Protein AF-A0A6L3YYA8-F1 (afdb_monomer_lite)

Secondary structure (DSSP, 8-state):
-HHHHHHHHHHHHHHHHHHHHTS-TT-HHHHHHHHHHHH-S-EEHHHHHHHHT--HHHHHHHHHHHTTTTEEEE--SSTT-PEEEE-HHHHHHHHHHGGGSTTHHHHHHHHHHHH-S--PPPHHHHHHHHHHHHHHHTT-HHHHHHHHHSS---HHHHTSHHHHHHHHHHHHHSSS--HHHHHHHHHHHHHTT---HHHHHHHHHHHHHTT--HHHHHHHHHHHHH-SS--HHHHHHHHHHHHHHHHHHHHHHTTT-HHHHHHHHHHHHHHHHHHHHHHHHTT-TTHHHHHHHHHHHHHHHHHHHHHTS-HHHHHHHHHHHHHSSS--GGGHHHHHHHHHHHHTT--TTTHHHHHHHHHHHHHHHH-TTT--S-HHHHHHHHHHHHHHHH-

pLDDT: mean 88.37, std 10.39, range [39.0, 98.25]

Structure (mmCIF, N/CA/C/O backbone):
data_AF-A0A6L3YYA8-F1
#
_entry.id   AF-A0A6L3YYA8-F1
#
loop_
_atom_site.group_PDB
_atom_site.id
_atom_site.type_symbol
_atom_site.label_atom_id
_atom_site.label_alt_id
_atom_site.label_comp_id
_atom_site.label_asym_id
_atom_site.label_entity_id
_atom_site.label_seq_id
_atom_site.pdbx_PDB_ins_code
_atom_site.Cartn_x
_atom_site.Cartn_y
_atom_site.Cartn_z
_atom_site.occupancy
_atom_site.B_iso_or_equiv
_atom_site.auth_seq_id
_atom_site.auth_comp_id
_atom_site.auth_asym_id
_atom_site.auth_atom_id
_atom_site.pdbx_PDB_model_num
ATOM 1 N N . MET A 1 1 ? 26.157 33.521 -43.677 1.00 44.75 1 MET A N 1
ATOM 2 C CA . MET A 1 1 ? 25.058 33.194 -42.733 1.00 44.75 1 MET A CA 1
ATOM 3 C C . MET A 1 1 ? 25.048 31.758 -42.179 1.00 44.75 1 MET A C 1
ATOM 5 O O . MET A 1 1 ? 24.490 31.580 -41.107 1.00 44.75 1 MET A O 1
ATOM 9 N N . LYS A 1 2 ? 25.650 30.737 -42.823 1.00 45.97 2 LYS A N 1
ATOM 10 C CA . LYS A 1 2 ? 25.678 29.353 -42.282 1.00 45.97 2 LYS A CA 1
ATOM 11 C C . LYS A 1 2 ? 26.657 29.132 -41.108 1.00 45.97 2 LYS A C 1
ATOM 13 O O . LYS A 1 2 ? 26.324 28.394 -40.195 1.00 45.97 2 LYS A O 1
ATOM 18 N N . ARG A 1 3 ? 27.803 29.826 -41.092 1.00 39.56 3 ARG A N 1
ATOM 19 C CA . ARG A 1 3 ? 28.882 29.661 -40.090 1.00 39.56 3 ARG A CA 1
ATOM 20 C C . ARG A 1 3 ? 28.494 30.126 -38.672 1.00 39.56 3 ARG A C 1
ATOM 22 O O . ARG A 1 3 ? 28.731 29.435 -37.700 1.00 39.56 3 ARG A O 1
ATOM 29 N N . TRP A 1 4 ? 27.757 31.232 -38.560 1.00 39.00 4 TRP A N 1
ATOM 30 C CA . TRP A 1 4 ? 27.274 31.742 -37.265 1.00 39.00 4 TRP A CA 1
ATOM 31 C C . TRP A 1 4 ? 26.206 30.855 -36.597 1.00 39.00 4 TRP A C 1
ATOM 33 O O . TRP A 1 4 ? 26.106 30.820 -35.373 1.00 39.00 4 TRP A O 1
ATOM 43 N N . LYS A 1 5 ? 25.401 30.126 -37.387 1.00 47.72 5 LYS A N 1
ATOM 44 C CA . LYS A 1 5 ? 24.418 29.174 -36.845 1.00 47.72 5 LYS A CA 1
ATOM 45 C C . LYS A 1 5 ? 25.077 27.881 -36.346 1.00 47.72 5 LYS A C 1
ATOM 47 O O . LYS A 1 5 ? 24.572 27.330 -35.373 1.00 47.72 5 LYS A O 1
ATOM 52 N N . SER A 1 6 ? 26.180 27.422 -36.957 1.00 54.19 6 SER A N 1
ATOM 53 C CA . SER A 1 6 ? 26.939 26.272 -36.434 1.00 54.19 6 SER A CA 1
ATOM 54 C C . SER A 1 6 ? 27.663 26.630 -35.138 1.00 54.19 6 SER A C 1
ATOM 56 O O . SER A 1 6 ? 27.478 25.937 -34.146 1.00 54.19 6 SER A O 1
ATOM 58 N N . ASP A 1 7 ? 28.344 27.780 -35.090 1.00 57.41 7 ASP A N 1
ATOM 59 C CA . ASP A 1 7 ? 29.122 28.194 -33.911 1.00 57.41 7 ASP A CA 1
ATOM 60 C C . ASP A 1 7 ? 28.232 28.413 -32.668 1.00 57.41 7 ASP A C 1
ATOM 62 O O . ASP A 1 7 ? 28.593 28.046 -31.550 1.00 57.41 7 ASP A O 1
ATOM 66 N N . SER A 1 8 ? 27.016 28.947 -32.853 1.00 61.69 8 SER A N 1
ATOM 67 C CA . SER A 1 8 ? 26.037 29.098 -31.764 1.00 61.69 8 SER A CA 1
ATOM 68 C C . SER A 1 8 ? 25.450 27.760 -31.292 1.00 61.69 8 SER A C 1
ATOM 70 O O . SER A 1 8 ? 25.156 27.600 -30.105 1.00 61.69 8 SER A O 1
ATOM 72 N N . SER A 1 9 ? 25.281 26.795 -32.201 1.00 70.06 9 SER A N 1
ATOM 73 C CA . SER A 1 9 ? 24.795 25.450 -31.875 1.00 70.06 9 SER A CA 1
ATOM 74 C C . SER A 1 9 ? 25.839 24.656 -31.087 1.00 70.06 9 SER A C 1
ATOM 76 O O . SER A 1 9 ? 25.502 24.020 -30.087 1.00 70.06 9 SER A O 1
ATOM 78 N N . ASP A 1 10 ? 27.108 24.749 -31.483 1.00 75.75 10 ASP A N 1
ATOM 79 C CA . ASP A 1 10 ? 28.213 24.045 -30.829 1.00 75.75 10 ASP A CA 1
ATOM 80 C C . ASP A 1 10 ? 28.516 24.623 -29.442 1.00 75.75 10 ASP A C 1
ATOM 82 O O . ASP A 1 10 ? 28.690 23.866 -28.487 1.00 75.75 10 ASP A O 1
ATOM 86 N N . ALA A 1 11 ? 28.454 25.950 -29.279 1.00 80.75 11 ALA A N 1
ATOM 87 C CA . ALA A 1 11 ? 28.585 26.592 -27.971 1.00 80.75 11 ALA A CA 1
ATOM 88 C C . ALA A 1 11 ? 27.474 26.168 -26.989 1.00 80.75 11 ALA A C 1
ATOM 90 O O . ALA A 1 11 ? 27.745 25.912 -25.815 1.00 80.75 11 ALA A O 1
ATOM 91 N N . ARG A 1 12 ? 26.222 26.046 -27.461 1.00 81.19 12 ARG A N 1
ATOM 92 C CA . ARG A 1 12 ? 25.102 25.554 -26.635 1.00 81.19 12 ARG A CA 1
ATOM 93 C C . ARG A 1 12 ? 25.265 24.090 -26.261 1.00 81.19 12 ARG A C 1
ATOM 95 O O . ARG A 1 12 ? 25.030 23.735 -25.113 1.00 81.19 12 ARG A O 1
ATOM 102 N N . ARG A 1 13 ? 25.674 23.245 -27.208 1.00 84.12 13 ARG A N 1
ATOM 103 C CA . ARG A 1 13 ? 25.922 21.823 -26.952 1.00 84.12 13 ARG A CA 1
ATOM 104 C C . ARG A 1 13 ? 27.062 21.628 -25.952 1.00 84.12 13 ARG A C 1
ATOM 106 O O . ARG A 1 13 ? 26.922 20.815 -25.046 1.00 84.12 13 ARG A O 1
ATOM 113 N N . TYR A 1 14 ? 28.142 22.401 -26.069 1.00 87.88 14 TYR A N 1
ATOM 114 C CA . TYR A 1 14 ? 29.231 22.404 -25.091 1.00 87.88 14 TYR A CA 1
ATOM 115 C C . TYR A 1 14 ? 28.752 22.840 -23.702 1.00 87.88 14 TYR A C 1
ATOM 117 O O . TYR A 1 14 ? 29.074 22.193 -22.709 1.00 87.88 14 TYR A O 1
ATOM 125 N N . LEU A 1 15 ? 27.946 23.906 -23.624 1.00 89.56 15 LEU A N 1
ATOM 126 C CA . LEU A 1 15 ? 27.376 24.368 -22.361 1.00 89.56 15 LEU A CA 1
ATOM 127 C C . LEU A 1 15 ? 26.478 23.299 -21.723 1.00 89.56 15 LEU A C 1
ATOM 129 O O . LEU A 1 15 ? 26.641 23.013 -20.541 1.00 89.56 15 LEU A O 1
ATOM 133 N N . PHE A 1 16 ? 25.584 22.673 -22.496 1.00 91.62 16 PHE A N 1
ATOM 134 C CA . PHE A 1 16 ? 24.755 21.573 -22.000 1.00 91.62 16 PHE A CA 1
ATOM 135 C C . PHE A 1 16 ? 25.595 20.394 -21.525 1.00 91.62 16 PHE A C 1
ATOM 137 O O . PHE A 1 16 ? 25.339 19.906 -20.433 1.00 91.62 16 PHE A O 1
ATOM 144 N N . GLN A 1 17 ? 26.615 19.983 -22.282 1.00 91.69 17 GLN A N 1
ATOM 145 C CA . GLN A 1 17 ? 27.523 18.912 -21.870 1.00 91.69 17 GLN A CA 1
ATOM 146 C C . GLN A 1 17 ? 28.209 19.251 -20.544 1.00 91.69 17 GLN A C 1
ATOM 148 O O . GLN A 1 17 ? 28.167 18.460 -19.611 1.00 91.69 17 GLN A O 1
ATOM 153 N N . ARG A 1 18 ? 28.755 20.465 -20.418 1.00 92.31 18 ARG A N 1
ATOM 154 C CA . ARG A 1 18 ? 29.433 20.916 -19.200 1.00 92.31 18 ARG A CA 1
ATOM 155 C C . ARG A 1 18 ? 28.512 20.899 -17.982 1.00 92.31 18 ARG A C 1
ATOM 157 O O . ARG A 1 18 ? 28.924 20.439 -16.925 1.00 92.31 18 ARG A O 1
ATOM 164 N N . GLU A 1 19 ? 27.296 21.430 -18.100 1.00 93.12 19 GLU A N 1
ATOM 165 C CA . GLU A 1 19 ? 26.347 21.416 -16.980 1.00 93.12 19 GLU A CA 1
ATOM 166 C C . GLU A 1 19 ? 25.805 20.004 -16.711 1.00 93.12 19 GLU A C 1
ATOM 168 O O . GLU A 1 19 ? 25.572 19.648 -15.562 1.00 93.12 19 GLU A O 1
ATOM 173 N N . TYR A 1 20 ? 25.677 19.165 -17.741 1.00 92.00 20 TYR A N 1
ATOM 174 C CA . TYR A 1 20 ? 25.245 17.775 -17.607 1.00 92.00 20 TYR A CA 1
ATOM 175 C C . TYR A 1 20 ? 26.301 16.919 -16.901 1.00 92.00 20 TYR A C 1
ATOM 177 O O . TYR A 1 20 ? 25.961 16.059 -16.093 1.00 92.00 20 TYR A O 1
ATOM 185 N N . ASP A 1 21 ? 27.584 17.174 -17.148 1.00 90.50 21 ASP A N 1
ATOM 186 C CA . ASP A 1 21 ? 28.704 16.479 -16.508 1.00 90.50 21 ASP A CA 1
ATOM 187 C C . ASP A 1 21 ? 28.902 16.913 -15.049 1.00 90.50 21 ASP A C 1
ATOM 189 O O . ASP A 1 21 ? 29.371 16.122 -14.235 1.00 90.50 21 ASP A O 1
ATOM 193 N N . LYS A 1 22 ? 28.474 18.130 -14.686 1.00 92.44 22 LYS A N 1
ATOM 194 C CA . LYS A 1 22 ? 28.463 18.608 -13.292 1.00 92.44 22 LYS A CA 1
ATOM 195 C C . LYS A 1 22 ? 27.379 17.975 -12.426 1.00 92.44 22 LYS A C 1
ATOM 197 O O . LYS A 1 22 ? 27.465 18.099 -11.206 1.00 92.44 22 LYS A O 1
ATOM 202 N N . LEU A 1 23 ? 26.375 17.332 -13.028 1.00 91.88 23 LEU A N 1
ATOM 203 C CA . LEU A 1 23 ? 25.354 16.628 -12.259 1.00 91.88 23 LEU A CA 1
ATOM 204 C C . LEU A 1 23 ? 26.011 15.540 -11.388 1.00 91.88 23 LEU A C 1
ATOM 206 O O . LEU A 1 23 ? 26.976 14.882 -11.789 1.00 91.88 23 LEU A O 1
ATOM 210 N N . SER A 1 24 ? 25.455 15.350 -10.202 1.00 89.69 24 SER A N 1
ATOM 211 C CA . SER A 1 24 ? 25.793 14.391 -9.168 1.00 89.69 24 SER A CA 1
ATOM 212 C C . SER A 1 24 ? 26.114 13.019 -9.741 1.00 89.69 24 SER A C 1
ATOM 214 O O . SER A 1 24 ? 25.464 12.521 -10.666 1.00 89.69 24 SER A O 1
ATOM 216 N N . SER A 1 25 ? 27.109 12.374 -9.140 1.00 85.94 25 SER A N 1
ATOM 217 C CA . SER A 1 25 ? 27.519 11.011 -9.469 1.00 85.94 25 SER A CA 1
ATOM 218 C C . SER A 1 25 ? 26.416 9.979 -9.227 1.00 85.94 25 SER A C 1
ATOM 220 O O . SER A 1 25 ? 26.449 8.907 -9.822 1.00 85.94 25 SER A O 1
ATOM 222 N N . GLU A 1 26 ? 25.402 10.302 -8.417 1.00 86.44 26 GLU A N 1
ATOM 223 C CA . GLU A 1 26 ? 24.242 9.432 -8.199 1.00 86.44 26 GLU A CA 1
ATOM 224 C C . GLU A 1 26 ? 23.299 9.352 -9.412 1.00 86.44 26 GLU A C 1
ATOM 226 O O . GLU A 1 26 ? 22.329 8.590 -9.402 1.00 86.44 26 GLU A O 1
ATOM 231 N N . ASN A 1 27 ? 23.550 10.145 -10.461 1.00 91.06 27 ASN A N 1
ATOM 232 C CA . ASN A 1 27 ? 22.824 10.138 -11.733 1.00 91.06 27 ASN A CA 1
ATOM 233 C C . ASN A 1 27 ? 21.308 10.389 -11.621 1.00 91.06 27 ASN A C 1
ATOM 235 O O . ASN A 1 27 ? 20.592 10.214 -12.604 1.00 91.06 27 ASN A O 1
ATOM 239 N N . ARG A 1 28 ? 20.779 10.829 -10.470 1.00 93.38 28 ARG A N 1
ATOM 240 C CA . ARG A 1 28 ? 19.333 11.053 -10.283 1.00 93.38 28 ARG A CA 1
ATOM 241 C C . ARG A 1 28 ? 18.793 12.132 -11.220 1.00 93.38 28 ARG A C 1
ATOM 243 O O . ARG A 1 28 ? 17.821 11.869 -11.928 1.00 93.38 28 ARG A O 1
ATOM 250 N N . GLY A 1 29 ? 19.465 13.283 -11.303 1.00 94.25 29 GLY A N 1
ATOM 251 C CA . GLY A 1 29 ? 19.150 14.322 -12.284 1.00 94.25 29 GLY A CA 1
ATOM 252 C C . GLY A 1 29 ? 19.244 13.806 -13.723 1.00 94.25 29 GLY A C 1
ATOM 253 O O . GLY A 1 29 ? 18.329 14.008 -14.519 1.00 94.25 29 GLY A O 1
ATOM 254 N N . ARG A 1 30 ? 20.288 13.031 -14.051 1.00 95.25 30 ARG A N 1
ATOM 255 C CA . ARG A 1 30 ? 20.452 12.423 -15.386 1.00 95.25 30 ARG A CA 1
ATOM 256 C C . ARG A 1 30 ? 19.309 11.464 -15.737 1.00 95.25 30 ARG A C 1
ATOM 258 O O . ARG A 1 30 ? 18.800 11.518 -16.853 1.00 95.25 30 ARG A O 1
ATOM 265 N N . HIS A 1 31 ? 18.857 10.640 -14.792 1.00 95.44 31 HIS A N 1
ATOM 266 C CA . HIS A 1 31 ? 17.719 9.737 -14.974 1.00 95.44 31 HIS A CA 1
ATOM 267 C C . HIS A 1 31 ? 16.385 10.486 -15.130 1.00 95.44 31 HIS A C 1
ATOM 269 O O . HIS A 1 31 ? 15.568 10.098 -15.969 1.00 95.44 31 HIS A O 1
ATOM 275 N N . LEU A 1 32 ? 16.169 11.574 -14.379 1.00 96.00 32 LEU A N 1
ATOM 276 C CA . LEU A 1 32 ? 15.009 12.459 -14.545 1.00 96.00 32 LEU A CA 1
ATOM 277 C C . LEU A 1 32 ? 14.954 13.043 -15.961 1.00 96.00 32 LEU A C 1
ATOM 279 O O . LEU A 1 32 ? 13.938 12.917 -16.649 1.00 96.00 32 LEU A O 1
ATOM 283 N N . LEU A 1 33 ? 16.070 13.610 -16.419 1.00 95.88 33 LEU A N 1
ATOM 284 C CA . LEU A 1 33 ? 16.199 14.181 -17.757 1.00 95.88 33 LEU A CA 1
ATOM 285 C C . LEU A 1 33 ? 16.009 13.130 -18.856 1.00 95.88 33 LEU A C 1
ATOM 287 O O . LEU A 1 33 ? 15.270 13.368 -19.809 1.00 95.88 33 LEU A O 1
ATOM 291 N N . ALA A 1 34 ? 16.606 11.948 -18.699 1.00 95.69 34 ALA A N 1
ATOM 292 C CA . ALA A 1 34 ? 16.429 10.833 -19.624 1.00 95.69 34 ALA A CA 1
ATOM 293 C C . ALA A 1 34 ? 14.968 10.367 -19.709 1.00 95.69 34 ALA A C 1
ATOM 295 O O . ALA A 1 34 ? 14.481 10.057 -20.794 1.00 95.69 34 ALA A O 1
ATOM 296 N N . THR A 1 35 ? 14.251 10.358 -18.583 1.00 95.81 35 THR A N 1
ATOM 297 C CA . THR A 1 35 ? 12.835 9.965 -18.531 1.00 95.81 35 THR A CA 1
ATOM 298 C C . THR A 1 35 ? 11.956 10.965 -19.270 1.00 95.81 35 THR A C 1
ATOM 300 O O . THR A 1 35 ? 11.156 10.569 -20.114 1.00 95.81 35 THR A O 1
ATOM 303 N N . LEU A 1 36 ? 12.131 12.264 -19.009 1.00 95.75 36 LEU A N 1
ATOM 304 C CA . LEU A 1 36 ? 11.428 13.319 -19.745 1.00 95.75 36 LEU A CA 1
ATOM 305 C C . LEU A 1 36 ? 11.750 13.271 -21.243 1.00 95.75 36 LEU A C 1
ATOM 307 O O . LEU A 1 36 ? 10.854 13.419 -22.075 1.00 95.75 36 LEU A O 1
ATOM 311 N N . CYS A 1 37 ? 13.011 12.992 -21.584 1.00 94.50 37 CYS A N 1
ATOM 312 C CA . CYS A 1 37 ? 13.436 12.818 -22.964 1.00 94.50 37 CYS A CA 1
ATOM 313 C C . CYS A 1 37 ? 12.711 11.634 -23.622 1.00 94.50 37 CYS A C 1
ATOM 315 O O . CYS A 1 37 ? 12.197 11.781 -24.726 1.00 94.50 37 CYS A O 1
ATOM 317 N N . ALA A 1 38 ? 12.612 10.491 -22.937 1.00 93.75 38 ALA A N 1
ATOM 318 C CA . ALA A 1 38 ? 11.908 9.313 -23.436 1.00 93.75 38 ALA A CA 1
ATOM 319 C C . ALA A 1 38 ? 10.395 9.547 -23.602 1.00 93.75 38 ALA A C 1
ATOM 321 O O . ALA A 1 38 ? 9.802 9.030 -24.543 1.00 93.75 38 ALA A O 1
ATOM 322 N N . PHE A 1 39 ? 9.767 10.342 -22.727 1.00 94.19 39 PHE A N 1
ATOM 323 C CA . PHE A 1 39 ? 8.357 10.715 -22.880 1.00 94.19 39 PHE A CA 1
ATOM 324 C C . PHE A 1 39 ? 8.115 11.633 -24.081 1.00 94.19 39 PHE A C 1
ATOM 326 O O . PHE A 1 39 ? 7.073 11.524 -24.726 1.00 94.19 39 PHE A O 1
ATOM 333 N N . GLY A 1 40 ? 9.037 12.564 -24.347 1.00 92.06 40 GLY A N 1
ATOM 334 C CA . GLY A 1 40 ? 8.907 13.554 -25.422 1.00 92.06 40 GLY A CA 1
ATOM 335 C C . GLY A 1 40 ? 7.768 14.565 -25.221 1.00 92.06 40 GLY A C 1
ATOM 336 O O . GLY A 1 40 ? 7.422 15.286 -26.154 1.00 92.06 40 GLY A O 1
ATOM 337 N N . ALA A 1 41 ? 7.179 14.624 -24.024 1.00 91.56 41 ALA A N 1
ATOM 338 C CA . ALA A 1 41 ? 6.052 15.487 -23.675 1.00 91.56 41 ALA A CA 1
ATOM 339 C C . ALA A 1 41 ? 6.123 15.909 -22.193 1.00 91.56 41 ALA A C 1
ATOM 341 O O . ALA A 1 41 ? 6.734 15.182 -21.404 1.00 91.56 41 ALA A O 1
ATOM 342 N N . PRO A 1 42 ? 5.493 17.034 -21.791 1.00 92.81 42 PRO A N 1
ATOM 343 C CA . PRO A 1 42 ? 5.413 17.442 -20.388 1.00 92.81 42 PRO A CA 1
ATOM 344 C C . PRO A 1 42 ? 4.807 16.350 -19.498 1.00 92.81 42 PRO A C 1
ATOM 346 O O . PRO A 1 42 ? 3.809 15.731 -19.866 1.00 92.81 42 PRO A O 1
ATOM 349 N N . GLN A 1 43 ? 5.396 16.121 -18.324 1.00 94.50 43 GLN A N 1
ATOM 350 C CA . GLN A 1 43 ? 4.959 15.095 -17.376 1.00 94.50 43 GLN A CA 1
ATOM 351 C C . GLN A 1 43 ? 4.814 15.637 -15.961 1.00 94.50 43 GLN A C 1
ATOM 353 O O . GLN A 1 43 ? 5.520 16.551 -15.538 1.00 94.50 43 GLN A O 1
ATOM 358 N N . ARG A 1 44 ? 3.916 15.013 -15.199 1.00 92.25 44 ARG A N 1
ATOM 359 C CA . ARG A 1 44 ? 3.736 15.301 -13.776 1.00 92.25 44 ARG A CA 1
ATOM 360 C C . ARG A 1 44 ? 4.794 14.613 -12.931 1.00 92.25 44 ARG A C 1
ATOM 362 O O . ARG A 1 44 ? 5.249 13.513 -13.251 1.00 92.25 44 ARG A O 1
ATOM 369 N N . VAL A 1 45 ? 5.107 15.227 -11.794 1.00 91.88 45 VAL A N 1
ATOM 370 C CA . VAL A 1 45 ? 6.063 14.687 -10.817 1.00 91.88 45 VAL A CA 1
ATOM 371 C C . VAL A 1 45 ? 5.662 13.284 -10.351 1.00 91.88 45 VAL A C 1
ATOM 373 O O . VAL A 1 45 ? 6.516 12.407 -10.246 1.00 91.88 45 VAL A O 1
ATOM 376 N N . ASP A 1 46 ? 4.371 13.023 -10.131 1.00 89.38 46 ASP A N 1
ATOM 377 C CA . ASP A 1 46 ? 3.900 11.715 -9.668 1.00 89.38 46 ASP A CA 1
ATOM 378 C C . ASP A 1 46 ? 4.105 10.604 -10.711 1.00 89.38 46 ASP A C 1
ATOM 380 O O . ASP A 1 46 ? 4.450 9.481 -10.345 1.00 89.38 46 ASP A O 1
ATOM 384 N N . VAL A 1 47 ? 3.956 10.910 -12.003 1.00 91.38 47 VAL A N 1
ATOM 385 C CA . VAL A 1 47 ? 4.255 9.980 -13.104 1.00 91.38 47 VAL A CA 1
ATOM 386 C C . VAL A 1 47 ? 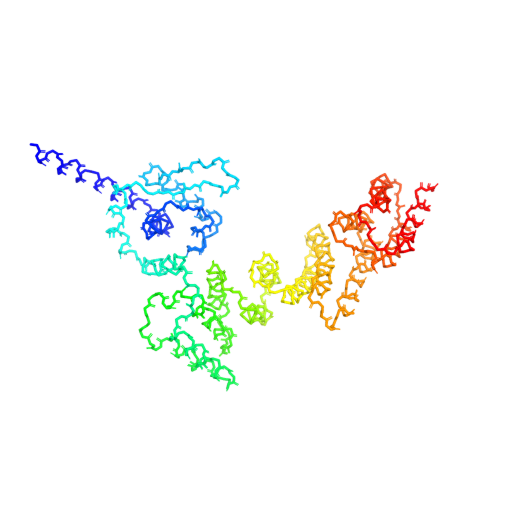5.752 9.685 -13.159 1.00 91.38 47 VAL A C 1
ATOM 388 O O . VAL A 1 47 ? 6.155 8.522 -13.197 1.00 91.38 47 VAL A O 1
ATOM 391 N N . LEU A 1 48 ? 6.587 10.723 -13.091 1.00 93.69 48 LEU A N 1
ATOM 392 C CA . LEU A 1 48 ? 8.045 10.585 -13.130 1.00 93.69 48 LEU A CA 1
ATOM 393 C C . LEU A 1 48 ? 8.563 9.760 -11.946 1.00 93.69 48 LEU A C 1
ATOM 395 O O . LEU A 1 48 ? 9.388 8.865 -12.137 1.00 93.69 48 LEU A O 1
ATOM 399 N N . LYS A 1 49 ? 8.013 9.977 -10.742 1.00 92.44 49 LYS A N 1
ATOM 400 C CA . LYS A 1 49 ? 8.319 9.168 -9.551 1.00 92.44 49 LYS A CA 1
ATOM 401 C C . LYS A 1 49 ? 8.006 7.692 -9.767 1.00 92.44 49 LYS A C 1
ATOM 403 O O . LYS A 1 49 ? 8.804 6.852 -9.364 1.00 92.44 49 LYS A O 1
ATOM 408 N N . ARG A 1 50 ? 6.882 7.361 -10.414 1.00 89.00 50 ARG A N 1
ATOM 409 C CA . ARG A 1 50 ? 6.502 5.962 -10.691 1.00 89.00 50 ARG A CA 1
ATOM 410 C C . ARG A 1 50 ? 7.466 5.281 -11.657 1.00 89.00 50 ARG A C 1
ATOM 412 O O . ARG A 1 50 ? 7.849 4.142 -11.414 1.00 89.00 50 ARG A O 1
ATOM 419 N N . ILE A 1 51 ? 7.878 5.968 -12.724 1.00 92.31 51 ILE A N 1
ATOM 420 C CA . ILE A 1 51 ? 8.817 5.409 -13.711 1.00 92.31 51 ILE A CA 1
ATOM 421 C C . ILE A 1 51 ? 10.201 5.188 -13.089 1.00 92.31 51 ILE A C 1
ATOM 423 O O . ILE A 1 51 ? 10.797 4.115 -13.242 1.00 92.31 51 ILE A O 1
ATOM 427 N N . LEU A 1 52 ? 10.691 6.183 -12.348 1.00 92.06 52 LEU A N 1
ATOM 428 C CA . LEU A 1 52 ? 12.032 6.178 -11.763 1.00 92.06 52 LEU A CA 1
ATOM 429 C C . LEU A 1 52 ? 12.134 5.409 -10.443 1.00 92.06 52 LEU A C 1
ATOM 431 O O . LEU A 1 52 ? 13.236 5.013 -10.065 1.00 92.06 52 LEU A O 1
ATOM 435 N N . ASN A 1 53 ? 11.001 5.162 -9.778 1.00 90.25 53 ASN A N 1
ATOM 436 C CA . ASN A 1 53 ? 10.925 4.632 -8.417 1.00 90.25 53 ASN A CA 1
ATOM 437 C C . ASN A 1 53 ? 11.723 5.493 -7.414 1.00 90.25 53 ASN A C 1
ATOM 439 O O . ASN A 1 53 ? 12.522 4.980 -6.635 1.00 90.25 53 ASN A O 1
ATOM 443 N N . PHE A 1 54 ? 11.549 6.817 -7.482 1.00 92.88 54 PHE A N 1
ATOM 444 C CA . PHE A 1 54 ? 12.183 7.774 -6.564 1.00 92.88 54 PHE A CA 1
ATOM 445 C C . PHE A 1 54 ? 11.265 8.109 -5.384 1.00 92.88 54 PHE A C 1
ATOM 447 O O . PHE A 1 54 ? 10.047 8.247 -5.551 1.00 92.88 54 PHE A O 1
ATOM 454 N N . SER A 1 55 ? 11.860 8.308 -4.204 1.00 89.50 55 SER A N 1
ATOM 455 C CA . SER A 1 55 ? 11.184 8.948 -3.069 1.00 89.50 55 SER A CA 1
ATOM 456 C C . SER A 1 55 ? 10.887 10.427 -3.356 1.00 89.50 55 SER A C 1
ATOM 458 O O . SER A 1 55 ? 11.361 10.991 -4.344 1.00 89.50 55 SER A O 1
ATOM 460 N N . ASP A 1 56 ? 10.077 11.069 -2.508 1.00 89.12 56 ASP A N 1
ATOM 461 C CA . ASP A 1 56 ? 9.815 12.512 -2.618 1.00 89.12 56 ASP A CA 1
ATOM 462 C C . ASP A 1 56 ? 11.099 13.339 -2.520 1.00 89.12 56 ASP A C 1
ATOM 464 O O . ASP A 1 56 ? 11.332 14.193 -3.369 1.00 89.12 56 ASP A O 1
ATOM 468 N N . GLU A 1 57 ? 11.962 13.022 -1.556 1.00 92.69 57 GLU A N 1
ATOM 469 C CA . GLU A 1 57 ? 13.259 13.682 -1.366 1.00 92.69 57 GLU A CA 1
ATOM 470 C C . GLU A 1 57 ? 14.161 13.497 -2.591 1.00 92.69 57 GLU A C 1
ATOM 472 O O . GLU A 1 57 ? 14.624 14.468 -3.179 1.00 92.69 57 GLU A O 1
ATOM 477 N N . GLN A 1 58 ? 14.316 12.255 -3.066 1.00 94.19 58 GLN A N 1
ATOM 478 C CA . GLN A 1 58 ? 15.137 11.953 -4.243 1.00 94.19 58 GLN A CA 1
ATOM 479 C C . GLN A 1 58 ? 14.655 12.686 -5.497 1.00 94.19 58 GLN A C 1
ATOM 481 O O . GLN A 1 58 ? 15.463 13.091 -6.335 1.00 94.19 58 GLN A O 1
ATOM 486 N N . MET A 1 59 ? 13.337 12.829 -5.644 1.00 94.44 59 MET A N 1
ATOM 487 C CA . MET A 1 59 ? 12.740 13.564 -6.750 1.00 94.44 59 MET A CA 1
ATOM 488 C C . MET A 1 59 ? 12.966 15.071 -6.610 1.00 94.44 59 MET A C 1
ATOM 490 O O . MET A 1 59 ? 13.313 15.720 -7.593 1.00 94.44 59 MET A O 1
ATOM 494 N N . GLN A 1 60 ? 12.802 15.630 -5.410 1.00 93.06 60 GLN A N 1
ATOM 495 C CA . GLN A 1 60 ? 13.059 17.047 -5.150 1.00 93.06 60 GLN A CA 1
ATOM 496 C C . GLN A 1 60 ? 14.520 17.414 -5.403 1.00 93.06 60 GLN A C 1
ATOM 498 O O . GLN A 1 60 ? 14.768 18.411 -6.078 1.00 93.06 60 GLN A O 1
ATOM 503 N N . ASP A 1 61 ? 15.460 16.579 -4.961 1.00 93.56 61 ASP A N 1
ATOM 504 C CA . ASP A 1 61 ? 16.887 16.762 -5.223 1.00 93.56 61 ASP A CA 1
ATOM 505 C C . ASP A 1 61 ? 17.174 16.768 -6.729 1.00 93.56 61 ASP A C 1
ATOM 507 O O . ASP A 1 61 ? 17.802 17.693 -7.243 1.00 93.56 61 ASP A O 1
ATOM 511 N N . ALA A 1 62 ? 16.653 15.778 -7.465 1.00 94.31 62 ALA A N 1
ATOM 512 C CA . ALA A 1 62 ? 16.846 15.679 -8.912 1.00 94.31 62 ALA A CA 1
ATOM 513 C C . ALA A 1 62 ? 16.240 16.873 -9.671 1.00 94.31 62 ALA A C 1
ATOM 515 O O . ALA A 1 62 ? 16.820 17.350 -10.650 1.00 94.31 62 ALA A O 1
ATOM 516 N N . ILE A 1 63 ? 15.077 17.366 -9.230 1.00 94.31 63 ILE A N 1
ATOM 517 C CA . ILE A 1 63 ? 14.448 18.563 -9.799 1.00 94.31 63 ILE A CA 1
ATOM 518 C C . ILE A 1 63 ? 15.303 19.790 -9.498 1.00 94.31 63 ILE A C 1
ATOM 520 O O . ILE A 1 63 ? 15.614 20.531 -10.423 1.00 94.31 63 ILE A O 1
ATOM 524 N N . ALA A 1 64 ? 15.697 20.003 -8.240 1.00 92.88 64 ALA A N 1
ATOM 525 C CA . ALA A 1 64 ? 16.490 21.158 -7.825 1.00 92.88 64 ALA A CA 1
ATOM 526 C C . ALA A 1 64 ? 17.806 21.246 -8.604 1.00 92.88 64 ALA A C 1
ATOM 528 O O . ALA A 1 64 ? 18.169 22.309 -9.096 1.00 92.88 64 ALA A O 1
ATOM 529 N N . GLU A 1 65 ? 18.462 20.106 -8.791 1.00 93.50 65 GLU A N 1
ATOM 530 C CA . GLU A 1 65 ? 19.717 19.988 -9.521 1.00 93.50 65 GLU A CA 1
ATOM 531 C C . GLU A 1 65 ? 19.592 20.339 -11.015 1.00 93.50 65 GLU A C 1
ATOM 533 O O . GLU A 1 65 ? 20.503 20.907 -11.616 1.00 93.50 65 GLU A O 1
ATOM 538 N N . THR A 1 66 ? 18.460 20.008 -11.638 1.00 94.06 66 THR A N 1
ATOM 539 C CA . THR A 1 66 ? 18.267 20.144 -13.093 1.00 94.06 66 THR A CA 1
ATOM 540 C C . THR A 1 66 ? 17.433 21.365 -13.496 1.00 94.06 66 THR A C 1
ATOM 542 O O . THR A 1 66 ? 17.340 21.686 -14.688 1.00 94.06 66 THR A O 1
ATOM 545 N N . ARG A 1 67 ? 16.855 22.067 -12.512 1.00 91.50 67 ARG A N 1
ATOM 546 C CA . ARG A 1 67 ? 15.892 23.164 -12.679 1.00 91.50 67 ARG A CA 1
ATOM 547 C C . ARG A 1 67 ? 16.413 24.308 -13.536 1.00 91.50 67 ARG A C 1
ATOM 549 O O . ARG A 1 67 ? 15.707 24.745 -14.437 1.00 91.50 67 ARG A O 1
ATOM 556 N N . ASP A 1 68 ? 17.624 24.777 -13.258 1.00 86.56 68 ASP A N 1
ATOM 557 C CA . ASP A 1 68 ? 18.107 26.045 -13.813 1.00 86.56 68 ASP A CA 1
ATOM 558 C C . ASP A 1 68 ? 18.538 25.932 -15.279 1.00 86.56 68 ASP A C 1
ATOM 560 O O . ASP A 1 68 ? 18.390 26.881 -16.050 1.00 86.56 68 ASP A O 1
ATOM 564 N N . MET A 1 69 ? 19.064 24.770 -15.680 1.00 89.56 69 MET A N 1
ATOM 565 C CA . MET A 1 69 ? 19.675 24.596 -17.001 1.00 89.56 69 MET A CA 1
ATOM 566 C C . MET A 1 69 ? 18.823 23.776 -17.976 1.00 89.56 69 MET A C 1
ATOM 568 O O . MET A 1 69 ? 18.878 24.002 -19.189 1.00 89.56 69 MET A O 1
ATOM 572 N N . PHE A 1 70 ? 18.058 22.801 -17.479 1.00 93.19 70 PHE A N 1
ATOM 573 C CA . PHE A 1 70 ? 17.466 21.768 -18.332 1.00 93.19 70 PHE A CA 1
ATOM 574 C C . PHE A 1 70 ? 15.940 21.753 -18.315 1.00 93.19 70 PHE A C 1
ATOM 576 O O . PHE A 1 70 ? 15.330 21.576 -19.375 1.00 93.19 70 PHE A O 1
ATOM 583 N N . LEU A 1 71 ? 15.331 21.924 -17.141 1.00 94.00 71 LEU A N 1
ATOM 584 C CA . LEU A 1 71 ? 13.887 21.801 -16.978 1.00 94.00 71 LEU A CA 1
ATOM 585 C C . LEU A 1 71 ? 13.142 23.078 -17.368 1.00 94.00 71 LEU A C 1
ATOM 587 O O . LEU A 1 71 ? 13.599 24.202 -17.173 1.00 94.00 71 LEU A O 1
ATOM 591 N N . ARG A 1 72 ? 11.928 22.887 -17.874 1.00 91.62 72 ARG A N 1
ATOM 592 C CA . ARG A 1 72 ? 10.883 23.905 -17.937 1.00 91.62 72 ARG A CA 1
ATOM 593 C C . ARG A 1 72 ? 9.759 23.467 -17.015 1.00 91.62 72 ARG A C 1
ATOM 595 O O . ARG A 1 72 ? 9.328 22.318 -17.082 1.00 91.62 72 ARG A O 1
ATOM 602 N N . ILE A 1 73 ? 9.322 24.372 -16.148 1.00 89.88 73 ILE A N 1
ATOM 603 C CA . ILE A 1 73 ? 8.232 24.122 -15.206 1.00 89.88 73 ILE A CA 1
ATOM 604 C C . ILE A 1 73 ? 7.035 24.934 -15.677 1.00 89.88 73 ILE A C 1
ATOM 606 O O . ILE A 1 73 ? 7.076 26.163 -15.697 1.00 89.88 73 ILE A O 1
ATOM 610 N N . GLU A 1 74 ? 5.989 24.236 -16.093 1.00 88.25 74 GLU A N 1
ATOM 611 C CA . GLU A 1 74 ? 4.703 24.831 -16.420 1.00 88.25 74 GLU A CA 1
ATOM 612 C C . GLU A 1 74 ? 3.819 24.735 -15.180 1.00 88.25 74 GLU A C 1
ATOM 614 O O . GLU A 1 74 ? 3.382 23.649 -14.783 1.00 88.25 74 GLU A O 1
ATOM 619 N N . HIS A 1 75 ? 3.595 25.885 -14.545 1.00 80.94 75 HIS A N 1
ATOM 620 C CA . HIS A 1 75 ? 2.707 25.981 -13.397 1.00 80.94 75 HIS A CA 1
ATOM 621 C C . HIS A 1 75 ? 1.268 25.802 -13.861 1.00 80.94 75 HIS A C 1
ATOM 623 O O . HIS A 1 75 ? 0.731 26.629 -14.602 1.00 80.94 75 HIS A O 1
ATOM 629 N N . SER A 1 76 ? 0.653 24.703 -13.436 1.00 72.12 76 SER A N 1
ATOM 630 C CA . SER A 1 76 ? -0.755 24.457 -13.701 1.00 72.12 76 SER A CA 1
ATOM 631 C C . SER A 1 76 ? -1.598 25.147 -12.636 1.00 72.12 76 SER A C 1
ATOM 633 O O . SER A 1 76 ? -1.321 25.034 -11.443 1.00 72.12 76 SER A O 1
ATOM 635 N N . THR A 1 77 ? -2.652 25.842 -13.058 1.00 62.25 77 THR A N 1
ATOM 636 C CA . THR A 1 77 ? -3.681 26.365 -12.147 1.00 62.25 77 THR A CA 1
ATOM 637 C C . THR A 1 77 ? -4.606 25.268 -11.621 1.00 62.25 77 THR A C 1
ATOM 639 O O . THR A 1 77 ? -5.400 25.519 -10.715 1.00 62.25 77 THR A O 1
ATOM 642 N N . ASP A 1 78 ? -4.526 24.058 -12.180 1.00 62.44 78 ASP A N 1
ATOM 643 C CA . ASP A 1 78 ? -5.333 22.928 -11.743 1.00 62.44 78 ASP A CA 1
ATOM 644 C C . ASP A 1 78 ? -4.761 22.306 -10.465 1.00 62.44 78 ASP A C 1
ATOM 646 O O . ASP A 1 78 ? -3.550 22.263 -10.244 1.00 62.44 78 ASP A O 1
ATOM 650 N N . SER A 1 79 ? -5.629 21.687 -9.659 1.00 63.00 79 SER A N 1
ATOM 651 C CA . SER A 1 79 ? -5.285 20.965 -8.418 1.00 63.00 79 SER A CA 1
ATOM 652 C C . SER A 1 79 ? -4.396 19.725 -8.615 1.00 63.00 79 SER A C 1
ATOM 654 O O . SER A 1 79 ? -4.271 18.886 -7.726 1.00 63.00 79 SER A O 1
ATOM 656 N N . LEU A 1 80 ? -3.856 19.550 -9.815 1.00 65.69 80 LEU A N 1
ATOM 657 C CA . LEU A 1 80 ? -3.196 18.353 -10.300 1.00 65.69 80 LEU A CA 1
ATOM 658 C C . LEU A 1 80 ? -1.662 18.480 -10.362 1.00 65.69 80 LEU A C 1
ATOM 660 O O . LEU A 1 80 ? -0.994 17.488 -10.656 1.00 65.69 80 LEU A O 1
ATOM 664 N N . GLY A 1 81 ? -1.128 19.660 -10.034 1.00 75.12 81 GLY A N 1
ATOM 665 C CA . GLY A 1 81 ? 0.302 19.920 -9.859 1.00 75.12 81 GLY A CA 1
ATOM 666 C C . GLY A 1 81 ? 1.030 20.404 -11.116 1.00 75.12 81 GLY A C 1
ATOM 667 O O . GLY A 1 81 ? 0.489 20.380 -12.222 1.00 75.12 81 GLY A O 1
ATOM 668 N N . ASP A 1 82 ? 2.273 20.846 -10.912 1.00 85.75 82 ASP A N 1
ATOM 669 C CA . ASP A 1 82 ? 3.160 21.372 -11.954 1.00 85.75 82 ASP A CA 1
ATOM 670 C C . ASP A 1 82 ? 3.559 20.301 -12.984 1.00 85.75 82 ASP A C 1
ATOM 672 O O . ASP A 1 82 ? 3.736 19.118 -12.662 1.00 85.75 82 ASP A O 1
ATOM 676 N N . LEU A 1 83 ? 3.749 20.739 -14.232 1.00 91.12 83 LEU A N 1
ATOM 677 C CA . LEU A 1 83 ? 4.274 19.918 -15.319 1.00 91.12 83 LEU A CA 1
ATOM 678 C C . LEU A 1 83 ? 5.751 20.234 -15.555 1.00 91.12 83 LEU A C 1
ATOM 680 O O . LEU A 1 83 ? 6.145 21.390 -15.699 1.00 91.12 83 LEU A O 1
ATOM 684 N N . LEU A 1 84 ? 6.562 19.184 -15.633 1.00 93.56 84 LEU A N 1
ATOM 685 C CA . LEU A 1 84 ? 7.972 19.259 -15.987 1.00 93.56 84 LEU A CA 1
ATOM 686 C C . LEU A 1 84 ? 8.140 18.890 -17.458 1.00 93.56 84 LEU A C 1
ATOM 688 O O . LEU A 1 84 ? 7.639 17.859 -17.908 1.00 93.56 84 LEU A O 1
ATOM 692 N N . SER A 1 85 ? 8.860 19.713 -18.211 1.00 93.69 85 SER A N 1
ATOM 693 C CA . SER A 1 85 ? 9.144 19.481 -19.626 1.00 93.69 85 SER A CA 1
ATOM 694 C C . SER A 1 85 ? 10.577 19.870 -19.986 1.00 93.69 85 SER A C 1
ATOM 696 O O . SER A 1 85 ? 11.313 20.455 -19.189 1.00 93.69 85 SER A O 1
ATOM 698 N N . LEU A 1 86 ? 10.996 19.508 -21.199 1.00 93.88 86 LEU A N 1
ATOM 699 C CA . LEU A 1 86 ? 12.300 19.860 -21.753 1.00 93.88 86 LEU A CA 1
ATOM 700 C C . LEU A 1 86 ? 12.117 20.820 -22.927 1.00 93.88 86 LEU A C 1
ATOM 702 O O . LEU A 1 86 ? 11.201 20.685 -23.737 1.00 93.88 86 LEU A O 1
ATOM 706 N N . GLY A 1 87 ? 13.016 21.795 -23.054 1.00 90.31 87 GLY A N 1
ATOM 707 C CA . GLY A 1 87 ? 13.083 22.610 -24.266 1.00 90.31 87 GLY A CA 1
ATOM 708 C C . GLY A 1 87 ? 13.580 21.794 -25.465 1.00 90.31 87 GLY A C 1
ATOM 709 O O . GLY A 1 87 ? 14.391 20.890 -25.302 1.00 90.31 87 GLY A O 1
ATOM 710 N N . ALA A 1 88 ? 13.179 22.158 -26.687 1.00 87.94 88 ALA A N 1
ATOM 711 C CA . ALA A 1 88 ? 13.551 21.421 -27.907 1.00 87.94 88 ALA A CA 1
ATOM 712 C C . ALA A 1 88 ? 15.074 21.236 -28.101 1.00 87.94 88 ALA A C 1
ATOM 714 O O . ALA A 1 88 ? 15.532 20.185 -28.555 1.00 87.94 88 ALA A O 1
ATOM 715 N N . ALA A 1 89 ? 15.874 22.243 -27.731 1.00 87.44 89 ALA A N 1
ATOM 716 C CA . ALA A 1 89 ? 17.335 22.157 -27.791 1.00 87.44 89 ALA A CA 1
ATOM 717 C C . ALA A 1 89 ? 17.894 21.162 -26.759 1.00 87.44 89 ALA A C 1
ATOM 719 O O . ALA A 1 89 ? 18.760 20.354 -27.086 1.00 87.44 89 ALA A O 1
ATOM 720 N N . THR A 1 90 ? 17.353 21.189 -25.540 1.00 90.75 90 THR A N 1
ATOM 721 C CA . THR A 1 90 ? 17.702 20.266 -24.457 1.00 90.75 90 THR A CA 1
ATOM 722 C C . THR A 1 90 ? 17.316 18.832 -24.808 1.00 90.75 90 THR A C 1
ATOM 724 O O . THR A 1 90 ? 18.126 17.927 -24.651 1.00 90.75 90 THR A O 1
ATOM 727 N N . GLN A 1 91 ? 16.118 18.635 -25.363 1.00 91.31 91 GLN A N 1
ATOM 728 C CA . GLN A 1 91 ? 15.627 17.348 -25.853 1.00 91.31 91 GLN A CA 1
ATOM 729 C C . GLN A 1 91 ? 16.588 16.736 -26.882 1.00 91.31 91 GLN A C 1
ATOM 731 O O . GLN A 1 91 ? 16.968 15.577 -26.767 1.00 91.31 91 GLN A O 1
ATOM 736 N N . SER A 1 92 ? 17.028 17.533 -27.862 1.00 89.12 92 SER A N 1
ATOM 737 C CA . S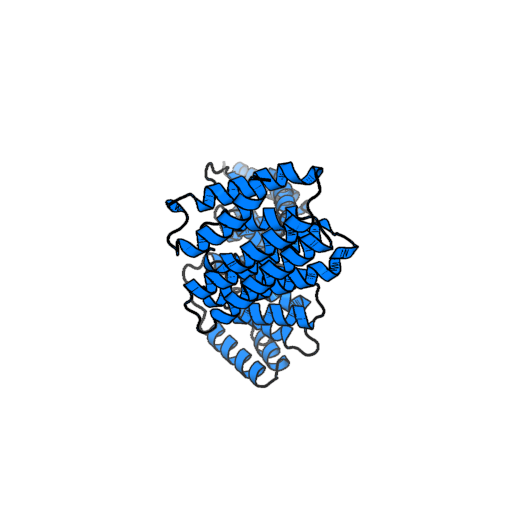ER A 1 92 ? 17.935 17.069 -28.923 1.00 89.12 92 SER A CA 1
ATOM 738 C C . SER A 1 92 ? 19.312 16.666 -28.383 1.00 89.12 92 SER A C 1
ATOM 740 O O . SER A 1 92 ? 19.909 15.704 -28.859 1.00 89.12 92 SER A O 1
ATOM 742 N N . PHE A 1 93 ? 19.823 17.396 -27.387 1.00 92.38 93 PHE A N 1
ATOM 743 C CA . PHE A 1 93 ? 21.066 17.046 -26.698 1.00 92.38 93 PHE A CA 1
ATOM 744 C C . PHE A 1 93 ? 20.911 15.753 -25.883 1.00 92.38 93 PHE A C 1
ATOM 746 O O . PHE A 1 93 ? 21.732 14.840 -25.995 1.00 92.38 93 PHE A O 1
ATOM 753 N N . LEU A 1 94 ? 19.838 15.656 -25.095 1.00 92.62 94 LEU A N 1
ATOM 754 C CA . LEU A 1 94 ? 19.589 14.525 -24.206 1.00 92.62 94 LEU A CA 1
ATOM 755 C C . LEU A 1 94 ? 19.284 13.229 -24.953 1.00 92.62 94 LEU A C 1
ATOM 757 O O . LEU A 1 94 ? 19.647 12.175 -24.439 1.00 92.62 94 LEU A O 1
ATOM 761 N N . ASP A 1 95 ? 18.690 13.276 -26.148 1.00 88.38 95 ASP A N 1
ATOM 762 C CA . ASP A 1 95 ? 18.472 12.076 -26.970 1.00 88.38 95 ASP A CA 1
ATOM 763 C C . ASP A 1 95 ? 19.795 11.375 -27.322 1.00 88.38 95 ASP A C 1
ATOM 765 O O . ASP A 1 95 ? 19.847 10.152 -27.426 1.00 88.38 95 ASP A O 1
ATOM 769 N N . GLN A 1 96 ? 20.891 12.129 -27.439 1.00 88.12 96 GLN A N 1
ATOM 770 C CA . GLN A 1 96 ? 22.227 11.570 -27.657 1.00 88.12 96 GLN A CA 1
ATOM 771 C C . GLN A 1 96 ? 22.905 11.217 -26.331 1.00 88.12 96 GLN A C 1
ATOM 773 O O . GLN A 1 96 ? 23.359 10.088 -26.155 1.00 88.12 96 GLN A O 1
ATOM 778 N N . ALA A 1 97 ? 22.941 12.159 -25.383 1.00 87.81 97 ALA A N 1
ATOM 779 C CA . ALA A 1 97 ? 23.668 11.991 -24.125 1.00 87.81 97 ALA A CA 1
ATOM 780 C C . ALA A 1 97 ? 23.088 10.870 -23.244 1.00 87.81 97 ALA A C 1
ATOM 782 O O . ALA A 1 97 ? 23.835 10.092 -22.652 1.00 87.81 97 ALA A O 1
ATOM 783 N N . SER A 1 98 ? 21.760 10.735 -23.199 1.00 88.81 98 SER A N 1
ATOM 784 C CA . SER A 1 98 ? 21.094 9.777 -22.308 1.00 88.81 98 SER A CA 1
ATOM 785 C C . SER A 1 98 ? 21.303 8.326 -22.732 1.00 88.81 98 SER A C 1
ATOM 787 O O . SER A 1 98 ? 21.247 7.452 -21.878 1.00 88.81 98 SER A O 1
ATOM 789 N N . ARG A 1 99 ? 21.593 8.044 -24.011 1.00 86.56 99 ARG A N 1
ATOM 790 C CA . ARG A 1 99 ? 21.800 6.668 -24.512 1.00 86.56 99 ARG A CA 1
ATOM 791 C C . ARG A 1 99 ? 22.998 5.965 -23.880 1.00 86.56 99 ARG A C 1
ATOM 793 O O . ARG A 1 99 ? 23.055 4.741 -23.899 1.00 86.56 99 ARG A O 1
ATOM 800 N N . HIS A 1 100 ? 23.937 6.733 -23.335 1.00 84.81 100 HIS A N 1
ATOM 801 C CA . HIS A 1 100 ? 25.112 6.214 -22.643 1.00 84.81 100 HIS A CA 1
ATOM 802 C C . HIS A 1 100 ? 24.869 5.948 -21.151 1.00 84.81 100 HIS A C 1
ATOM 804 O O . HIS A 1 100 ? 25.754 5.410 -20.491 1.00 84.81 100 HIS A O 1
ATOM 810 N N . LEU A 1 101 ? 23.693 6.301 -20.617 1.00 88.12 101 LEU A N 1
ATOM 811 C CA . LEU A 1 101 ? 23.334 5.976 -19.242 1.00 88.12 101 LEU A CA 1
ATOM 812 C C . LEU A 1 101 ? 23.006 4.488 -19.115 1.00 88.12 101 LEU A C 1
ATOM 814 O O . LEU A 1 101 ? 22.200 3.930 -19.861 1.00 88.12 101 LEU A O 1
ATOM 818 N N . ASP A 1 102 ? 23.558 3.887 -18.075 1.00 84.12 102 ASP A N 1
ATOM 819 C CA . ASP A 1 102 ? 23.404 2.505 -17.639 1.00 84.12 102 ASP A CA 1
ATOM 820 C C . ASP A 1 102 ? 21.936 2.058 -17.511 1.00 84.12 102 ASP A C 1
ATOM 822 O O . ASP A 1 102 ? 21.606 0.913 -17.821 1.00 84.12 102 ASP A O 1
ATOM 826 N N . ARG A 1 103 ? 21.020 2.965 -17.139 1.00 85.00 103 ARG A N 1
ATOM 827 C CA . ARG A 1 103 ? 19.585 2.657 -16.972 1.00 85.00 103 ARG A CA 1
ATOM 828 C C . ARG A 1 103 ? 18.685 3.141 -18.107 1.00 85.00 103 ARG A C 1
ATOM 830 O O . ARG A 1 103 ? 17.472 2.943 -18.029 1.00 85.00 103 ARG A O 1
ATOM 837 N N . TYR A 1 104 ? 19.229 3.759 -19.156 1.00 89.88 104 TYR A N 1
ATOM 838 C CA . TYR A 1 104 ? 18.417 4.394 -20.201 1.00 89.88 104 TYR A CA 1
ATOM 839 C C . TYR A 1 104 ? 17.443 3.427 -20.870 1.00 89.88 104 TYR A C 1
ATOM 841 O O . TYR A 1 104 ? 16.263 3.725 -21.017 1.00 89.88 104 TYR A O 1
ATOM 849 N N . SER A 1 105 ? 17.922 2.239 -21.223 1.00 88.50 105 SER A N 1
ATOM 850 C CA . SER A 1 105 ? 17.136 1.239 -21.942 1.00 88.50 105 SER A CA 1
ATOM 851 C C . SER A 1 105 ? 15.975 0.672 -21.101 1.00 88.50 105 SER A C 1
ATOM 853 O O . SER A 1 105 ? 14.903 0.381 -21.635 1.00 88.50 105 SER A O 1
ATOM 855 N N . SER A 1 106 ? 16.153 0.589 -19.777 1.00 88.94 106 SER A N 1
ATOM 856 C CA . SER A 1 106 ? 15.099 0.250 -18.810 1.00 88.94 106 SER A CA 1
ATOM 857 C C . SER A 1 106 ? 14.091 1.396 -18.660 1.00 88.94 106 SER A C 1
ATOM 859 O O . SER A 1 106 ? 12.884 1.163 -18.728 1.00 88.94 106 SER A O 1
ATOM 861 N N . ILE A 1 107 ? 14.564 2.644 -18.536 1.00 92.25 107 ILE A N 1
ATOM 862 C CA . ILE A 1 107 ? 13.706 3.842 -18.482 1.00 92.25 107 ILE A CA 1
ATOM 863 C C . ILE A 1 107 ? 12.830 3.925 -19.735 1.00 92.25 107 ILE A C 1
ATOM 865 O O . ILE A 1 107 ? 11.612 4.055 -19.628 1.00 92.25 107 ILE A O 1
ATOM 869 N N . GLU A 1 108 ? 13.431 3.791 -20.915 1.00 92.94 108 GLU A N 1
ATOM 870 C CA . GLU A 1 108 ? 12.722 3.832 -22.190 1.00 92.94 108 GLU A CA 1
ATOM 871 C C . GLU A 1 108 ? 11.660 2.722 -22.275 1.00 92.94 108 GLU A C 1
ATOM 873 O O . GLU A 1 108 ? 10.523 2.972 -22.679 1.00 92.94 108 GLU A O 1
ATOM 878 N N . GLY A 1 109 ? 11.992 1.507 -21.822 1.00 87.81 109 GLY A N 1
ATOM 879 C CA . GLY A 1 109 ? 11.046 0.395 -21.726 1.00 87.81 109 GLY A CA 1
ATOM 880 C C . GLY A 1 109 ? 9.838 0.720 -20.843 1.00 87.81 109 GLY A C 1
ATOM 881 O O . GLY A 1 109 ? 8.697 0.534 -21.273 1.00 87.81 109 GLY A O 1
ATOM 882 N N . LYS A 1 110 ? 10.069 1.262 -19.640 1.00 90.19 110 LYS A N 1
ATOM 883 C CA . LYS A 1 110 ? 9.003 1.663 -18.704 1.00 90.19 110 LYS A CA 1
ATO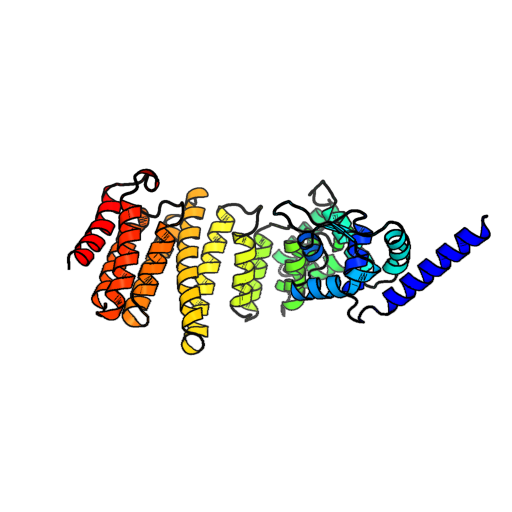M 884 C C . LYS A 1 110 ? 8.108 2.761 -19.275 1.00 90.19 110 LYS A C 1
ATOM 886 O O . LYS A 1 110 ? 6.889 2.673 -19.144 1.00 90.19 110 LYS A O 1
ATOM 891 N N . VAL A 1 111 ? 8.692 3.768 -19.928 1.00 91.38 111 VAL A N 1
ATOM 892 C CA . VAL A 1 111 ? 7.936 4.853 -20.573 1.00 91.38 111 VAL A CA 1
ATOM 893 C C . VAL A 1 111 ? 7.056 4.310 -21.698 1.00 91.38 111 VAL A C 1
ATOM 895 O O . VAL A 1 111 ? 5.866 4.616 -21.729 1.00 91.38 111 VAL A O 1
ATOM 898 N N . LYS A 1 112 ? 7.590 3.433 -22.559 1.00 90.00 112 LYS A N 1
ATOM 899 C CA . LYS A 1 112 ? 6.816 2.787 -23.635 1.00 90.00 112 LYS A CA 1
ATOM 900 C C . LYS A 1 112 ? 5.627 1.990 -23.094 1.00 90.00 112 LYS A C 1
ATOM 902 O O . LYS A 1 112 ? 4.533 2.083 -23.641 1.00 90.00 112 LYS A O 1
ATOM 907 N N . ILE A 1 113 ? 5.818 1.238 -22.007 1.00 86.94 113 ILE A N 1
ATOM 908 C CA . ILE A 1 113 ? 4.726 0.509 -21.341 1.00 86.94 113 ILE A CA 1
ATOM 909 C C . ILE A 1 113 ? 3.681 1.488 -20.804 1.00 86.94 113 ILE A C 1
ATOM 911 O O . ILE A 1 113 ? 2.487 1.287 -21.012 1.00 86.94 113 ILE A O 1
ATOM 915 N N . PHE A 1 114 ? 4.117 2.561 -20.144 1.00 87.19 114 PHE A N 1
ATOM 916 C CA . PHE A 1 114 ? 3.213 3.560 -19.581 1.00 87.19 114 PHE A CA 1
ATOM 917 C C . PHE A 1 114 ? 2.387 4.284 -20.655 1.00 87.19 114 PHE A C 1
ATOM 919 O O . PHE A 1 114 ? 1.202 4.527 -20.448 1.00 87.19 114 PHE A O 1
ATOM 926 N N . GLN A 1 115 ? 2.998 4.611 -21.797 1.00 86.62 115 GLN A N 1
ATOM 927 C CA . GLN A 1 115 ? 2.330 5.260 -22.931 1.00 86.62 115 GLN A CA 1
ATOM 928 C C . GLN A 1 115 ? 1.440 4.306 -23.740 1.00 86.62 115 GLN A C 1
ATOM 930 O O . GLN A 1 115 ? 0.593 4.773 -24.498 1.00 86.62 115 GLN A O 1
ATOM 935 N N . SER A 1 116 ? 1.618 2.987 -23.614 1.00 80.81 116 SER A N 1
ATOM 936 C CA . SER A 1 116 ? 0.819 2.028 -24.376 1.00 80.81 116 SER A CA 1
ATOM 937 C C . SER A 1 116 ? -0.660 2.086 -23.967 1.00 80.81 116 SER A C 1
ATOM 939 O O . SER A 1 116 ? -1.029 1.816 -22.825 1.00 80.81 116 SER A O 1
ATOM 941 N N . GLU A 1 117 ? -1.529 2.445 -24.917 1.00 58.44 117 GLU A N 1
ATOM 942 C CA . GLU A 1 117 ? -2.978 2.565 -24.690 1.00 58.44 117 GLU A CA 1
ATOM 943 C C . GLU A 1 117 ? -3.626 1.205 -24.386 1.00 58.44 117 GLU A C 1
ATOM 945 O O . GLU A 1 117 ? -4.601 1.097 -23.637 1.00 58.44 117 GLU A O 1
ATOM 950 N N . THR A 1 118 ? -3.052 0.131 -24.930 1.00 58.38 118 THR A N 1
ATOM 951 C CA . THR A 1 118 ? -3.477 -1.240 -24.673 1.00 58.38 118 THR A CA 1
ATOM 952 C C . THR A 1 118 ? -2.759 -1.807 -23.458 1.00 58.38 118 THR A C 1
ATOM 954 O O . THR A 1 118 ? -1.636 -2.292 -23.564 1.00 58.38 118 THR A O 1
ATOM 957 N N . LYS A 1 119 ? -3.473 -1.910 -22.332 1.00 64.81 119 LYS A N 1
ATOM 958 C CA . LYS A 1 119 ? -3.076 -2.721 -21.158 1.00 64.81 119 LYS A CA 1
ATOM 959 C C . LYS A 1 119 ? -3.062 -4.238 -21.433 1.00 64.81 119 LYS A C 1
ATOM 961 O O . LYS A 1 119 ? -3.164 -5.043 -20.508 1.00 64.81 119 LYS A O 1
ATOM 966 N N . LEU A 1 120 ? -3.028 -4.640 -22.702 1.00 75.88 120 LEU A N 1
ATOM 967 C CA . LEU A 1 120 ? -3.055 -6.034 -23.110 1.00 75.88 120 LEU A CA 1
ATOM 968 C C . LEU A 1 120 ? -1.716 -6.671 -22.773 1.00 75.88 120 LEU A C 1
ATOM 970 O O . LEU A 1 120 ? -0.660 -6.157 -23.126 1.00 75.88 120 LEU A O 1
ATOM 974 N N . ILE A 1 121 ? -1.779 -7.816 -22.104 1.00 84.56 121 ILE A N 1
ATOM 975 C CA . ILE A 1 121 ? -0.593 -8.587 -21.756 1.00 84.56 121 ILE A CA 1
ATOM 976 C C . ILE A 1 121 ? -0.037 -9.209 -23.047 1.00 84.56 121 ILE A C 1
ATOM 978 O O . ILE A 1 121 ? -0.759 -9.967 -23.703 1.00 84.56 121 ILE A O 1
ATOM 982 N N . PRO A 1 122 ? 1.232 -8.942 -23.413 1.00 87.94 122 PRO A N 1
ATOM 983 C CA . PRO A 1 122 ? 1.885 -9.595 -24.542 1.00 87.94 122 PRO A CA 1
ATOM 984 C C . PRO A 1 122 ? 1.752 -11.130 -24.479 1.00 87.94 122 PRO A C 1
ATOM 986 O O . PRO A 1 122 ? 1.990 -11.705 -23.412 1.00 87.94 122 PRO A O 1
ATOM 989 N N . PRO A 1 123 ? 1.455 -11.834 -25.592 1.00 90.19 123 PRO A N 1
ATOM 990 C CA . PRO A 1 123 ? 1.271 -13.291 -25.587 1.00 90.19 123 PRO A CA 1
ATOM 991 C C . PRO A 1 123 ? 2.448 -14.067 -24.981 1.00 90.19 123 PRO A C 1
ATOM 993 O O . PRO A 1 123 ? 2.247 -15.031 -24.242 1.00 90.19 123 PRO A O 1
ATOM 996 N N . ILE A 1 124 ? 3.679 -13.602 -25.227 1.00 91.00 124 ILE A N 1
ATOM 997 C CA . ILE A 1 124 ? 4.895 -14.178 -24.641 1.00 91.00 124 ILE A CA 1
ATOM 998 C C . ILE A 1 124 ? 4.873 -14.144 -23.106 1.00 91.00 124 ILE A C 1
ATOM 1000 O O . ILE A 1 124 ? 5.271 -15.116 -22.468 1.00 91.00 124 ILE A O 1
ATOM 1004 N N . LEU A 1 125 ? 4.339 -13.078 -22.500 1.00 92.00 125 LEU A N 1
ATOM 1005 C CA . LEU A 1 125 ? 4.220 -12.959 -21.047 1.00 92.00 125 LEU A CA 1
ATOM 1006 C C . LEU A 1 125 ? 3.127 -13.857 -20.483 1.00 92.00 125 LEU A C 1
ATOM 1008 O O . LEU A 1 125 ? 3.304 -14.401 -19.397 1.00 92.00 125 LEU A O 1
ATOM 1012 N N . THR A 1 126 ? 2.038 -14.079 -21.218 1.00 92.38 126 THR A N 1
ATOM 1013 C CA . THR A 1 126 ? 1.010 -15.055 -20.829 1.00 92.38 126 THR A CA 1
ATOM 1014 C C . THR A 1 126 ? 1.584 -16.473 -20.791 1.00 92.38 126 THR A C 1
ATOM 1016 O O . THR A 1 126 ? 1.403 -17.190 -19.804 1.00 92.38 126 THR A O 1
ATOM 1019 N N . LEU A 1 127 ? 2.343 -16.863 -21.822 1.00 92.75 127 LEU A N 1
ATOM 1020 C CA . LEU A 1 127 ? 3.017 -18.164 -21.878 1.00 92.75 127 LEU A CA 1
ATOM 1021 C C . LEU A 1 127 ? 4.056 -18.310 -20.762 1.00 92.75 127 LEU A C 1
ATOM 1023 O O . LEU A 1 127 ? 4.096 -19.337 -20.079 1.00 92.75 127 LEU A O 1
ATOM 1027 N N . LEU A 1 128 ? 4.864 -17.270 -20.544 1.00 94.00 128 LEU A N 1
ATOM 1028 C CA . LEU A 1 128 ? 5.905 -17.257 -19.524 1.00 94.00 128 LEU A CA 1
ATOM 1029 C C . LEU A 1 128 ? 5.317 -17.322 -18.110 1.00 94.00 128 LEU A C 1
ATOM 1031 O O . LEU A 1 128 ? 5.736 -18.170 -17.325 1.00 94.00 128 LEU A O 1
ATOM 1035 N N . LYS A 1 129 ? 4.280 -16.526 -17.813 1.00 94.44 129 LYS A N 1
ATOM 1036 C CA . LYS A 1 129 ? 3.516 -16.586 -16.555 1.00 94.44 129 LYS A CA 1
ATOM 1037 C C . LYS A 1 129 ? 2.966 -17.993 -16.316 1.00 94.44 129 LYS A C 1
ATOM 1039 O O . LYS A 1 129 ? 3.109 -18.527 -15.220 1.00 94.44 129 LYS A O 1
ATOM 1044 N N . GLY A 1 130 ? 2.395 -18.628 -17.344 1.00 95.00 130 GLY A N 1
ATOM 1045 C CA . GLY A 1 130 ? 1.896 -20.003 -17.260 1.00 95.00 130 GLY A CA 1
ATOM 1046 C C . GLY A 1 130 ? 2.995 -21.057 -17.060 1.00 95.00 130 GLY A C 1
ATOM 1047 O O . GLY A 1 130 ? 2.773 -22.059 -16.381 1.00 95.00 130 GLY A O 1
ATOM 1048 N N . LYS A 1 131 ? 4.190 -20.863 -17.633 1.00 95.00 131 LYS A N 1
ATOM 1049 C CA . LYS A 1 131 ? 5.362 -21.732 -17.409 1.00 95.00 131 LYS A CA 1
ATOM 1050 C C . LYS A 1 131 ? 5.889 -21.585 -15.977 1.00 95.00 131 LYS A C 1
ATOM 1052 O O . LYS A 1 131 ? 6.062 -22.589 -15.293 1.00 95.00 131 LYS A O 1
ATOM 1057 N N . VAL A 1 132 ? 6.057 -20.349 -15.505 1.00 96.38 132 VAL A N 1
ATOM 1058 C CA . VAL A 1 132 ? 6.474 -20.031 -14.129 1.00 96.38 132 VAL A CA 1
ATOM 1059 C C . VAL A 1 132 ? 5.495 -20.614 -13.113 1.00 96.38 132 VAL A C 1
ATOM 1061 O O . VAL A 1 132 ? 5.915 -21.322 -12.203 1.00 96.38 132 VAL A O 1
ATOM 1064 N N . ALA A 1 133 ? 4.190 -20.395 -13.295 1.00 95.44 133 ALA A N 1
ATOM 1065 C CA . ALA A 1 133 ? 3.169 -20.918 -12.390 1.00 95.44 133 ALA A CA 1
ATOM 1066 C C . ALA A 1 133 ? 3.236 -22.448 -12.253 1.00 95.44 133 ALA A C 1
ATOM 1068 O O . ALA A 1 133 ? 3.150 -22.961 -11.139 1.00 95.44 133 ALA A O 1
ATOM 1069 N N . ARG A 1 134 ? 3.458 -23.173 -13.360 1.00 97.12 134 ARG A N 1
ATOM 1070 C CA . ARG A 1 134 ? 3.615 -24.636 -13.349 1.00 97.12 134 ARG A CA 1
ATOM 1071 C C . ARG A 1 134 ? 4.830 -25.088 -12.540 1.00 97.12 134 ARG A C 1
ATOM 1073 O O . ARG A 1 134 ? 4.684 -25.957 -11.687 1.00 97.12 134 ARG A O 1
ATOM 1080 N N . TYR A 1 135 ? 5.998 -24.478 -12.743 1.00 97.62 135 TYR A N 1
ATOM 1081 C CA . TYR A 1 135 ? 7.188 -24.814 -11.950 1.00 97.62 135 TYR A CA 1
ATOM 1082 C C . TYR A 1 135 ? 7.005 -24.515 -10.463 1.00 97.62 135 TYR A C 1
ATOM 1084 O O . TYR A 1 135 ? 7.391 -25.318 -9.618 1.00 97.62 135 TYR A O 1
ATOM 1092 N N . LEU A 1 136 ? 6.373 -23.388 -10.126 1.00 95.94 136 LEU A N 1
ATOM 1093 C CA . LEU A 1 136 ? 6.109 -23.035 -8.732 1.00 95.94 136 LEU A CA 1
ATOM 1094 C C . LEU A 1 136 ? 5.128 -24.005 -8.062 1.00 95.94 136 LEU A C 1
ATOM 1096 O O . LEU A 1 136 ? 5.343 -24.375 -6.912 1.00 95.94 136 LEU A O 1
ATOM 1100 N N . GLN A 1 137 ? 4.094 -24.465 -8.774 1.00 95.62 137 GLN A N 1
ATOM 1101 C CA . GLN A 1 137 ? 3.174 -25.500 -8.280 1.00 95.62 137 GLN A CA 1
ATOM 1102 C C . GLN A 1 137 ? 3.875 -26.840 -8.023 1.00 95.62 137 GLN A C 1
ATOM 1104 O O . GLN A 1 137 ? 3.488 -27.566 -7.114 1.00 95.62 137 GLN A O 1
ATOM 1109 N N . GLN A 1 138 ? 4.917 -27.152 -8.795 1.00 96.69 138 GLN A N 1
ATOM 1110 C CA . GLN A 1 138 ? 5.739 -28.354 -8.631 1.00 96.69 138 GLN A CA 1
ATOM 1111 C C . GLN A 1 138 ? 6.840 -28.198 -7.567 1.00 96.69 138 GLN A C 1
ATOM 1113 O O . GLN A 1 138 ? 7.615 -29.126 -7.358 1.00 96.69 138 GLN A O 1
ATOM 1118 N N . GLY A 1 139 ? 6.939 -27.041 -6.901 1.00 95.69 139 GLY A N 1
ATOM 1119 C CA . GLY A 1 139 ? 7.990 -26.781 -5.915 1.00 95.69 139 GLY A CA 1
ATOM 1120 C C . GLY A 1 139 ? 9.378 -26.585 -6.532 1.00 95.69 139 GLY A C 1
ATOM 1121 O O . GLY A 1 139 ? 10.377 -26.875 -5.885 1.00 95.69 139 GLY A O 1
ATOM 1122 N N . MET A 1 140 ? 9.454 -26.094 -7.775 1.00 97.25 140 MET A N 1
ATOM 1123 C CA . MET A 1 140 ? 10.698 -25.928 -8.541 1.00 97.25 140 MET A CA 1
ATOM 1124 C C . MET A 1 140 ? 11.030 -24.441 -8.804 1.00 97.25 140 MET A C 1
ATOM 1126 O O . MET A 1 140 ? 11.078 -24.010 -9.962 1.00 97.25 140 MET A O 1
ATOM 1130 N N . PRO A 1 141 ? 11.253 -23.612 -7.764 1.00 96.25 141 PRO A N 1
ATOM 1131 C CA . PRO A 1 141 ? 11.461 -22.172 -7.927 1.00 96.25 141 PRO A CA 1
ATOM 1132 C C . PRO A 1 141 ? 12.737 -21.826 -8.711 1.00 96.25 141 PRO A C 1
ATOM 1134 O O . PRO A 1 141 ? 12.731 -20.862 -9.472 1.00 96.25 141 PRO A O 1
ATOM 1137 N N . ASP A 1 142 ? 13.795 -22.638 -8.632 1.00 96.44 142 ASP A N 1
ATOM 1138 C CA . ASP A 1 142 ? 15.017 -22.427 -9.421 1.00 96.44 142 ASP A CA 1
ATOM 1139 C C . ASP A 1 142 ? 14.780 -22.581 -10.929 1.00 96.44 142 ASP A C 1
ATOM 1141 O O . ASP A 1 142 ? 15.328 -21.826 -11.731 1.00 96.44 142 ASP A O 1
ATOM 1145 N N . GLN A 1 143 ? 13.928 -23.527 -11.337 1.00 96.62 143 GLN A N 1
ATOM 1146 C CA . GLN A 1 143 ? 13.561 -23.693 -12.748 1.00 96.62 143 GLN A CA 1
ATOM 1147 C C . GLN A 1 143 ? 12.668 -22.552 -13.232 1.00 96.62 143 GLN A C 1
ATOM 1149 O O . GLN A 1 143 ? 12.809 -22.088 -14.364 1.00 96.62 143 GLN A O 1
ATOM 1154 N N . ALA A 1 144 ? 11.786 -22.059 -12.359 1.00 96.44 144 ALA A N 1
ATOM 1155 C CA . ALA A 1 144 ? 11.004 -20.864 -12.635 1.00 96.44 144 ALA A CA 1
ATOM 1156 C C . ALA A 1 144 ? 11.904 -19.633 -12.837 1.00 96.44 144 ALA A C 1
ATOM 1158 O O . ALA A 1 144 ? 11.663 -18.857 -13.760 1.00 96.44 144 ALA A O 1
ATOM 1159 N N . LEU A 1 145 ? 12.962 -19.486 -12.029 1.00 96.44 145 LEU A N 1
ATOM 1160 C CA . LEU A 1 145 ? 13.927 -18.395 -12.170 1.00 96.44 145 LEU A CA 1
ATOM 1161 C C . LEU A 1 145 ? 14.698 -18.495 -13.486 1.00 96.44 145 LEU A C 1
ATOM 1163 O O . LEU A 1 145 ? 14.761 -17.517 -14.227 1.00 96.44 145 LEU A O 1
ATOM 1167 N N . ARG A 1 146 ? 15.216 -19.683 -13.815 1.00 94.38 146 ARG A N 1
ATOM 1168 C CA . ARG A 1 146 ? 15.903 -19.921 -15.091 1.00 94.38 146 ARG A CA 1
ATOM 1169 C C . ARG A 1 146 ? 15.018 -19.586 -16.284 1.00 94.38 146 ARG A C 1
ATOM 1171 O O . ARG A 1 146 ? 15.453 -18.875 -17.178 1.00 94.38 146 ARG A O 1
ATOM 1178 N N . ALA A 1 147 ? 13.743 -19.974 -16.258 1.00 92.88 147 ALA A N 1
ATOM 1179 C CA . ALA A 1 147 ? 12.808 -19.646 -17.333 1.00 92.88 147 ALA A CA 1
ATOM 1180 C C . ALA A 1 147 ? 12.621 -18.131 -17.555 1.00 92.88 147 ALA A C 1
ATOM 1182 O O . ALA A 1 147 ? 12.278 -17.731 -18.666 1.00 92.88 147 ALA A O 1
ATOM 1183 N N . LEU A 1 148 ? 12.825 -17.305 -16.521 1.00 92.88 148 LEU A N 1
ATOM 1184 C CA . LEU A 1 148 ? 12.770 -15.842 -16.602 1.00 92.88 148 LEU A CA 1
ATOM 1185 C C . LEU A 1 148 ? 14.108 -15.204 -17.019 1.00 92.88 148 LEU A C 1
ATOM 1187 O O . LEU A 1 148 ? 14.096 -14.055 -17.448 1.00 92.88 148 LEU A O 1
ATOM 1191 N N . GLN A 1 149 ? 15.233 -15.913 -16.881 1.00 88.94 149 GLN A N 1
ATOM 1192 C CA . GLN A 1 149 ? 16.589 -15.395 -17.124 1.00 88.94 149 GLN A CA 1
ATOM 1193 C C . GLN A 1 149 ? 17.230 -15.903 -18.424 1.00 88.94 149 GLN A C 1
ATOM 1195 O O . GLN A 1 149 ? 18.046 -15.204 -19.009 1.00 88.94 149 GLN A O 1
ATOM 1200 N N . GLU A 1 150 ? 16.884 -17.114 -18.862 1.00 77.12 150 GLU A N 1
ATOM 1201 C CA . GLU A 1 150 ? 17.430 -17.755 -20.064 1.00 77.12 150 GLU A CA 1
ATOM 1202 C C . GLU A 1 150 ? 17.071 -17.059 -21.391 1.00 77.12 150 GLU A C 1
ATOM 1204 O O . GLU A 1 150 ? 17.923 -17.040 -22.279 1.00 77.12 150 GLU A O 1
ATOM 1209 N N . PRO A 1 151 ? 15.857 -16.509 -21.596 1.00 75.31 151 PRO A N 1
ATOM 1210 C CA . PRO A 1 151 ? 15.558 -15.831 -22.850 1.00 75.31 151 PRO A CA 1
ATOM 1211 C C . PRO A 1 151 ? 16.132 -14.406 -22.869 1.00 75.31 151 PRO A C 1
ATOM 1213 O O . PRO A 1 151 ? 15.869 -13.614 -21.963 1.00 75.31 151 PRO A O 1
ATOM 1216 N N . GLU A 1 152 ? 16.826 -14.042 -23.953 1.00 85.19 152 GLU A N 1
ATOM 1217 C CA . GLU A 1 152 ? 17.097 -12.637 -24.286 1.00 85.19 152 GLU A CA 1
ATOM 1218 C C . GLU A 1 152 ? 15.770 -11.943 -24.623 1.00 85.19 152 GLU A C 1
ATOM 1220 O O . GLU A 1 152 ? 15.272 -11.976 -25.751 1.00 85.19 152 GLU A O 1
ATOM 1225 N N . LEU A 1 153 ? 15.139 -11.368 -23.601 1.00 87.56 153 LEU A N 1
ATOM 1226 C CA . LEU A 1 153 ? 13.872 -10.664 -23.735 1.00 87.56 153 LEU A CA 1
ATOM 1227 C C . LEU A 1 153 ? 14.117 -9.170 -23.981 1.00 87.56 153 LEU A C 1
ATOM 1229 O O . LEU A 1 153 ? 14.981 -8.573 -23.339 1.00 87.56 153 LEU A O 1
ATOM 1233 N N . PRO A 1 154 ? 13.322 -8.519 -24.849 1.00 88.19 154 PRO A N 1
ATOM 1234 C CA . PRO A 1 154 ? 13.364 -7.069 -24.986 1.00 88.19 154 PRO A CA 1
ATOM 1235 C C . PRO A 1 154 ? 13.084 -6.365 -23.650 1.00 88.19 154 PRO A C 1
ATOM 1237 O O . PRO A 1 154 ? 12.271 -6.838 -22.850 1.00 88.19 154 PRO A O 1
ATOM 1240 N N . ASN A 1 155 ? 13.658 -5.177 -23.439 1.00 86.00 155 ASN A N 1
ATOM 1241 C CA . ASN A 1 155 ? 13.426 -4.397 -22.214 1.00 86.00 155 ASN A CA 1
ATOM 1242 C C . ASN A 1 155 ? 11.948 -4.069 -21.978 1.00 86.00 155 ASN A C 1
ATOM 1244 O O . ASN A 1 155 ? 11.504 -4.021 -20.838 1.00 86.00 155 ASN A O 1
ATOM 1248 N N . THR A 1 156 ? 11.151 -3.917 -23.037 1.00 86.31 156 THR A N 1
ATOM 1249 C CA . THR A 1 156 ? 9.693 -3.734 -22.933 1.00 86.31 156 THR A CA 1
ATOM 1250 C C . THR A 1 156 ? 8.973 -4.940 -22.324 1.00 86.31 156 THR A C 1
ATOM 1252 O O . THR A 1 156 ? 7.879 -4.789 -21.790 1.00 86.31 156 THR A O 1
ATOM 1255 N N . ILE A 1 157 ? 9.569 -6.134 -22.379 1.00 90.56 157 ILE A N 1
ATOM 1256 C CA . ILE A 1 157 ? 9.057 -7.349 -21.740 1.00 90.56 157 ILE A CA 1
ATOM 1257 C C . ILE A 1 157 ? 9.579 -7.457 -20.305 1.00 90.56 157 ILE A C 1
ATOM 1259 O O . ILE A 1 157 ? 8.787 -7.695 -19.396 1.00 90.56 157 ILE A O 1
ATOM 1263 N N . ILE A 1 158 ? 10.880 -7.240 -20.084 1.00 91.69 158 ILE A N 1
ATOM 1264 C CA . ILE A 1 158 ? 11.514 -7.341 -18.753 1.00 91.69 158 ILE A CA 1
ATOM 1265 C C . ILE A 1 158 ? 10.994 -6.256 -17.796 1.00 91.69 158 ILE A C 1
ATOM 1267 O O . ILE A 1 158 ? 10.845 -6.495 -16.595 1.00 91.69 158 ILE A O 1
ATOM 1271 N N . GLU A 1 159 ? 10.691 -5.065 -18.315 1.00 91.12 159 GLU A N 1
ATOM 1272 C CA . GLU A 1 159 ? 10.104 -3.959 -17.551 1.00 91.12 159 GLU A CA 1
ATOM 1273 C C . GLU A 1 159 ? 8.585 -4.060 -17.395 1.00 91.12 159 GLU A C 1
ATOM 1275 O O . GLU A 1 159 ? 7.991 -3.288 -16.644 1.00 91.12 159 GLU A O 1
ATOM 1280 N N . HIS A 1 160 ? 7.938 -5.029 -18.046 1.00 92.44 160 HIS A N 1
ATOM 1281 C CA . HIS A 1 160 ? 6.492 -5.169 -17.975 1.00 92.44 160 HIS A CA 1
ATOM 1282 C C . HIS A 1 160 ? 6.033 -5.560 -16.556 1.00 92.44 160 HIS A C 1
ATOM 1284 O O . HIS A 1 160 ? 6.598 -6.488 -15.965 1.00 92.44 160 HIS A O 1
ATOM 1290 N N . PRO A 1 161 ? 4.952 -4.956 -16.018 1.00 93.25 161 PRO A N 1
ATOM 1291 C CA . PRO A 1 161 ? 4.455 -5.245 -14.669 1.00 93.25 161 PRO A CA 1
ATOM 1292 C C . PRO A 1 161 ? 4.218 -6.739 -14.399 1.00 93.25 161 PRO A C 1
ATOM 1294 O O . PRO A 1 161 ? 4.585 -7.249 -13.345 1.00 93.25 161 PRO A O 1
ATOM 1297 N N . VAL A 1 162 ? 3.662 -7.468 -15.376 1.00 94.38 162 VAL A N 1
ATOM 1298 C CA . VAL A 1 162 ? 3.450 -8.930 -15.288 1.00 94.38 162 VAL A CA 1
ATOM 1299 C C . VAL A 1 162 ? 4.765 -9.695 -15.121 1.00 94.38 162 VAL A C 1
ATOM 1301 O O . VAL A 1 162 ? 4.819 -10.636 -14.330 1.00 94.38 162 VAL A O 1
ATOM 1304 N N . PHE A 1 163 ? 5.818 -9.309 -15.850 1.00 95.38 163 PHE A N 1
ATOM 1305 C CA . PHE A 1 163 ? 7.125 -9.956 -15.748 1.00 95.38 163 PHE A CA 1
ATOM 1306 C C . PHE A 1 163 ? 7.727 -9.719 -14.365 1.00 95.38 163 PHE A C 1
ATOM 1308 O O . PHE A 1 163 ? 8.103 -10.674 -13.688 1.00 95.38 163 PHE A O 1
ATOM 1315 N N . LYS A 1 164 ? 7.737 -8.459 -13.909 1.00 95.75 164 LYS A N 1
ATOM 1316 C CA . LYS A 1 164 ? 8.228 -8.079 -12.578 1.00 95.75 164 LYS A CA 1
ATOM 1317 C C . LYS A 1 164 ? 7.456 -8.792 -11.463 1.00 95.75 164 LYS A C 1
ATOM 1319 O O . LYS A 1 164 ? 8.075 -9.311 -10.541 1.00 95.75 164 LYS A O 1
ATOM 1324 N N . ALA A 1 165 ? 6.133 -8.912 -11.578 1.00 96.62 165 ALA A N 1
ATOM 1325 C CA . ALA A 1 165 ? 5.324 -9.669 -10.625 1.00 96.62 165 ALA A CA 1
ATOM 1326 C C . ALA A 1 165 ? 5.710 -11.158 -10.586 1.00 96.62 165 ALA A C 1
ATOM 1328 O O . ALA A 1 165 ? 5.897 -11.707 -9.503 1.00 96.62 165 ALA A O 1
ATOM 1329 N N . CYS A 1 166 ? 5.884 -11.803 -11.749 1.00 96.62 166 CYS A N 1
ATOM 1330 C CA . CYS A 1 166 ? 6.332 -13.199 -11.818 1.00 96.62 166 CYS A CA 1
ATOM 1331 C C . CYS A 1 166 ? 7.717 -13.373 -11.189 1.00 96.62 166 CYS A C 1
ATOM 1333 O O . CYS A 1 166 ? 7.916 -14.283 -10.388 1.00 96.62 166 CYS A O 1
ATOM 1335 N N . LEU A 1 167 ? 8.652 -12.483 -11.520 1.00 97.25 167 LEU A N 1
ATOM 1336 C CA . LEU A 1 167 ? 10.006 -12.500 -10.983 1.00 97.25 167 LEU A CA 1
ATOM 1337 C C . LEU A 1 167 ? 10.009 -12.335 -9.457 1.00 97.25 167 LEU A C 1
ATOM 1339 O O . LEU A 1 167 ? 10.666 -13.106 -8.762 1.00 97.25 167 LEU A O 1
ATOM 1343 N N . GLY A 1 168 ? 9.210 -11.403 -8.930 1.00 97.19 168 GLY A N 1
ATOM 1344 C CA . GLY A 1 168 ? 9.045 -11.216 -7.490 1.00 97.19 168 GLY A CA 1
ATOM 1345 C C . GLY A 1 168 ? 8.482 -12.456 -6.794 1.00 97.19 168 GLY A C 1
ATOM 1346 O O . GLY A 1 168 ? 9.015 -12.883 -5.772 1.00 97.19 168 GLY A O 1
ATOM 1347 N N . THR A 1 169 ? 7.460 -13.095 -7.377 1.00 97.06 169 THR A N 1
ATOM 1348 C CA . THR A 1 169 ? 6.893 -14.348 -6.853 1.00 97.06 169 THR A CA 1
ATOM 1349 C C . THR A 1 169 ? 7.930 -15.467 -6.828 1.00 97.06 169 THR A C 1
ATOM 1351 O O . THR A 1 169 ? 7.989 -16.220 -5.858 1.00 97.06 169 THR A O 1
ATOM 1354 N N . VAL A 1 170 ? 8.764 -15.580 -7.863 1.00 97.75 170 VAL A N 1
ATOM 1355 C CA . VAL A 1 170 ? 9.844 -16.571 -7.894 1.00 97.75 170 VAL A CA 1
ATOM 1356 C C . VAL A 1 170 ? 10.864 -16.289 -6.793 1.00 97.75 170 VAL A C 1
ATOM 1358 O O . VAL A 1 170 ? 11.153 -17.185 -6.005 1.00 97.75 170 VAL A O 1
ATOM 1361 N N . TYR A 1 171 ? 11.352 -15.051 -6.672 1.00 97.44 171 TYR A N 1
ATOM 1362 C CA . TYR A 1 171 ? 12.310 -14.671 -5.629 1.00 97.44 171 TYR A CA 1
ATOM 1363 C C . TYR A 1 171 ? 11.787 -14.904 -4.208 1.00 97.44 171 TYR A C 1
ATOM 1365 O O . TYR A 1 171 ? 12.546 -15.351 -3.345 1.00 97.44 171 TYR A O 1
ATOM 1373 N N . ALA A 1 172 ? 10.495 -14.662 -3.974 1.00 95.62 172 ALA A N 1
ATOM 1374 C CA . ALA A 1 172 ? 9.838 -14.926 -2.697 1.00 95.62 172 ALA A CA 1
ATOM 1375 C C . ALA A 1 172 ? 9.770 -16.425 -2.346 1.00 95.62 172 ALA A C 1
ATOM 1377 O O . ALA A 1 172 ? 9.758 -16.771 -1.167 1.00 95.62 172 ALA A O 1
ATOM 1378 N N . LYS A 1 173 ? 9.743 -17.309 -3.354 1.00 94.75 173 LYS A N 1
ATOM 1379 C CA . LYS A 1 173 ? 9.614 -18.768 -3.189 1.00 94.75 173 LYS A CA 1
ATOM 1380 C C . LYS A 1 173 ? 10.932 -19.541 -3.259 1.00 94.75 173 LYS A C 1
ATOM 1382 O O . LYS A 1 173 ? 10.924 -20.751 -3.043 1.00 94.75 173 LYS A O 1
ATOM 1387 N N . LEU A 1 174 ? 12.051 -18.885 -3.566 1.00 94.56 174 LEU A N 1
ATOM 1388 C CA . LEU A 1 174 ? 13.373 -19.511 -3.479 1.00 94.56 174 LEU A CA 1
ATOM 1389 C C . LEU A 1 174 ? 13.678 -19.955 -2.043 1.00 94.56 174 LEU A C 1
ATOM 1391 O O . LEU A 1 174 ? 13.113 -19.439 -1.081 1.00 94.56 174 LEU A O 1
ATOM 1395 N N . THR A 1 175 ? 14.595 -20.909 -1.900 1.00 90.75 175 THR A N 1
ATOM 1396 C CA . THR A 1 175 ? 15.079 -21.375 -0.596 1.00 90.75 175 THR A CA 1
ATOM 1397 C C . THR A 1 175 ? 16.608 -21.235 -0.550 1.00 90.75 175 THR A C 1
ATOM 1399 O O . THR A 1 175 ? 17.291 -22.027 -1.195 1.00 90.75 175 THR A O 1
ATOM 1402 N N . PRO A 1 176 ? 17.165 -20.244 0.179 1.00 89.50 176 PRO A N 1
ATOM 1403 C CA . PRO A 1 176 ? 16.463 -19.221 0.961 1.00 89.50 176 PRO A CA 1
ATOM 1404 C C . PRO A 1 176 ? 15.762 -18.159 0.082 1.00 89.50 176 PRO A C 1
ATOM 1406 O O . PRO A 1 176 ? 16.220 -17.893 -1.035 1.00 89.50 176 PRO A O 1
ATOM 1409 N N . PRO A 1 177 ? 14.684 -17.513 0.575 1.00 91.19 177 PRO A N 1
ATOM 1410 C CA . PRO A 1 177 ? 14.006 -16.448 -0.161 1.00 91.19 177 PRO A CA 1
ATOM 1411 C C . PRO A 1 177 ? 14.910 -15.240 -0.413 1.00 91.19 177 PRO A C 1
ATOM 1413 O O . PRO A 1 177 ? 15.598 -14.760 0.491 1.00 91.19 177 PRO A O 1
ATOM 1416 N N . ARG A 1 178 ? 14.838 -14.670 -1.619 1.00 94.25 178 ARG A N 1
ATOM 1417 C CA . ARG A 1 178 ? 15.518 -13.413 -1.970 1.00 94.25 178 ARG A CA 1
ATOM 1418 C C . ARG A 1 178 ? 14.595 -12.221 -1.727 1.00 94.25 178 ARG A C 1
ATOM 1420 O O . ARG A 1 178 ? 14.104 -11.585 -2.655 1.00 94.25 178 ARG A O 1
ATOM 1427 N N . ALA A 1 179 ? 14.322 -11.929 -0.455 1.00 92.81 179 ALA A N 1
ATOM 1428 C CA . ALA A 1 179 ? 13.295 -10.955 -0.067 1.00 92.81 179 ALA A CA 1
ATOM 1429 C C . ALA A 1 179 ? 13.573 -9.510 -0.535 1.00 92.81 179 ALA A C 1
ATOM 1431 O O . ALA A 1 179 ? 12.633 -8.744 -0.736 1.00 92.81 179 ALA A O 1
ATOM 1432 N N . GLY A 1 180 ? 14.845 -9.117 -0.687 1.00 93.25 180 GLY A N 1
ATOM 1433 C CA . GLY A 1 180 ? 15.229 -7.813 -1.246 1.00 93.25 180 GLY A CA 1
ATOM 1434 C C . GLY A 1 180 ? 14.800 -7.675 -2.706 1.00 93.25 180 GLY A C 1
ATOM 1435 O O . GLY A 1 180 ? 14.006 -6.793 -3.031 1.00 93.25 180 GLY A O 1
ATOM 1436 N N . ASP A 1 181 ? 15.246 -8.615 -3.538 1.00 95.75 181 ASP A N 1
ATOM 1437 C CA . ASP A 1 181 ? 14.951 -8.652 -4.973 1.00 95.75 181 ASP A CA 1
ATOM 1438 C C . ASP A 1 181 ? 13.449 -8.814 -5.241 1.00 95.75 181 ASP A C 1
ATOM 1440 O O . ASP A 1 181 ? 12.880 -8.162 -6.117 1.00 95.75 181 ASP A O 1
ATOM 1444 N N . ALA A 1 182 ? 12.777 -9.658 -4.451 1.00 95.94 182 ALA A N 1
ATOM 1445 C CA . ALA A 1 182 ? 11.333 -9.840 -4.536 1.00 95.94 182 ALA A CA 1
ATOM 1446 C C . ALA A 1 182 ? 10.582 -8.529 -4.276 1.00 95.94 182 ALA A C 1
ATOM 1448 O O . ALA A 1 182 ? 9.690 -8.167 -5.043 1.00 95.94 182 ALA A O 1
ATOM 1449 N N . ARG A 1 183 ? 10.975 -7.788 -3.231 1.00 94.56 183 ARG A N 1
ATOM 1450 C CA . ARG A 1 183 ? 10.376 -6.493 -2.892 1.00 94.56 183 ARG A CA 1
ATOM 1451 C C . ARG A 1 183 ? 10.573 -5.481 -4.007 1.00 94.56 183 ARG A C 1
ATOM 1453 O O . ARG A 1 183 ? 9.614 -4.828 -4.396 1.00 94.56 183 ARG A O 1
ATOM 1460 N N . GLU A 1 184 ? 11.783 -5.366 -4.543 1.00 94.38 184 GLU A N 1
ATOM 1461 C CA . GLU A 1 184 ? 12.043 -4.460 -5.661 1.00 94.38 184 GLU A CA 1
ATOM 1462 C C . GLU A 1 184 ? 11.169 -4.808 -6.875 1.00 94.38 184 GLU A C 1
ATOM 1464 O O . GLU A 1 184 ? 10.549 -3.926 -7.477 1.00 94.38 184 GLU A O 1
ATOM 1469 N N . ALA A 1 185 ? 11.067 -6.091 -7.219 1.00 96.31 185 ALA A N 1
ATOM 1470 C CA . ALA A 1 185 ? 10.256 -6.543 -8.340 1.00 96.31 185 ALA A CA 1
ATOM 1471 C C . ALA A 1 185 ? 8.756 -6.261 -8.123 1.00 96.31 185 ALA A C 1
ATOM 1473 O O . ALA A 1 185 ? 8.099 -5.713 -9.012 1.00 96.31 185 ALA A O 1
ATOM 1474 N N . PHE A 1 186 ? 8.219 -6.550 -6.934 1.00 96.56 186 PHE A N 1
ATOM 1475 C CA . PHE A 1 186 ? 6.825 -6.255 -6.600 1.00 96.56 186 PHE A CA 1
ATOM 1476 C C . PHE A 1 186 ? 6.524 -4.751 -6.569 1.00 96.56 186 PHE A C 1
ATOM 1478 O O . PHE A 1 186 ? 5.510 -4.330 -7.127 1.00 96.56 186 PHE A O 1
ATOM 1485 N N . THR A 1 187 ? 7.412 -3.932 -5.996 1.00 94.69 187 THR A N 1
ATOM 1486 C CA . THR A 1 187 ? 7.274 -2.468 -5.992 1.00 94.69 187 THR A CA 1
ATOM 1487 C C . THR A 1 187 ? 7.221 -1.922 -7.415 1.00 94.69 187 THR A C 1
ATOM 1489 O O . THR A 1 187 ? 6.314 -1.159 -7.745 1.00 94.69 187 THR A O 1
ATOM 1492 N N . ASN A 1 188 ? 8.134 -2.352 -8.292 1.00 92.69 188 ASN A N 1
ATOM 1493 C CA . ASN A 1 188 ? 8.128 -1.927 -9.694 1.00 92.69 188 ASN A CA 1
ATOM 1494 C C . ASN A 1 188 ? 6.826 -2.331 -10.408 1.00 92.69 188 ASN A C 1
ATOM 1496 O O . ASN A 1 188 ? 6.242 -1.520 -11.126 1.00 92.69 188 ASN A O 1
ATOM 1500 N N . ALA A 1 189 ? 6.338 -3.557 -10.191 1.00 94.25 189 ALA A N 1
ATOM 1501 C CA . ALA A 1 189 ? 5.074 -4.008 -10.771 1.00 94.25 189 ALA A CA 1
ATOM 1502 C C . ALA A 1 189 ? 3.885 -3.154 -10.294 1.00 94.25 189 ALA A C 1
ATOM 1504 O O . ALA A 1 189 ? 3.063 -2.727 -11.108 1.00 94.25 189 ALA A O 1
ATOM 1505 N N . ALA A 1 190 ? 3.810 -2.866 -8.992 1.00 92.94 190 ALA A N 1
ATOM 1506 C CA . ALA A 1 190 ? 2.753 -2.048 -8.407 1.00 92.94 190 ALA A CA 1
ATOM 1507 C C . ALA A 1 190 ? 2.783 -0.595 -8.922 1.00 92.94 190 ALA A C 1
ATOM 1509 O O . ALA A 1 190 ? 1.735 -0.055 -9.278 1.00 92.94 190 ALA A O 1
ATOM 1510 N N . LEU A 1 191 ? 3.967 0.023 -9.034 1.00 89.50 191 LEU A N 1
ATOM 1511 C CA . LEU A 1 191 ? 4.128 1.391 -9.553 1.00 89.50 191 LEU A CA 1
ATOM 1512 C C . LEU A 1 191 ? 3.702 1.531 -11.019 1.00 89.50 191 LEU A C 1
ATOM 1514 O O . LEU A 1 191 ? 3.169 2.572 -11.408 1.00 89.50 191 LEU A O 1
ATOM 1518 N N . LEU A 1 192 ? 3.877 0.469 -11.810 1.00 88.38 192 LEU A N 1
ATOM 1519 C CA . LEU A 1 192 ? 3.401 0.375 -13.194 1.00 88.38 192 LEU A CA 1
ATOM 1520 C C . LEU A 1 192 ? 1.925 -0.054 -13.299 1.00 88.38 192 LEU A C 1
ATOM 1522 O O . LEU A 1 192 ? 1.427 -0.311 -14.393 1.00 88.38 192 LEU A O 1
ATOM 1526 N N . GLY A 1 193 ? 1.201 -0.109 -12.176 1.00 87.62 193 GLY A N 1
ATOM 1527 C CA . GLY A 1 193 ? -0.246 -0.314 -12.146 1.00 87.62 193 GLY A CA 1
ATOM 1528 C C . GLY A 1 193 ? -0.695 -1.774 -12.206 1.00 87.62 193 GLY A C 1
ATOM 1529 O O . GLY A 1 193 ? -1.832 -2.034 -12.599 1.00 87.62 193 GLY A O 1
ATOM 1530 N N . TYR A 1 194 ? 0.157 -2.733 -11.832 1.00 91.19 194 TYR A N 1
ATOM 1531 C CA . TYR A 1 194 ? -0.265 -4.126 -11.685 1.00 91.19 194 TYR A CA 1
ATOM 1532 C C . TYR A 1 194 ? -1.155 -4.309 -10.451 1.00 91.19 194 TYR A C 1
ATOM 1534 O O . TYR A 1 194 ? -0.763 -3.962 -9.338 1.00 91.19 194 TYR A O 1
ATOM 1542 N N . VAL A 1 195 ? -2.345 -4.882 -10.645 1.00 90.81 195 VAL A N 1
ATOM 1543 C CA . VAL A 1 195 ? -3.398 -4.969 -9.612 1.00 90.81 195 VAL A CA 1
ATOM 1544 C C . VAL A 1 195 ? -3.867 -6.400 -9.327 1.00 90.81 195 VAL A C 1
ATOM 1546 O O . VAL A 1 195 ? -4.908 -6.602 -8.707 1.00 90.81 195 VAL A O 1
ATOM 1549 N N . GLU A 1 196 ? -3.111 -7.416 -9.753 1.00 92.31 196 GLU A N 1
ATOM 1550 C CA . GLU A 1 196 ? -3.456 -8.809 -9.440 1.00 92.31 196 GLU A CA 1
ATOM 1551 C C . GLU A 1 196 ? -3.163 -9.116 -7.971 1.00 92.31 196 GLU A C 1
ATOM 1553 O O . GLU A 1 196 ? -2.025 -9.026 -7.500 1.00 92.31 196 GLU A O 1
ATOM 1558 N N . HIS A 1 197 ? -4.210 -9.481 -7.234 1.00 93.75 197 HIS A N 1
ATOM 1559 C CA . HIS A 1 197 ? -4.158 -9.633 -5.783 1.00 93.75 197 HIS A CA 1
ATOM 1560 C C . HIS A 1 197 ? -3.227 -10.758 -5.307 1.00 93.75 197 HIS A C 1
ATOM 1562 O O . HIS A 1 197 ? -2.693 -10.683 -4.202 1.00 93.75 197 HIS A O 1
ATOM 1568 N N . GLU A 1 198 ? -2.997 -11.779 -6.134 1.00 94.50 198 GLU A N 1
ATOM 1569 C CA . GLU A 1 198 ? -2.087 -12.889 -5.858 1.00 94.50 198 GLU A CA 1
ATOM 1570 C C . GLU A 1 198 ? -0.661 -12.393 -5.612 1.00 94.50 198 GLU A C 1
ATOM 1572 O O . GLU A 1 198 ? 0.006 -12.888 -4.705 1.00 94.50 198 GLU A O 1
ATOM 1577 N N . MET A 1 199 ? -0.217 -11.374 -6.358 1.00 95.56 199 MET A N 1
ATOM 1578 C CA . MET A 1 199 ? 1.101 -10.772 -6.162 1.00 95.56 199 MET A CA 1
ATOM 1579 C C . MET A 1 199 ? 1.213 -10.142 -4.772 1.00 95.56 199 MET A C 1
ATOM 1581 O O . MET A 1 199 ? 2.175 -10.397 -4.055 1.00 95.56 199 MET A O 1
ATOM 1585 N N . PHE A 1 200 ? 0.221 -9.344 -4.371 1.00 97.00 200 PHE A N 1
ATOM 1586 C CA . PHE A 1 200 ? 0.227 -8.670 -3.071 1.00 97.00 200 PHE A CA 1
ATOM 1587 C C . PHE A 1 200 ? 0.081 -9.655 -1.909 1.00 97.00 200 PHE A C 1
ATOM 1589 O O . PHE A 1 200 ? 0.667 -9.440 -0.852 1.00 97.00 200 PHE A O 1
ATOM 1596 N N . ASN A 1 201 ? -0.659 -10.751 -2.099 1.00 95.19 201 ASN A N 1
ATOM 1597 C CA . ASN A 1 201 ? -0.733 -11.833 -1.120 1.00 95.19 201 ASN A CA 1
ATOM 1598 C C . ASN A 1 201 ? 0.628 -12.509 -0.939 1.00 95.19 201 ASN A C 1
ATOM 1600 O O . ASN A 1 201 ? 1.056 -12.727 0.193 1.00 95.19 201 ASN A O 1
ATOM 1604 N N . GLU A 1 202 ? 1.319 -12.813 -2.039 1.00 95.12 202 GLU A N 1
ATOM 1605 C CA . GLU A 1 202 ? 2.657 -13.397 -1.980 1.00 95.12 202 GLU A CA 1
ATOM 1606 C C . GLU A 1 202 ? 3.652 -12.435 -1.326 1.00 95.12 202 GLU A C 1
ATOM 1608 O O . GLU A 1 202 ? 4.389 -12.838 -0.429 1.00 95.12 202 GLU A O 1
ATOM 1613 N N . TRP A 1 203 ? 3.621 -11.155 -1.705 1.00 95.69 203 TRP A N 1
ATOM 1614 C CA . TRP A 1 203 ? 4.458 -10.124 -1.098 1.00 95.69 203 TRP A CA 1
ATOM 1615 C C . TRP A 1 203 ? 4.208 -10.029 0.411 1.00 95.69 203 TRP A C 1
ATOM 1617 O O . TRP A 1 203 ? 5.143 -10.111 1.207 1.00 95.69 203 TRP A O 1
ATOM 1627 N N . LEU A 1 204 ? 2.945 -9.954 0.828 1.00 94.94 204 LEU A N 1
ATOM 1628 C CA . LEU A 1 204 ? 2.578 -9.896 2.239 1.00 94.94 204 LEU A CA 1
ATOM 1629 C C . LEU A 1 204 ? 3.052 -11.135 3.016 1.00 94.94 204 LEU A C 1
ATOM 1631 O O . LEU A 1 204 ? 3.529 -11.010 4.144 1.00 94.94 204 LEU A O 1
ATOM 1635 N N . ASN A 1 205 ? 2.917 -12.327 2.434 1.00 92.62 205 ASN A N 1
ATOM 1636 C CA . ASN A 1 205 ? 3.374 -13.571 3.053 1.00 92.62 205 ASN A CA 1
ATOM 1637 C C . ASN A 1 205 ? 4.898 -13.617 3.168 1.00 92.62 205 ASN A C 1
ATOM 1639 O O . ASN A 1 205 ? 5.415 -13.977 4.222 1.00 92.62 205 ASN A O 1
ATOM 1643 N N . MET A 1 206 ? 5.610 -13.183 2.131 1.00 92.94 206 MET A N 1
ATOM 1644 C CA . MET A 1 206 ? 7.063 -13.078 2.151 1.00 92.94 206 MET A CA 1
ATOM 1645 C C . MET A 1 206 ? 7.541 -12.130 3.257 1.00 92.94 206 MET A C 1
ATOM 1647 O O . MET A 1 206 ? 8.440 -12.503 4.006 1.00 92.94 206 MET A O 1
ATOM 1651 N N . GLU A 1 207 ? 6.938 -10.946 3.421 1.00 91.81 207 GLU A N 1
ATOM 1652 C CA . GLU A 1 207 ? 7.323 -10.029 4.509 1.00 91.81 207 GLU A CA 1
ATOM 1653 C C . GLU A 1 207 ? 7.081 -10.665 5.892 1.00 91.81 207 GLU A C 1
ATOM 1655 O O . GLU A 1 207 ? 7.913 -10.526 6.789 1.00 91.81 207 GLU A O 1
ATOM 1660 N N . LYS A 1 208 ? 5.995 -11.437 6.062 1.00 86.75 208 LYS A N 1
ATOM 1661 C CA . LYS A 1 208 ? 5.730 -12.189 7.303 1.00 86.75 208 LYS A CA 1
ATOM 1662 C C . LYS A 1 208 ? 6.789 -13.269 7.565 1.00 86.75 208 LYS A C 1
ATOM 1664 O O . LYS A 1 208 ? 7.220 -13.423 8.705 1.00 86.75 208 LYS A O 1
ATOM 1669 N N . SER A 1 209 ? 7.197 -14.012 6.536 1.00 84.31 209 SER A N 1
ATOM 1670 C CA . SER A 1 209 ? 8.158 -15.119 6.648 1.00 84.31 209 SER A CA 1
ATOM 1671 C C . SER A 1 209 ? 9.607 -14.656 6.782 1.00 84.31 209 SER A C 1
ATOM 1673 O O . SER A 1 209 ? 10.384 -15.291 7.486 1.00 84.31 209 SER A O 1
ATOM 1675 N N . ALA A 1 210 ? 9.977 -13.541 6.152 1.00 77.00 210 ALA A N 1
ATOM 1676 C CA . ALA A 1 210 ? 11.332 -12.991 6.185 1.00 77.00 210 ALA A CA 1
ATOM 1677 C C . ALA A 1 210 ? 11.688 -12.311 7.523 1.00 77.00 210 ALA A C 1
ATOM 1679 O O . ALA A 1 210 ? 12.721 -11.650 7.614 1.00 77.00 210 ALA A O 1
ATOM 1680 N N . GLY A 1 211 ? 10.820 -12.412 8.539 1.00 65.44 211 GLY A N 1
ATOM 1681 C CA . GLY A 1 211 ? 10.967 -11.688 9.803 1.00 65.44 211 GLY A CA 1
ATOM 1682 C C . GLY A 1 211 ? 10.977 -10.169 9.614 1.00 65.44 211 GLY A C 1
ATOM 1683 O O . GLY A 1 211 ? 11.544 -9.451 10.436 1.00 65.44 211 GLY A O 1
ATOM 1684 N N . ALA A 1 212 ? 10.414 -9.670 8.508 1.00 63.19 212 ALA A N 1
ATOM 1685 C CA . ALA A 1 212 ? 10.440 -8.252 8.203 1.00 63.19 212 ALA A CA 1
ATOM 1686 C C . ALA A 1 212 ? 9.571 -7.467 9.195 1.00 63.19 212 ALA A C 1
ATOM 1688 O O . ALA A 1 212 ? 8.606 -7.993 9.758 1.00 63.19 212 ALA A O 1
ATOM 1689 N N . SER A 1 213 ? 9.906 -6.188 9.404 1.00 78.94 213 SER A N 1
ATOM 1690 C CA . SER A 1 213 ? 9.153 -5.346 10.334 1.00 78.94 213 SER A CA 1
ATOM 1691 C C . SER A 1 213 ? 7.693 -5.234 9.892 1.00 78.94 213 SER A C 1
ATOM 1693 O O . SER A 1 213 ? 7.389 -5.144 8.697 1.00 78.94 213 SER A O 1
ATOM 1695 N N . LEU A 1 214 ? 6.775 -5.194 10.862 1.00 89.44 214 LEU A N 1
ATOM 1696 C CA . LEU A 1 214 ? 5.338 -5.045 10.607 1.00 89.44 214 LEU A CA 1
ATOM 1697 C C . LEU A 1 214 ? 5.015 -3.834 9.719 1.00 89.44 214 LEU A C 1
ATOM 1699 O O . LEU A 1 214 ? 4.009 -3.847 9.014 1.00 89.44 214 LEU A O 1
ATOM 1703 N N . THR A 1 215 ? 5.886 -2.820 9.708 1.00 91.50 215 THR A N 1
ATOM 1704 C CA . THR A 1 215 ? 5.800 -1.648 8.831 1.00 91.50 215 THR A CA 1
ATOM 1705 C C . THR A 1 215 ? 5.716 -2.027 7.353 1.00 91.50 215 THR A C 1
ATOM 1707 O O . THR A 1 215 ? 4.832 -1.530 6.665 1.00 91.50 215 THR A O 1
ATOM 1710 N N . ARG A 1 216 ? 6.540 -2.964 6.867 1.00 91.81 216 ARG A N 1
ATOM 1711 C CA . ARG A 1 216 ? 6.514 -3.349 5.443 1.00 91.81 216 ARG A CA 1
ATOM 1712 C C . ARG A 1 216 ? 5.215 -4.055 5.069 1.00 91.81 216 ARG A C 1
ATOM 1714 O O . ARG A 1 216 ? 4.621 -3.771 4.037 1.00 91.81 216 ARG A O 1
ATOM 1721 N N . GLY A 1 217 ? 4.722 -4.939 5.938 1.00 94.19 217 GLY A N 1
ATOM 1722 C CA . GLY A 1 217 ? 3.421 -5.579 5.727 1.00 94.19 217 GLY A CA 1
ATOM 1723 C C . GLY A 1 217 ? 2.262 -4.572 5.718 1.00 94.19 217 GLY A C 1
ATOM 1724 O O . GLY A 1 217 ? 1.308 -4.736 4.958 1.00 94.19 217 GLY A O 1
ATOM 1725 N N . ILE A 1 218 ? 2.351 -3.519 6.539 1.00 95.69 218 ILE A N 1
ATOM 1726 C CA . ILE A 1 218 ? 1.394 -2.406 6.548 1.00 95.69 218 ILE A CA 1
ATOM 1727 C C . ILE A 1 218 ? 1.422 -1.669 5.202 1.00 95.69 218 ILE A C 1
ATOM 1729 O O . ILE A 1 218 ? 0.363 -1.504 4.604 1.00 95.69 218 ILE A O 1
ATOM 1733 N N . GLU A 1 219 ? 2.599 -1.312 4.681 1.00 94.06 219 GLU A N 1
ATOM 1734 C CA . GLU A 1 219 ? 2.761 -0.629 3.384 1.00 94.06 219 GLU A CA 1
ATOM 1735 C C . GLU A 1 219 ? 2.159 -1.425 2.213 1.00 94.06 219 GLU A C 1
ATOM 1737 O O . GLU A 1 219 ? 1.454 -0.865 1.365 1.00 94.06 219 GLU A O 1
ATOM 1742 N N . VAL A 1 220 ? 2.363 -2.748 2.191 1.00 95.69 220 VAL A N 1
ATOM 1743 C CA . VAL A 1 220 ? 1.757 -3.636 1.183 1.00 95.69 220 VAL A CA 1
ATOM 1744 C C . VAL A 1 220 ? 0.232 -3.565 1.252 1.00 95.69 220 VAL A C 1
ATOM 1746 O O . VAL A 1 220 ? -0.434 -3.372 0.233 1.00 95.69 220 VAL A O 1
ATOM 1749 N N . CYS A 1 221 ? -0.341 -3.680 2.453 1.00 97.06 221 CYS A N 1
ATOM 1750 C CA . CYS A 1 221 ? -1.788 -3.604 2.619 1.00 97.06 221 CYS A CA 1
ATOM 1751 C C . CYS A 1 221 ? -2.344 -2.223 2.253 1.00 97.06 221 CYS A C 1
ATOM 1753 O O . CYS A 1 221 ? -3.387 -2.142 1.601 1.00 97.06 221 CYS A O 1
ATOM 1755 N N . GLU A 1 222 ? -1.652 -1.146 2.632 1.00 96.62 222 GLU A N 1
ATOM 1756 C CA . GLU A 1 222 ? -2.029 0.225 2.288 1.00 96.62 222 GLU A CA 1
ATOM 1757 C C . GLU A 1 222 ? -2.070 0.457 0.778 1.00 96.62 222 GLU A C 1
ATOM 1759 O O . GLU A 1 222 ? -3.012 1.083 0.285 1.00 96.62 222 GLU A O 1
ATOM 1764 N N . THR A 1 223 ? -1.102 -0.103 0.049 1.00 94.94 223 THR A N 1
ATOM 1765 C CA . THR A 1 223 ? -1.044 -0.044 -1.417 1.00 94.94 223 THR A CA 1
ATOM 1766 C C . THR A 1 223 ? -2.314 -0.617 -2.048 1.00 94.94 223 THR A C 1
ATOM 1768 O O . THR A 1 223 ? -2.884 -0.015 -2.958 1.00 94.94 223 THR A O 1
ATOM 1771 N N . VAL A 1 224 ? -2.822 -1.740 -1.529 1.00 96.75 224 VAL A N 1
ATOM 1772 C CA . VAL A 1 224 ? -4.034 -2.384 -2.061 1.00 96.75 224 VAL A CA 1
ATOM 1773 C C . VAL A 1 224 ? -5.308 -1.622 -1.692 1.00 96.75 224 VAL A C 1
ATOM 1775 O O . VAL A 1 224 ? -6.172 -1.404 -2.546 1.00 96.75 224 VAL A O 1
ATOM 1778 N N . VAL A 1 225 ? -5.462 -1.201 -0.432 1.00 96.62 225 VAL A N 1
ATOM 1779 C CA . VAL A 1 225 ? -6.712 -0.552 0.007 1.00 96.62 225 VAL A CA 1
ATOM 1780 C C . VAL A 1 225 ? -6.878 0.848 -0.595 1.00 96.62 225 VAL A C 1
ATOM 1782 O O . VAL A 1 225 ? -7.988 1.201 -1.012 1.00 96.62 225 VAL A O 1
ATOM 1785 N N . LYS A 1 226 ? -5.777 1.605 -0.728 1.00 94.25 226 LYS A N 1
ATOM 1786 C CA . LYS A 1 226 ? -5.738 2.927 -1.383 1.00 94.25 226 LYS A CA 1
ATOM 1787 C C . LYS A 1 226 ? -5.723 2.814 -2.913 1.00 94.25 226 LYS A C 1
ATOM 1789 O O . LYS A 1 226 ? -6.170 3.731 -3.594 1.00 94.25 226 LYS A O 1
ATOM 1794 N N . GLY A 1 227 ? -5.242 1.694 -3.453 1.00 91.31 227 GLY A N 1
ATOM 1795 C CA . GLY A 1 227 ? -5.112 1.462 -4.887 1.00 91.31 227 GLY A CA 1
ATOM 1796 C C . GLY A 1 227 ? -6.448 1.373 -5.629 1.00 91.31 227 GLY A C 1
ATOM 1797 O O . GLY A 1 227 ? -7.465 0.911 -5.103 1.00 91.31 227 GLY A O 1
ATOM 1798 N N . ASN A 1 228 ? -6.436 1.789 -6.893 1.00 89.25 228 ASN A N 1
ATOM 1799 C CA . ASN A 1 228 ? -7.547 1.593 -7.824 1.00 89.25 228 ASN A CA 1
ATOM 1800 C C . ASN A 1 228 ? -7.409 0.244 -8.544 1.00 89.25 228 ASN A C 1
ATOM 1802 O O . ASN A 1 228 ? -6.325 -0.323 -8.597 1.00 89.25 228 ASN A O 1
ATOM 1806 N N . GLY A 1 229 ? -8.502 -0.279 -9.104 1.00 89.50 229 GLY A N 1
ATOM 1807 C CA . GLY A 1 229 ? -8.491 -1.530 -9.880 1.00 89.50 229 GLY A CA 1
ATOM 1808 C C . GLY A 1 229 ? -8.679 -2.815 -9.066 1.00 89.50 229 GLY A C 1
ATOM 1809 O O . GLY A 1 229 ? -9.011 -3.846 -9.642 1.00 89.50 229 GLY A O 1
ATOM 1810 N N . PHE A 1 230 ? -8.564 -2.765 -7.737 1.00 94.75 230 PHE A N 1
ATOM 1811 C CA . PHE A 1 230 ? -8.894 -3.902 -6.874 1.00 94.75 230 PHE A CA 1
ATOM 1812 C C . PHE A 1 230 ? -10.397 -4.005 -6.615 1.00 94.75 230 PHE A C 1
ATOM 1814 O O . PHE A 1 230 ? -11.068 -3.009 -6.328 1.00 94.75 230 PHE A O 1
ATOM 1821 N N . THR A 1 231 ? -10.916 -5.232 -6.635 1.00 95.94 231 THR A N 1
ATOM 1822 C CA . THR A 1 231 ? -12.314 -5.509 -6.281 1.00 95.94 231 THR A CA 1
ATOM 1823 C C . THR A 1 231 ? -12.578 -5.242 -4.799 1.00 95.94 231 THR A C 1
ATOM 1825 O O . THR A 1 231 ? -11.680 -5.346 -3.958 1.00 95.94 231 THR A O 1
ATOM 1828 N N . TYR A 1 232 ? -13.839 -4.982 -4.441 1.00 96.56 232 TYR A N 1
ATOM 1829 C CA . TYR A 1 232 ? -14.231 -4.851 -3.035 1.00 96.56 232 TYR A CA 1
ATOM 1830 C C . TYR A 1 232 ? -13.881 -6.105 -2.217 1.00 96.56 232 TYR A C 1
ATOM 1832 O O . TYR A 1 232 ? -13.388 -5.984 -1.102 1.00 96.56 232 TYR A O 1
ATOM 1840 N N . LYS A 1 233 ? -14.028 -7.314 -2.780 1.00 97.12 233 LYS A N 1
ATOM 1841 C CA . LYS A 1 233 ? -13.626 -8.561 -2.104 1.00 97.12 233 LYS A CA 1
ATOM 1842 C C . LYS A 1 233 ? -12.150 -8.540 -1.688 1.00 97.12 233 LYS A C 1
ATOM 1844 O O . LYS A 1 233 ? -11.834 -8.875 -0.548 1.00 97.12 233 LYS A O 1
ATOM 1849 N N . VAL A 1 234 ? -11.263 -8.131 -2.596 1.00 97.12 234 VAL A N 1
ATOM 1850 C CA . VAL A 1 234 ? -9.821 -8.032 -2.327 1.00 97.12 234 VAL A CA 1
ATOM 1851 C C . VAL A 1 234 ? -9.544 -6.938 -1.299 1.00 97.12 234 VAL A C 1
ATOM 1853 O O . VAL A 1 234 ? -8.852 -7.187 -0.313 1.00 97.12 234 VAL A O 1
ATOM 1856 N N . LYS A 1 235 ? -10.139 -5.751 -1.461 1.00 97.94 235 LYS A N 1
ATOM 1857 C CA . LYS A 1 235 ? -9.964 -4.649 -0.504 1.00 97.94 235 LYS A CA 1
ATOM 1858 C C . LYS A 1 235 ? -10.423 -5.019 0.907 1.00 97.94 235 LYS A C 1
ATOM 1860 O O . LYS A 1 235 ? -9.710 -4.722 1.857 1.00 97.94 235 LYS A O 1
ATOM 1865 N N . ALA A 1 236 ? -11.553 -5.712 1.060 1.00 97.88 236 ALA A N 1
ATOM 1866 C CA . ALA A 1 236 ? -12.038 -6.177 2.362 1.00 97.88 236 ALA A CA 1
ATOM 1867 C C . ALA A 1 236 ? -11.020 -7.093 3.060 1.00 97.88 236 ALA A C 1
ATOM 1869 O O . ALA A 1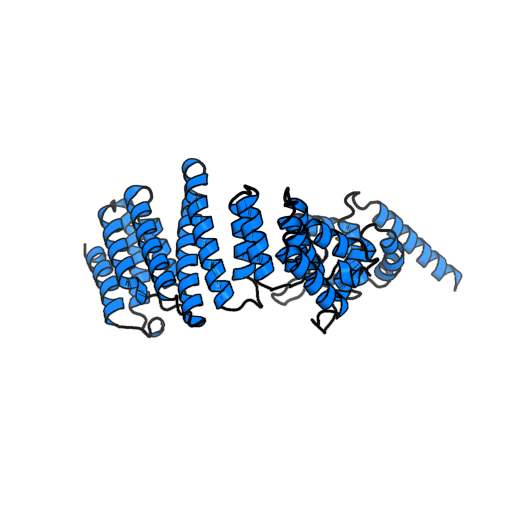 236 ? -10.728 -6.915 4.244 1.00 97.88 236 ALA A O 1
ATOM 1870 N N . TYR A 1 237 ? -10.432 -8.034 2.313 1.00 97.31 237 TYR A N 1
ATOM 1871 C CA . TYR A 1 237 ? -9.379 -8.907 2.829 1.00 97.31 237 TYR A CA 1
ATOM 1872 C C . TYR A 1 237 ? -8.149 -8.109 3.285 1.00 97.31 237 TYR A C 1
ATOM 1874 O O . TYR A 1 237 ? -7.665 -8.316 4.400 1.00 97.31 237 TYR A O 1
ATOM 1882 N N . PHE A 1 238 ? -7.668 -7.163 2.473 1.00 98.06 238 PHE A N 1
ATOM 1883 C CA . PHE A 1 238 ? -6.485 -6.368 2.813 1.00 98.06 238 PHE A CA 1
ATOM 1884 C C . PHE A 1 238 ? -6.732 -5.353 3.933 1.00 98.06 238 PHE A C 1
ATOM 1886 O O . PHE A 1 238 ? -5.845 -5.167 4.759 1.00 98.06 238 PHE A O 1
ATOM 1893 N N . TYR A 1 239 ? -7.932 -4.778 4.060 1.00 98.25 239 TYR A N 1
ATOM 1894 C CA . TYR A 1 239 ? -8.300 -3.978 5.235 1.00 98.25 239 TYR A CA 1
ATOM 1895 C C . TYR A 1 239 ? -8.215 -4.797 6.525 1.00 98.25 239 TYR A C 1
ATOM 1897 O O . TYR A 1 239 ? -7.669 -4.331 7.525 1.00 98.25 239 TYR A O 1
ATOM 1905 N N . LYS A 1 240 ? -8.693 -6.046 6.494 1.00 97.25 240 LYS A N 1
ATOM 1906 C CA . LYS A 1 240 ? -8.583 -6.964 7.631 1.00 97.25 240 LYS A CA 1
ATOM 1907 C C . LYS A 1 240 ? -7.121 -7.281 7.973 1.00 97.25 240 LYS A C 1
ATOM 1909 O O . LYS A 1 240 ? -6.756 -7.275 9.148 1.00 97.25 240 LYS A O 1
ATOM 1914 N N . GLN A 1 241 ? -6.276 -7.546 6.972 1.00 96.94 241 GLN A N 1
ATOM 1915 C CA . GLN A 1 241 ? -4.841 -7.776 7.200 1.00 96.94 241 GLN A CA 1
ATOM 1916 C C . GLN A 1 241 ? -4.144 -6.522 7.749 1.00 96.94 241 GLN A C 1
ATOM 1918 O O . GLN A 1 241 ? -3.354 -6.629 8.686 1.00 96.94 241 GLN A O 1
ATOM 1923 N N . LEU A 1 242 ? -4.471 -5.342 7.217 1.00 97.56 242 LEU A N 1
ATOM 1924 C CA . LEU A 1 242 ? -3.944 -4.055 7.670 1.00 97.56 242 LEU A CA 1
ATOM 1925 C C . LEU A 1 242 ? -4.267 -3.811 9.143 1.00 97.56 242 LEU A C 1
ATOM 1927 O O . LEU A 1 242 ? -3.367 -3.526 9.931 1.00 97.56 242 LEU A O 1
ATOM 1931 N N . ALA A 1 243 ? -5.533 -3.993 9.523 1.00 97.19 243 ALA A N 1
ATOM 1932 C CA . ALA A 1 243 ? -5.975 -3.837 10.901 1.00 97.19 243 ALA A CA 1
ATOM 1933 C C . ALA A 1 243 ? -5.227 -4.783 11.851 1.00 97.19 243 ALA A C 1
ATOM 1935 O O . ALA A 1 243 ? -4.732 -4.363 12.895 1.00 97.19 243 ALA A O 1
ATOM 1936 N N . TYR A 1 244 ? -5.079 -6.053 11.461 1.00 95.50 244 TYR A N 1
ATOM 1937 C CA . TYR A 1 244 ? -4.327 -7.035 12.239 1.00 95.50 244 TYR A CA 1
ATOM 1938 C C . TYR A 1 244 ? -2.863 -6.621 12.451 1.00 95.50 244 TYR A C 1
ATOM 1940 O O . TYR A 1 244 ? -2.365 -6.671 13.576 1.00 95.50 244 TYR A O 1
ATOM 1948 N N . LEU A 1 245 ? -2.171 -6.189 11.393 1.00 95.38 245 LEU A N 1
ATOM 1949 C CA . LEU A 1 245 ? -0.764 -5.792 11.480 1.00 95.38 245 LEU A CA 1
ATOM 1950 C C . LEU A 1 245 ? -0.565 -4.522 12.308 1.00 95.38 245 LEU A C 1
ATOM 1952 O O . LEU A 1 245 ? 0.353 -4.476 13.124 1.00 95.38 245 LEU A O 1
ATOM 1956 N N . GLN A 1 246 ? -1.435 -3.522 12.147 1.00 95.75 246 GLN A N 1
ATOM 1957 C CA . GLN A 1 246 ? -1.406 -2.300 12.954 1.00 95.75 246 GLN A CA 1
ATOM 1958 C C . GLN A 1 246 ? -1.636 -2.610 14.434 1.00 95.75 246 GLN A C 1
ATOM 1960 O O . GLN A 1 246 ? -0.877 -2.138 15.276 1.00 95.75 246 GLN A O 1
ATOM 1965 N N . HIS A 1 247 ? -2.613 -3.468 14.747 1.00 94.44 247 HIS A N 1
ATOM 1966 C CA . HIS A 1 247 ? -2.850 -3.906 16.119 1.00 94.44 247 HIS A CA 1
ATOM 1967 C C . HIS A 1 247 ? -1.655 -4.659 16.704 1.00 94.44 247 HIS A C 1
ATOM 1969 O O . HIS A 1 247 ? -1.296 -4.441 17.856 1.00 94.44 247 HIS A O 1
ATOM 1975 N N . LYS A 1 248 ? -1.015 -5.539 15.928 1.00 93.88 248 LYS A N 1
ATOM 1976 C CA . LYS A 1 248 ? 0.189 -6.237 16.387 1.00 93.88 248 LYS A CA 1
ATOM 1977 C C . LYS A 1 248 ? 1.331 -5.247 16.653 1.00 93.88 248 LYS A C 1
ATOM 1979 O O . LYS A 1 248 ? 1.990 -5.351 17.682 1.00 93.88 248 LYS A O 1
ATOM 1984 N N . LYS A 1 249 ? 1.508 -4.257 15.771 1.00 93.75 249 LYS A N 1
ATOM 1985 C CA . LYS A 1 249 ? 2.555 -3.232 15.876 1.00 93.75 249 LYS A CA 1
ATOM 1986 C C . LYS A 1 249 ? 2.369 -2.322 17.083 1.00 93.75 249 LYS A C 1
ATOM 1988 O O . LYS A 1 249 ? 3.371 -1.933 17.672 1.00 93.75 249 LYS A O 1
ATOM 1993 N N . THR A 1 250 ? 1.129 -2.048 17.496 1.00 92.25 250 THR A N 1
ATOM 1994 C CA . THR A 1 250 ? 0.838 -1.379 18.773 1.00 92.25 250 THR A CA 1
ATOM 1995 C C . THR A 1 250 ? 1.646 -2.013 19.900 1.00 92.25 250 THR A C 1
ATOM 1997 O O . THR A 1 250 ? 2.404 -1.313 20.552 1.00 92.25 250 THR A O 1
ATOM 2000 N N . TRP A 1 251 ? 1.564 -3.333 20.091 1.00 88.81 251 TRP A N 1
ATOM 2001 C CA . TRP A 1 251 ? 2.242 -4.013 21.200 1.00 88.81 251 TRP A CA 1
ATOM 2002 C C . TRP A 1 251 ? 3.772 -3.944 21.127 1.00 88.81 251 TRP A C 1
ATOM 2004 O O . TRP A 1 251 ? 4.417 -3.931 22.170 1.00 88.81 251 TRP A O 1
ATOM 2014 N N . GLU A 1 252 ? 4.347 -3.879 19.923 1.00 91.06 252 GLU A N 1
ATOM 2015 C CA . GLU A 1 252 ? 5.800 -3.768 19.731 1.00 91.06 252 GLU A CA 1
ATOM 2016 C C . GLU A 1 252 ? 6.337 -2.390 20.128 1.00 91.06 252 GLU A C 1
ATOM 2018 O O . GLU A 1 252 ? 7.438 -2.292 20.665 1.00 91.06 252 GLU A O 1
ATOM 2023 N N . ILE A 1 253 ? 5.568 -1.328 19.870 1.00 92.81 253 ILE A N 1
ATOM 2024 C CA . ILE A 1 253 ? 6.027 0.051 20.081 1.00 92.81 253 ILE A CA 1
ATOM 2025 C C . ILE A 1 253 ? 5.418 0.709 21.311 1.00 92.81 253 ILE A C 1
ATOM 2027 O O . ILE A 1 253 ? 5.777 1.830 21.637 1.00 92.81 253 ILE A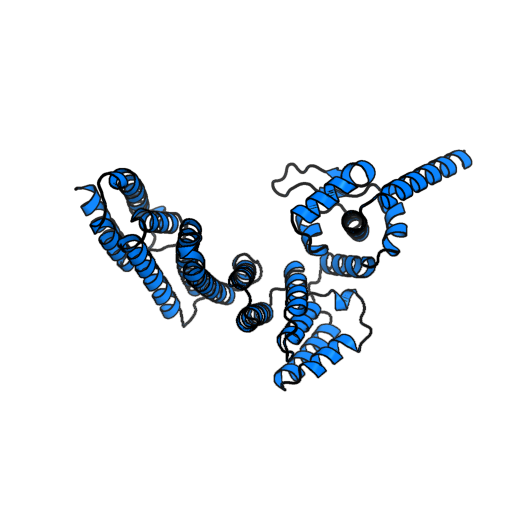 O 1
ATOM 2031 N N . ASP A 1 254 ? 4.486 0.055 21.995 1.00 91.62 254 ASP A N 1
ATOM 2032 C CA . ASP A 1 254 ? 3.694 0.710 23.028 1.00 91.62 254 ASP A CA 1
ATOM 2033 C C . ASP A 1 254 ? 4.525 1.264 24.190 1.00 91.62 254 ASP A C 1
ATOM 2035 O O . ASP A 1 254 ? 4.252 2.358 24.674 1.00 91.62 254 ASP A O 1
ATOM 2039 N N . ALA A 1 255 ? 5.562 0.539 24.609 1.00 91.50 255 ALA A N 1
ATOM 2040 C CA . ALA A 1 255 ? 6.442 0.988 25.683 1.00 91.50 255 ALA A CA 1
ATOM 2041 C C . ALA A 1 255 ? 7.367 2.141 25.254 1.00 91.50 255 ALA A C 1
ATOM 2043 O O . ALA A 1 255 ? 7.709 2.986 26.076 1.00 91.50 255 ALA A O 1
ATOM 2044 N N . SER A 1 256 ? 7.782 2.175 23.983 1.00 93.69 256 SER A N 1
ATOM 2045 C CA . SER A 1 256 ? 8.743 3.154 23.460 1.00 93.69 256 SER A CA 1
ATOM 2046 C C . SER A 1 256 ? 8.080 4.386 22.837 1.00 93.69 256 SER A C 1
ATOM 2048 O O . SER A 1 256 ? 8.668 5.463 22.836 1.00 93.69 256 SER A O 1
ATOM 2050 N N . SER A 1 257 ? 6.860 4.248 22.317 1.00 93.06 257 SER A N 1
ATOM 2051 C CA . SER A 1 257 ? 6.082 5.307 21.674 1.00 93.06 257 SER A CA 1
ATOM 2052 C C . SER A 1 257 ? 4.569 5.124 21.916 1.00 93.06 257 SER A C 1
ATOM 2054 O O . SER A 1 257 ? 3.828 4.695 21.022 1.00 93.06 257 SER A O 1
ATOM 2056 N N . PRO A 1 258 ? 4.071 5.464 23.122 1.00 90.38 258 PRO A N 1
ATOM 2057 C CA . PRO A 1 258 ? 2.659 5.298 23.482 1.00 90.38 258 PRO A CA 1
ATOM 2058 C C . PRO A 1 258 ? 1.693 6.083 22.583 1.00 90.38 258 PRO A C 1
ATOM 2060 O O . PRO A 1 258 ? 0.610 5.603 22.251 1.00 90.38 258 PRO A O 1
ATOM 2063 N N . GLU A 1 259 ? 2.071 7.287 22.152 1.00 91.62 259 GLU A N 1
ATOM 2064 C CA . GLU A 1 259 ? 1.229 8.129 21.291 1.00 91.62 259 GLU A CA 1
ATOM 2065 C C . GLU A 1 259 ? 1.032 7.513 19.903 1.00 91.62 259 GLU A C 1
ATOM 2067 O O . GLU A 1 259 ? -0.085 7.476 19.381 1.00 91.62 259 GLU A O 1
ATOM 2072 N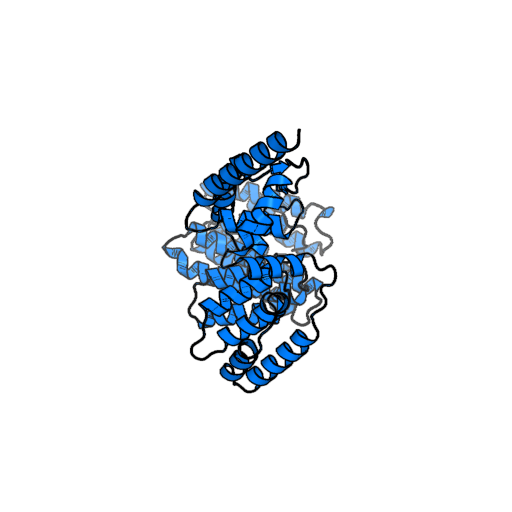 N . GLU A 1 260 ? 2.100 6.976 19.314 1.00 93.31 260 GLU A N 1
ATOM 2073 C CA . GLU A 1 260 ? 2.033 6.298 18.021 1.00 93.31 260 GLU A CA 1
ATOM 2074 C C . GLU A 1 260 ? 1.291 4.958 18.133 1.00 93.31 260 GLU A C 1
ATOM 2076 O O . GLU A 1 260 ? 0.475 4.611 17.277 1.00 93.31 260 GLU A O 1
ATOM 2081 N N . SER A 1 261 ? 1.485 4.246 19.245 1.00 93.00 261 SER A N 1
ATOM 2082 C CA . SER A 1 261 ? 0.728 3.043 19.604 1.00 93.00 261 SER A CA 1
ATOM 2083 C C . SER A 1 261 ? -0.788 3.298 19.625 1.00 93.00 261 SER A C 1
ATOM 2085 O O . SER A 1 261 ? -1.563 2.538 19.029 1.00 93.00 261 SER A O 1
ATOM 2087 N N . ILE A 1 262 ? -1.221 4.421 20.211 1.00 92.62 262 ILE A N 1
ATOM 2088 C CA . ILE A 1 262 ? -2.623 4.859 20.225 1.00 92.62 262 ILE A CA 1
ATOM 2089 C C . ILE A 1 262 ? -3.144 5.146 18.809 1.00 92.62 262 ILE A C 1
ATOM 2091 O O . ILE A 1 262 ? -4.253 4.717 18.468 1.00 92.62 262 ILE A O 1
ATOM 2095 N N . LYS A 1 263 ? -2.367 5.836 17.962 1.00 94.06 263 LYS A N 1
ATOM 2096 C CA . LYS A 1 263 ? -2.762 6.090 16.563 1.00 94.06 263 LYS A CA 1
ATOM 2097 C C . LYS A 1 263 ? -2.940 4.791 15.779 1.00 94.06 263 LYS A C 1
ATOM 2099 O O . LYS A 1 263 ? -3.910 4.659 15.027 1.00 94.06 263 LYS A O 1
ATOM 2104 N N . LEU A 1 264 ? -2.057 3.811 15.982 1.00 94.62 264 LEU A N 1
ATOM 2105 C CA . LEU A 1 264 ? -2.170 2.489 15.361 1.00 94.62 264 LEU A CA 1
ATOM 2106 C C . LEU A 1 264 ? -3.407 1.727 15.846 1.00 94.62 264 LEU A C 1
ATOM 2108 O O . LEU A 1 264 ? -4.088 1.104 15.033 1.00 94.62 264 LEU A O 1
ATOM 2112 N N . LEU A 1 265 ? -3.753 1.815 17.136 1.00 93.81 265 LEU A N 1
ATOM 2113 C CA . LEU A 1 265 ? -4.976 1.207 17.671 1.00 93.81 265 LEU A CA 1
ATOM 2114 C C . LEU A 1 265 ? -6.237 1.796 17.036 1.00 93.81 265 LEU A C 1
ATOM 2116 O O . LEU A 1 265 ? -7.115 1.041 16.610 1.00 93.81 265 LEU A O 1
ATOM 2120 N N . LYS A 1 266 ? -6.312 3.128 16.939 1.00 94.81 266 LYS A N 1
ATOM 2121 C CA . LYS A 1 266 ? -7.411 3.819 16.252 1.00 94.81 266 LYS A CA 1
ATOM 2122 C C . LYS A 1 266 ? -7.500 3.414 14.781 1.00 94.81 266 LYS A C 1
ATOM 2124 O O . LYS A 1 266 ? -8.569 3.025 14.313 1.00 94.81 266 LYS A O 1
ATOM 2129 N N . SER A 1 267 ? -6.368 3.424 14.078 1.00 95.06 267 SER A N 1
ATOM 2130 C CA . SER A 1 267 ? -6.292 3.033 12.665 1.00 95.06 267 SER A CA 1
ATOM 2131 C C . SER A 1 267 ? -6.730 1.583 12.454 1.00 95.06 267 SER A C 1
ATOM 2133 O O . SER A 1 267 ? -7.492 1.291 11.535 1.00 95.06 267 SER A O 1
ATOM 2135 N N . SER A 1 268 ? -6.333 0.677 13.352 1.00 96.38 268 SER A N 1
ATOM 2136 C CA . SER A 1 268 ? -6.757 -0.724 13.334 1.00 96.38 268 SER A CA 1
ATOM 2137 C C . SER A 1 268 ? -8.275 -0.871 13.495 1.00 96.38 268 SER A C 1
ATOM 2139 O O . SER A 1 268 ? -8.901 -1.657 12.781 1.00 96.38 268 SER A O 1
ATOM 2141 N N . LEU A 1 269 ? -8.896 -0.121 14.411 1.00 96.31 269 LEU A N 1
ATOM 2142 C CA . LEU A 1 269 ? -10.356 -0.096 14.551 1.00 96.31 269 LEU A CA 1
ATOM 2143 C C . LEU A 1 269 ? -11.024 0.395 13.257 1.00 96.31 269 LEU A C 1
ATOM 2145 O O . LEU A 1 269 ? -11.880 -0.303 12.709 1.00 96.31 269 LEU A O 1
ATOM 2149 N N . GLY A 1 270 ? -10.594 1.549 12.738 1.00 95.44 270 GLY A N 1
ATOM 2150 C CA . GLY A 1 270 ? -11.127 2.111 11.495 1.00 95.44 270 GLY A CA 1
ATOM 2151 C C . GLY A 1 270 ? -11.010 1.134 10.322 1.00 95.44 270 GLY A C 1
ATOM 2152 O O . GLY A 1 270 ? -11.968 0.926 9.581 1.00 95.44 270 GLY A O 1
ATOM 2153 N N . ASN A 1 271 ? -9.878 0.438 10.203 1.00 97.12 271 ASN A N 1
ATOM 2154 C CA . ASN A 1 271 ? -9.657 -0.556 9.157 1.00 97.12 271 ASN A CA 1
ATOM 2155 C C . ASN A 1 271 ? -10.515 -1.821 9.319 1.00 97.12 271 ASN A C 1
ATOM 2157 O O . ASN A 1 271 ? -10.957 -2.361 8.308 1.00 97.12 271 ASN A O 1
ATOM 2161 N N . ASN A 1 272 ? -10.836 -2.272 10.538 1.00 97.75 272 ASN A N 1
ATOM 2162 C CA . ASN A 1 272 ? -11.802 -3.366 10.726 1.00 97.75 272 ASN A CA 1
ATOM 2163 C C . ASN A 1 272 ? -13.225 -2.963 10.303 1.00 97.75 272 ASN A C 1
ATOM 2165 O O . ASN A 1 272 ? -13.926 -3.753 9.669 1.00 97.75 272 ASN A O 1
ATOM 2169 N N . ILE A 1 273 ? -13.644 -1.732 10.607 1.00 96.44 273 ILE A N 1
ATOM 2170 C CA . ILE A 1 273 ? -14.945 -1.198 10.176 1.00 96.44 273 ILE A CA 1
ATOM 2171 C C . ILE A 1 273 ? -14.985 -1.050 8.648 1.00 96.44 273 ILE A C 1
ATOM 2173 O O . ILE A 1 273 ? -15.932 -1.505 8.004 1.00 96.44 273 ILE A O 1
ATOM 2177 N N . ASN A 1 274 ? -13.920 -0.516 8.044 1.00 96.19 274 ASN A N 1
ATOM 2178 C CA . ASN A 1 274 ? -13.788 -0.434 6.589 1.00 96.19 274 ASN A CA 1
ATOM 2179 C C . ASN A 1 274 ? -13.797 -1.821 5.935 1.00 96.19 274 ASN A C 1
ATOM 2181 O O . ASN A 1 274 ? -14.429 -1.996 4.891 1.00 96.19 274 ASN A O 1
ATOM 2185 N N . ALA A 1 275 ? -13.157 -2.824 6.550 1.00 97.69 275 ALA A N 1
ATOM 2186 C CA . ALA A 1 275 ? -13.203 -4.207 6.080 1.00 97.69 275 ALA A CA 1
ATOM 2187 C C . ALA A 1 275 ? -14.642 -4.737 6.047 1.00 97.69 275 ALA A C 1
ATOM 2189 O O . ALA A 1 275 ? -15.047 -5.331 5.049 1.00 97.69 275 ALA A O 1
ATOM 2190 N N . TYR A 1 276 ? -15.424 -4.478 7.100 1.00 97.50 276 TYR A N 1
ATOM 2191 C CA . TYR A 1 276 ? -16.832 -4.861 7.176 1.00 97.50 276 TYR A CA 1
ATOM 2192 C C . TYR A 1 276 ? -17.686 -4.197 6.092 1.00 97.50 276 TYR A C 1
ATOM 2194 O O . TYR A 1 276 ? -18.348 -4.898 5.326 1.00 97.50 276 TYR A O 1
ATOM 2202 N N . HIS A 1 277 ? -17.634 -2.869 5.963 1.00 95.94 277 HIS A N 1
ATOM 2203 C CA . HIS A 1 277 ? -18.413 -2.151 4.944 1.00 95.94 277 HIS A CA 1
ATOM 2204 C C . HIS A 1 277 ? -18.035 -2.576 3.532 1.00 95.94 277 HIS A C 1
ATOM 2206 O O . HIS A 1 277 ? -18.893 -2.781 2.673 1.00 95.94 277 HIS A O 1
ATOM 2212 N N . THR A 1 278 ? -16.743 -2.785 3.298 1.00 96.56 278 THR A N 1
ATOM 2213 C CA . THR A 1 278 ? -16.245 -3.264 2.012 1.00 96.56 278 THR A CA 1
ATOM 2214 C C . THR A 1 278 ? -16.703 -4.702 1.734 1.00 96.56 278 THR A C 1
ATOM 2216 O O . THR A 1 278 ? -17.116 -5.008 0.616 1.00 96.56 278 THR A O 1
ATOM 2219 N N . ALA A 1 279 ? -16.713 -5.579 2.745 1.00 97.38 279 ALA A N 1
ATOM 2220 C CA . ALA A 1 279 ? -17.248 -6.937 2.637 1.00 97.38 279 ALA A CA 1
ATOM 2221 C C . ALA A 1 279 ? -18.763 -6.947 2.372 1.00 97.38 279 ALA A C 1
ATOM 2223 O O . ALA A 1 279 ? -19.237 -7.770 1.588 1.00 97.38 279 ALA A O 1
ATOM 2224 N N . LYS A 1 280 ? -19.512 -6.017 2.981 1.00 95.88 280 LYS A N 1
ATOM 2225 C CA . LYS A 1 280 ? -20.954 -5.827 2.768 1.00 95.88 280 LYS A CA 1
ATOM 2226 C C . LYS A 1 280 ? -21.244 -5.402 1.330 1.00 95.88 280 LYS A C 1
ATOM 2228 O O . LYS A 1 280 ? -22.065 -6.031 0.668 1.00 95.88 280 LYS A O 1
ATOM 2233 N N . LYS A 1 281 ? -20.504 -4.414 0.808 1.00 95.75 281 LYS A N 1
ATOM 2234 C CA . LYS A 1 281 ? -20.567 -3.988 -0.606 1.00 95.75 281 LYS A CA 1
ATOM 2235 C C . LYS A 1 281 ? -20.232 -5.130 -1.569 1.00 95.75 281 LYS A C 1
ATOM 2237 O O . LYS A 1 281 ? -20.852 -5.247 -2.619 1.00 95.75 281 LYS A O 1
ATOM 2242 N N . ALA A 1 282 ? -19.284 -5.989 -1.197 1.00 96.50 282 ALA A N 1
ATOM 2243 C CA . ALA A 1 282 ? -18.909 -7.177 -1.961 1.00 96.50 282 ALA A CA 1
ATOM 2244 C C . ALA A 1 282 ? -19.856 -8.381 -1.780 1.00 96.50 282 ALA A C 1
ATOM 2246 O O . ALA A 1 282 ? -19.620 -9.407 -2.412 1.00 96.50 282 ALA A O 1
ATOM 2247 N N . GLN A 1 283 ? -20.873 -8.286 -0.913 1.00 97.00 283 GLN A N 1
ATOM 2248 C CA . GLN A 1 283 ? -21.817 -9.367 -0.591 1.00 97.00 283 GLN A CA 1
ATOM 2249 C C . GLN A 1 283 ? -21.122 -10.690 -0.211 1.00 97.00 283 GLN A C 1
ATOM 2251 O O . GLN A 1 283 ? -21.504 -11.773 -0.651 1.00 97.00 283 GLN A O 1
ATOM 2256 N N . LEU A 1 284 ? -20.055 -10.616 0.595 1.00 96.25 284 LEU A N 1
ATOM 2257 C CA . LEU A 1 284 ? -19.291 -11.810 0.967 1.00 96.25 284 LEU A CA 1
ATOM 2258 C C . LEU A 1 284 ? -20.100 -12.732 1.887 1.00 96.25 284 LEU A C 1
ATOM 2260 O O . LEU A 1 284 ? -20.653 -12.288 2.889 1.00 96.25 284 LEU A O 1
ATOM 2264 N N . SER A 1 285 ? -20.057 -14.042 1.629 1.00 94.94 285 SER A N 1
ATOM 2265 C CA . SER A 1 285 ? -20.687 -15.055 2.494 1.00 94.94 285 SER A CA 1
ATOM 2266 C C . SER A 1 285 ? -20.155 -15.034 3.933 1.00 94.94 285 SER A C 1
ATOM 2268 O O . SER A 1 285 ? -20.884 -15.310 4.880 1.00 94.94 285 SER A O 1
ATOM 2270 N N . ALA A 1 286 ? -18.892 -14.646 4.114 1.00 94.44 286 ALA A N 1
ATOM 2271 C CA . ALA A 1 286 ? -18.240 -14.522 5.414 1.00 94.44 286 ALA A CA 1
ATOM 2272 C C . ALA A 1 286 ? -18.481 -13.165 6.114 1.00 94.44 286 ALA A C 1
ATOM 2274 O O . ALA A 1 286 ? -17.709 -12.805 7.004 1.00 94.44 286 ALA A O 1
ATOM 2275 N N . LEU A 1 287 ? -19.507 -12.391 5.729 1.00 96.38 287 LEU A N 1
ATOM 2276 C CA . LEU A 1 287 ? -19.787 -11.054 6.280 1.00 96.38 287 LEU A CA 1
ATOM 2277 C C . LEU A 1 287 ? -19.871 -11.038 7.816 1.00 96.38 287 LEU A C 1
ATOM 2279 O O . LEU A 1 287 ? -19.342 -10.126 8.452 1.00 96.38 287 LEU A O 1
ATOM 2283 N N . SER A 1 288 ? -20.459 -12.076 8.417 1.00 96.44 288 SER A N 1
ATOM 2284 C CA . SER A 1 288 ? -20.550 -12.230 9.875 1.00 96.44 288 SER A CA 1
ATOM 2285 C C . SER A 1 288 ? -19.177 -12.240 10.556 1.00 96.44 288 SER A C 1
ATOM 2287 O O . SER A 1 288 ? -19.015 -11.636 11.610 1.00 96.44 288 SER A O 1
ATOM 2289 N N . SER A 1 289 ? -18.154 -12.838 9.935 1.00 96.81 289 SER A N 1
ATOM 2290 C CA . SER A 1 289 ? -16.786 -12.844 10.473 1.00 96.81 289 SER A CA 1
ATOM 2291 C C . SER A 1 289 ? -16.173 -11.441 10.513 1.00 96.81 289 SER A C 1
ATOM 2293 O O . SER A 1 289 ? -15.478 -11.101 11.472 1.00 96.81 289 SER A O 1
ATOM 2295 N N . TYR A 1 290 ? -16.438 -10.618 9.492 1.00 97.38 290 TYR A N 1
ATOM 2296 C CA . TYR A 1 290 ? -15.988 -9.224 9.460 1.00 97.38 290 TYR A CA 1
ATOM 2297 C C . TYR A 1 290 ? -16.723 -8.380 10.507 1.00 97.38 290 TYR A C 1
ATOM 2299 O O . TYR A 1 290 ? -16.093 -7.586 11.203 1.00 97.38 290 TYR A O 1
ATOM 2307 N N . PHE A 1 291 ? -18.031 -8.600 10.674 1.00 96.56 291 PHE A N 1
ATOM 2308 C CA . PHE A 1 291 ? -18.826 -7.946 11.714 1.00 96.56 291 PHE A CA 1
ATOM 2309 C C . PHE A 1 291 ? -18.305 -8.268 13.121 1.00 96.56 291 PHE A C 1
ATOM 2311 O O . PHE A 1 291 ? -18.122 -7.364 13.939 1.00 96.56 291 PHE A O 1
ATOM 2318 N N . THR A 1 292 ? -18.019 -9.542 13.403 1.00 96.69 292 THR A N 1
ATOM 2319 C CA . THR A 1 292 ? -17.460 -9.975 14.691 1.00 96.69 292 THR A CA 1
ATOM 2320 C C . THR A 1 292 ? -16.114 -9.308 14.967 1.00 96.69 292 THR A C 1
ATOM 2322 O O . THR A 1 292 ? -15.936 -8.724 16.032 1.00 96.69 292 THR A O 1
ATOM 2325 N N . GLN A 1 293 ? -15.193 -9.298 13.997 1.00 95.75 293 GLN A N 1
ATOM 2326 C CA . GLN A 1 293 ? -13.876 -8.663 14.160 1.00 95.75 293 GLN A CA 1
ATOM 2327 C C . GLN A 1 293 ? -13.967 -7.152 14.404 1.00 95.75 293 GLN A C 1
ATOM 2329 O O . GLN A 1 293 ? -13.247 -6.624 15.257 1.00 95.75 293 GLN A O 1
ATOM 2334 N N . ALA A 1 294 ? -14.871 -6.458 13.706 1.00 96.56 294 ALA A N 1
ATOM 2335 C CA . ALA A 1 294 ? -15.135 -5.044 13.946 1.00 96.56 294 ALA A CA 1
ATOM 2336 C C . ALA A 1 294 ? -15.666 -4.806 15.371 1.00 96.56 294 ALA A C 1
ATOM 2338 O O . ALA A 1 294 ? -15.090 -3.998 16.101 1.00 96.56 294 ALA A O 1
ATOM 2339 N N . ASN A 1 295 ? -16.664 -5.570 15.829 1.00 95.69 295 ASN A N 1
ATOM 2340 C CA . ASN A 1 295 ? -17.181 -5.460 17.201 1.00 95.69 295 ASN A CA 1
ATOM 2341 C C . ASN A 1 295 ? -16.121 -5.739 18.273 1.00 95.69 295 ASN A C 1
ATOM 2343 O O . ASN A 1 295 ? -16.003 -4.989 19.243 1.00 95.69 295 ASN A O 1
ATOM 2347 N N . GLU A 1 296 ? -15.319 -6.787 18.094 1.00 95.56 296 GLU A N 1
ATOM 2348 C CA . GLU A 1 296 ? -14.216 -7.099 19.003 1.00 95.56 296 GLU A CA 1
ATOM 2349 C C . GLU A 1 296 ? -13.190 -5.964 19.050 1.00 95.56 296 GLU A C 1
ATOM 2351 O O . GLU A 1 296 ? -12.680 -5.630 20.118 1.00 95.56 296 GLU A O 1
ATOM 2356 N N . SER A 1 297 ? -12.890 -5.332 17.910 1.00 96.06 297 SER A N 1
ATOM 2357 C CA . SER A 1 297 ? -11.968 -4.194 17.863 1.00 96.06 297 SER A CA 1
ATOM 2358 C C . SER A 1 297 ? -12.500 -2.964 18.613 1.00 96.06 297 SER A C 1
ATOM 2360 O O . SER A 1 297 ? -11.724 -2.321 19.321 1.00 96.06 297 SER A O 1
ATOM 2362 N N . ILE A 1 298 ? -13.814 -2.704 18.562 1.00 96.31 298 ILE A N 1
ATOM 2363 C CA . ILE A 1 298 ? -14.471 -1.648 19.351 1.00 96.31 298 ILE A CA 1
ATOM 2364 C C . ILE A 1 298 ? -14.308 -1.936 20.849 1.00 96.31 298 ILE A C 1
ATOM 2366 O O . ILE A 1 298 ? -13.867 -1.069 21.605 1.00 96.31 298 ILE A O 1
ATOM 2370 N N . GLY A 1 299 ? -14.612 -3.165 21.280 1.00 95.00 299 GLY A N 1
ATOM 2371 C CA . GLY A 1 299 ? -14.485 -3.572 22.683 1.00 95.00 299 GLY A CA 1
ATOM 2372 C C . GLY A 1 299 ? -13.041 -3.540 23.199 1.00 95.00 299 GLY A C 1
ATOM 2373 O O . GLY A 1 299 ? -12.792 -3.100 24.326 1.00 95.00 299 GLY A O 1
ATOM 2374 N N . ARG A 1 300 ? -12.073 -3.952 22.368 1.00 93.50 300 ARG A N 1
ATOM 2375 C CA . ARG A 1 300 ? -10.639 -3.880 22.692 1.00 93.50 300 ARG A CA 1
ATOM 2376 C C . ARG A 1 300 ? -10.179 -2.442 22.902 1.00 93.50 300 ARG A C 1
ATOM 2378 O O . ARG A 1 300 ? -9.535 -2.175 23.913 1.00 93.50 300 ARG A O 1
ATOM 2385 N N . LEU A 1 301 ? -10.540 -1.515 22.008 1.00 94.88 301 LEU A N 1
ATOM 2386 C CA . LEU A 1 301 ? -10.170 -0.107 22.171 1.00 94.88 301 LEU A CA 1
ATOM 2387 C C . LEU A 1 301 ? -10.790 0.491 23.440 1.00 94.88 301 LEU A C 1
ATOM 2389 O O . LEU A 1 301 ? -10.086 1.169 24.183 1.00 94.88 301 LEU A O 1
ATOM 2393 N N . ALA A 1 302 ? -12.066 0.198 23.722 1.00 94.75 302 ALA A N 1
ATOM 2394 C CA . ALA A 1 302 ? -12.728 0.650 24.947 1.00 94.75 302 ALA A CA 1
ATOM 2395 C C . ALA A 1 302 ? -11.998 0.149 26.202 1.00 94.75 302 ALA A C 1
ATOM 2397 O O . ALA A 1 302 ? -11.723 0.917 27.121 1.00 94.75 302 ALA A O 1
ATOM 2398 N N . SER A 1 303 ? -11.624 -1.132 26.218 1.00 92.75 303 SER A N 1
ATOM 2399 C CA . SER A 1 303 ? -10.907 -1.741 27.342 1.00 92.75 303 SER A CA 1
ATOM 2400 C C . SER A 1 303 ? -9.522 -1.123 27.544 1.00 92.75 303 SER A C 1
ATOM 2402 O O . SER A 1 303 ? -9.152 -0.813 28.675 1.00 92.75 303 SER A O 1
ATOM 2404 N N . SER A 1 304 ? -8.768 -0.901 26.464 1.00 91.81 304 SER A N 1
ATOM 2405 C CA . SER A 1 304 ? -7.461 -0.237 26.529 1.00 91.81 304 SER A CA 1
ATOM 2406 C C . SER A 1 304 ? -7.578 1.218 26.992 1.00 91.81 304 SER A C 1
ATOM 2408 O O . SER A 1 304 ? -6.792 1.660 27.828 1.00 91.81 304 SER A O 1
ATOM 2410 N N . ALA A 1 305 ? -8.577 1.953 26.500 1.00 91.69 305 ALA A N 1
ATOM 2411 C CA . ALA A 1 305 ? -8.836 3.333 26.903 1.00 91.69 305 ALA A CA 1
ATOM 2412 C C . ALA A 1 305 ? -9.263 3.451 28.372 1.00 91.69 305 ALA A C 1
ATOM 2414 O O . ALA A 1 305 ? -8.871 4.405 29.028 1.00 91.69 305 ALA A O 1
ATOM 2415 N N . ALA A 1 306 ? -10.028 2.490 28.896 1.00 90.25 306 ALA A N 1
ATOM 2416 C CA . ALA A 1 306 ? -10.462 2.495 30.292 1.00 90.25 306 ALA A CA 1
ATOM 2417 C C . ALA A 1 306 ? -9.353 2.074 31.271 1.00 90.25 306 ALA A C 1
ATOM 2419 O O . ALA A 1 306 ? -9.296 2.577 32.388 1.00 90.25 306 ALA A O 1
ATOM 2420 N N . ARG A 1 307 ? -8.497 1.118 30.884 1.00 88.88 307 ARG A N 1
ATOM 2421 C CA . ARG A 1 307 ? -7.511 0.510 31.800 1.00 88.88 307 ARG A CA 1
ATOM 2422 C C . ARG A 1 307 ? -6.139 1.162 31.767 1.00 88.88 307 ARG A C 1
ATOM 2424 O O . ARG A 1 307 ? -5.420 1.088 32.756 1.00 88.88 307 ARG A O 1
ATOM 2431 N N . LYS A 1 308 ? -5.738 1.681 30.609 1.00 87.62 308 LYS A N 1
ATOM 2432 C CA . LYS A 1 308 ? -4.339 2.024 30.340 1.00 87.62 308 LYS A CA 1
ATOM 2433 C C . LYS A 1 308 ? -4.157 3.438 29.822 1.00 87.62 308 LYS A C 1
ATOM 2435 O O . LYS A 1 308 ? -3.210 4.104 30.222 1.00 87.62 308 LYS A O 1
ATOM 2440 N N . TYR A 1 309 ? -5.026 3.869 28.916 1.00 88.31 309 TYR A N 1
ATOM 2441 C CA . TYR A 1 309 ? -4.926 5.192 28.311 1.00 88.31 309 TYR A CA 1
ATOM 2442 C C . TYR A 1 309 ? -6.023 6.133 28.827 1.00 88.31 309 TYR A C 1
ATOM 2444 O O . TYR A 1 309 ? -6.551 5.951 29.919 1.00 88.31 309 TYR A O 1
ATOM 2452 N N . SER A 1 310 ? -6.346 7.174 28.056 1.00 88.31 310 SER A N 1
ATOM 2453 C CA . SER A 1 310 ? -7.438 8.099 28.361 1.00 88.31 310 SER A CA 1
ATOM 2454 C C . SER A 1 310 ? -8.758 7.651 27.714 1.00 88.31 310 SER A C 1
ATOM 2456 O O . SER A 1 310 ? -8.754 7.300 26.526 1.00 88.31 310 SER A O 1
ATOM 2458 N N . PRO A 1 311 ? -9.906 7.787 28.411 1.00 89.25 311 PRO A N 1
ATOM 2459 C CA . PRO A 1 311 ? -11.243 7.665 27.823 1.00 89.25 311 PRO A CA 1
ATOM 2460 C C . PRO A 1 311 ? -11.437 8.470 26.528 1.00 89.25 311 PRO A C 1
ATOM 2462 O O . PRO A 1 311 ? -12.142 8.025 25.619 1.00 89.25 311 PRO A O 1
ATOM 2465 N N . LEU A 1 312 ? -10.765 9.624 26.397 1.00 88.50 312 LEU A N 1
ATOM 2466 C CA . LEU A 1 312 ? -10.825 10.485 25.209 1.00 88.50 312 LEU A CA 1
ATOM 2467 C C . LEU A 1 312 ? -10.401 9.777 23.920 1.00 88.50 312 LEU A C 1
ATOM 2469 O O . LEU A 1 312 ? -10.915 10.100 22.851 1.00 88.50 312 LEU A O 1
ATOM 2473 N N . ILE A 1 313 ? -9.495 8.802 23.991 1.00 90.69 313 ILE A N 1
ATOM 2474 C CA . ILE A 1 313 ? -9.026 8.059 22.813 1.00 90.69 313 ILE A CA 1
ATOM 2475 C C . ILE A 1 313 ? -10.163 7.246 22.206 1.00 90.69 313 ILE A C 1
ATOM 2477 O O . ILE A 1 313 ? -10.332 7.240 20.988 1.00 90.69 313 ILE A O 1
ATOM 2481 N N . TYR A 1 314 ? -10.953 6.588 23.054 1.00 92.75 314 TYR A N 1
ATOM 2482 C CA . TYR A 1 314 ? -12.113 5.838 22.600 1.00 92.75 314 TYR A CA 1
ATOM 2483 C C . TYR A 1 314 ? -13.192 6.781 22.068 1.00 92.75 314 TYR A C 1
ATOM 2485 O O . TYR A 1 314 ? -13.665 6.592 20.954 1.00 92.75 314 TYR A O 1
ATOM 2493 N N . ILE A 1 315 ? -13.532 7.835 22.820 1.00 91.19 315 ILE A N 1
ATOM 2494 C CA . ILE A 1 315 ? -14.583 8.780 22.418 1.00 91.19 315 ILE A CA 1
ATOM 2495 C C . ILE A 1 315 ? -14.253 9.462 21.085 1.00 91.19 315 ILE A C 1
ATOM 2497 O O . ILE A 1 315 ? -15.113 9.511 20.212 1.00 91.19 315 ILE A O 1
ATOM 2501 N N . SER A 1 316 ? -13.013 9.914 20.891 1.00 90.88 316 SER A N 1
ATOM 2502 C CA . SER A 1 316 ? -12.588 10.516 19.619 1.00 90.88 316 SER A CA 1
ATOM 2503 C C . SER A 1 316 ? -12.581 9.514 18.462 1.00 90.88 316 SER A C 1
ATOM 2505 O O . SER A 1 316 ? -12.988 9.866 17.364 1.00 90.88 316 SER A O 1
ATOM 2507 N N . ALA A 1 317 ? -12.203 8.250 18.689 1.00 92.25 317 ALA A N 1
ATOM 2508 C CA . ALA A 1 317 ? -12.310 7.224 17.648 1.00 92.25 317 ALA A CA 1
ATOM 2509 C C . ALA A 1 317 ? -13.771 6.965 17.240 1.00 92.25 317 ALA A C 1
ATOM 2511 O O . ALA A 1 317 ? -14.069 6.788 16.062 1.00 92.25 317 ALA A O 1
ATOM 2512 N N . ILE A 1 318 ? -14.694 6.955 18.208 1.00 92.06 318 ILE A N 1
ATOM 2513 C CA . ILE A 1 318 ? -16.129 6.824 17.934 1.00 92.06 318 ILE A CA 1
ATOM 2514 C C . ILE A 1 318 ? -16.672 8.060 17.203 1.00 92.06 318 ILE A C 1
ATOM 2516 O O . ILE A 1 318 ? -17.479 7.906 16.289 1.00 92.06 318 ILE A O 1
ATOM 2520 N N . GLU A 1 319 ? -16.220 9.265 17.556 1.00 89.31 319 GLU A N 1
ATOM 2521 C CA . GLU A 1 319 ? -16.541 10.496 16.822 1.00 89.31 319 GLU A CA 1
ATOM 2522 C C . GLU A 1 319 ? -16.119 10.386 15.351 1.00 89.31 319 GLU A C 1
ATOM 2524 O O . GLU A 1 319 ? -16.971 10.539 14.482 1.00 89.31 319 GLU A O 1
ATOM 2529 N N . GLU A 1 320 ? -14.870 9.997 15.070 1.00 89.56 320 GLU A N 1
ATOM 2530 C CA . GLU A 1 320 ? -14.355 9.784 13.705 1.00 89.56 320 GLU A CA 1
ATOM 2531 C C . GLU A 1 320 ? -15.198 8.754 12.918 1.00 89.56 320 GLU A C 1
ATOM 2533 O O . GLU A 1 320 ? -15.515 8.952 11.742 1.00 89.56 320 GLU A O 1
ATOM 2538 N N . ILE A 1 321 ? -15.636 7.667 13.568 1.00 87.69 321 ILE A N 1
ATOM 2539 C CA . ILE A 1 321 ? -16.524 6.661 12.957 1.00 87.69 321 ILE A CA 1
ATOM 2540 C C . ILE A 1 321 ? -17.878 7.279 12.577 1.00 87.69 321 ILE A C 1
ATOM 2542 O O . ILE A 1 321 ? -18.374 7.028 11.478 1.00 87.69 321 ILE A O 1
ATOM 2546 N N . PHE A 1 322 ? -18.467 8.105 13.445 1.00 83.00 322 PHE A N 1
ATOM 2547 C CA . PHE A 1 322 ? -19.730 8.807 13.172 1.00 83.00 322 PHE A CA 1
ATOM 2548 C C . PHE A 1 322 ? -19.582 10.056 12.285 1.00 83.00 322 PHE A C 1
ATOM 2550 O O . PHE A 1 322 ? -20.582 10.656 11.887 1.00 83.00 322 PHE A O 1
ATOM 2557 N N . GLU A 1 323 ? -18.360 10.468 11.957 1.00 82.94 323 GLU A N 1
ATOM 2558 C CA . GLU A 1 323 ? -18.097 11.473 10.926 1.00 82.94 323 GLU A CA 1
ATOM 2559 C C . GLU A 1 323 ? -17.981 10.853 9.527 1.00 82.94 323 GLU A C 1
ATOM 2561 O O . GLU A 1 323 ? -18.217 11.546 8.536 1.00 82.94 323 GLU A O 1
ATOM 2566 N N . SER A 1 324 ? -17.689 9.550 9.429 1.00 80.69 324 SER A N 1
ATOM 2567 C CA . SER A 1 324 ? -17.640 8.830 8.149 1.00 80.69 324 SER A CA 1
ATOM 2568 C C . SER A 1 324 ? -19.006 8.795 7.448 1.00 80.69 324 SER A C 1
ATOM 2570 O O . SER A 1 324 ? -20.038 8.810 8.103 1.00 80.69 324 SER A O 1
ATOM 2572 N N . ASN A 1 325 ? -19.055 8.699 6.116 1.00 72.56 325 ASN A N 1
ATOM 2573 C CA . ASN A 1 325 ? -20.324 8.629 5.365 1.00 72.56 325 ASN A CA 1
ATOM 2574 C C . ASN A 1 325 ? -20.980 7.227 5.362 1.00 72.56 325 ASN A C 1
ATOM 2576 O O . ASN A 1 325 ? -21.925 6.997 4.608 1.00 72.56 325 ASN A O 1
ATOM 2580 N N . GLU A 1 326 ? -20.474 6.279 6.155 1.00 82.75 326 GLU A N 1
ATOM 2581 C CA . GLU A 1 326 ? -20.974 4.900 6.209 1.00 82.75 326 GLU A CA 1
ATOM 2582 C C . GLU A 1 326 ? -21.976 4.706 7.364 1.00 82.75 326 GLU A C 1
ATOM 2584 O O . GLU A 1 326 ? -21.850 5.310 8.430 1.00 82.75 326 GLU A O 1
ATOM 2589 N N . ASP A 1 327 ? -22.963 3.821 7.184 1.00 81.81 327 ASP A N 1
ATOM 2590 C CA . ASP A 1 327 ? -23.934 3.495 8.238 1.00 81.81 327 ASP A CA 1
ATOM 2591 C C . ASP A 1 327 ? -23.323 2.539 9.274 1.00 81.81 327 ASP A C 1
ATOM 2593 O O . ASP A 1 327 ? -23.248 1.327 9.069 1.00 81.81 327 ASP A O 1
ATOM 2597 N N . ASN A 1 328 ? -22.922 3.086 10.422 1.00 86.06 328 ASN A N 1
ATOM 2598 C CA . ASN A 1 328 ? -22.300 2.343 11.520 1.00 86.06 328 ASN A CA 1
ATOM 2599 C C . ASN A 1 328 ? -23.288 1.874 12.611 1.00 86.06 328 ASN A C 1
ATOM 2601 O O . ASN A 1 328 ? -22.859 1.423 13.676 1.00 86.06 328 ASN A O 1
ATOM 2605 N N . THR A 1 329 ? -24.608 1.949 12.384 1.00 81.31 329 THR A N 1
ATOM 2606 C CA . THR A 1 329 ? -25.624 1.587 13.402 1.00 81.31 329 THR A CA 1
ATOM 2607 C C . THR A 1 329 ? -25.594 0.123 13.826 1.00 81.31 329 THR A C 1
ATOM 2609 O O . THR A 1 329 ? -26.022 -0.222 14.925 1.00 81.31 329 THR A O 1
ATOM 2612 N N . GLU A 1 330 ? -25.074 -0.772 12.991 1.00 87.62 330 GLU A N 1
ATOM 2613 C CA . GLU A 1 330 ? -24.956 -2.192 13.334 1.00 87.62 330 GLU A CA 1
ATOM 2614 C C . GLU A 1 330 ? -23.985 -2.429 14.503 1.00 87.62 330 GLU A C 1
ATOM 2616 O O . GLU A 1 330 ? -24.110 -3.430 15.205 1.00 87.62 330 GLU A O 1
ATOM 2621 N N . PHE A 1 331 ? -23.093 -1.473 14.776 1.00 91.31 331 PHE A N 1
ATOM 2622 C CA . PHE A 1 331 ? -22.151 -1.510 15.893 1.00 91.31 331 PHE A CA 1
ATOM 2623 C C . PHE A 1 331 ? -22.663 -0.812 17.161 1.00 91.31 331 PHE A C 1
ATOM 2625 O O . PHE A 1 331 ? -21.947 -0.760 18.163 1.00 91.31 331 PHE A O 1
ATOM 2632 N N . SER A 1 332 ? -23.896 -0.286 17.158 1.00 87.12 332 SER A N 1
ATOM 2633 C CA . SER A 1 332 ? -24.453 0.516 18.258 1.00 87.12 332 SER A CA 1
ATOM 2634 C C . SER A 1 332 ? -24.357 -0.154 19.629 1.00 87.12 332 SER A C 1
ATOM 2636 O O . SER A 1 332 ? -24.104 0.536 20.615 1.00 87.12 332 SER A O 1
ATOM 2638 N N . ASP A 1 333 ? -24.509 -1.476 19.716 1.00 88.75 333 ASP A N 1
ATOM 2639 C CA . ASP A 1 333 ? -24.425 -2.197 20.991 1.00 88.75 333 ASP A CA 1
ATOM 2640 C C . ASP A 1 333 ? -22.995 -2.237 21.542 1.00 88.75 333 ASP A C 1
ATOM 2642 O O . ASP A 1 333 ? -22.781 -1.970 22.726 1.00 88.75 333 ASP A O 1
ATOM 2646 N N . ALA A 1 334 ? -22.007 -2.530 20.692 1.00 92.94 334 ALA A N 1
ATOM 2647 C CA . ALA A 1 334 ? -20.599 -2.518 21.083 1.00 92.94 334 ALA A CA 1
ATOM 2648 C C . ALA A 1 334 ? -20.135 -1.099 21.439 1.00 92.94 334 ALA A C 1
ATOM 2650 O O . ALA A 1 334 ? -19.433 -0.916 22.433 1.00 92.94 334 ALA A O 1
ATOM 2651 N N . ILE A 1 335 ? -20.583 -0.098 20.673 1.00 92.81 335 ILE A N 1
ATOM 2652 C CA . ILE A 1 335 ? -20.297 1.317 20.931 1.00 92.81 335 ILE A CA 1
ATOM 2653 C C . ILE A 1 335 ? -20.897 1.754 22.268 1.00 92.81 335 ILE A C 1
ATOM 2655 O O . ILE A 1 335 ? -20.193 2.309 23.103 1.00 92.81 335 ILE A O 1
ATOM 2659 N N . SER A 1 336 ? -22.178 1.464 22.511 1.00 88.38 336 SER A N 1
ATOM 2660 C CA . SER A 1 336 ? -22.859 1.849 23.755 1.00 88.38 336 SER A CA 1
ATOM 2661 C C . SER A 1 336 ? -22.168 1.245 24.977 1.00 88.38 336 SER A C 1
ATOM 2663 O O . SER A 1 336 ? -21.862 1.962 25.926 1.00 88.38 336 SER A O 1
ATOM 2665 N N . LYS A 1 337 ? -21.845 -0.056 24.925 1.00 92.38 337 LYS A N 1
ATOM 2666 C CA . LYS A 1 337 ? -21.103 -0.744 25.993 1.00 92.38 337 LYS A CA 1
ATOM 2667 C C . LYS A 1 337 ? -19.719 -0.137 26.213 1.00 92.38 337 LYS A C 1
ATOM 2669 O O . LYS A 1 337 ? -19.310 0.037 27.357 1.00 92.38 337 LYS A O 1
ATOM 2674 N N . GLY A 1 338 ? -19.005 0.189 25.136 1.00 93.38 338 GLY A N 1
ATOM 2675 C CA . GLY A 1 338 ? -17.686 0.805 25.227 1.00 93.38 338 GLY A CA 1
ATOM 2676 C C . GLY A 1 338 ? -17.731 2.220 25.802 1.00 93.38 338 GLY A C 1
ATOM 2677 O O . GLY A 1 338 ? -16.914 2.532 26.662 1.00 93.38 338 GLY A O 1
ATOM 2678 N N . ILE A 1 339 ? -18.718 3.040 25.414 1.00 90.81 339 ILE A N 1
ATOM 2679 C CA . ILE A 1 339 ? -18.952 4.368 26.001 1.00 90.81 339 ILE A CA 1
ATOM 2680 C C . ILE A 1 339 ? -19.208 4.221 27.502 1.00 90.81 339 ILE A C 1
ATOM 2682 O O . ILE A 1 339 ? -18.509 4.846 28.294 1.00 90.81 339 ILE A O 1
ATOM 2686 N N . SER A 1 340 ? -20.142 3.358 27.914 1.00 89.75 340 SER A N 1
ATOM 2687 C CA . SER A 1 340 ? -20.402 3.117 29.338 1.00 89.75 340 SER A CA 1
ATOM 2688 C C . SER A 1 340 ? -19.134 2.704 30.088 1.00 89.75 340 SER A C 1
ATOM 2690 O O . SER A 1 340 ? -18.863 3.243 31.155 1.00 89.75 340 SER A O 1
ATOM 2692 N N . LEU A 1 341 ? -18.332 1.802 29.513 1.00 91.50 341 LEU A N 1
ATOM 2693 C CA . LEU A 1 341 ? -17.095 1.326 30.127 1.00 91.50 341 LEU A CA 1
ATOM 2694 C C . LEU A 1 341 ? -16.080 2.451 30.363 1.00 91.50 341 LEU A C 1
ATOM 2696 O O . LEU A 1 341 ? -15.533 2.551 31.458 1.00 91.50 341 LEU A O 1
ATOM 2700 N N . VAL A 1 342 ? -15.814 3.288 29.357 1.00 90.62 342 VAL A N 1
ATOM 2701 C CA . VAL A 1 342 ? -14.796 4.345 29.484 1.00 90.62 342 VAL A CA 1
ATOM 2702 C C . VAL A 1 342 ? -15.265 5.505 30.360 1.00 90.62 342 VAL A C 1
ATOM 2704 O O . VAL A 1 342 ? -14.437 6.163 30.985 1.00 90.62 342 VAL A O 1
ATOM 2707 N N . LEU A 1 343 ? -16.579 5.744 30.439 1.00 86.31 343 LEU A N 1
ATOM 2708 C CA . LEU A 1 343 ? -17.147 6.828 31.241 1.00 86.31 343 LEU A CA 1
ATOM 2709 C C . LEU A 1 343 ? -17.123 6.551 32.750 1.00 86.31 343 LEU A C 1
ATOM 2711 O O . LEU A 1 343 ? -17.080 7.502 33.525 1.00 86.31 343 LEU A O 1
ATOM 2715 N N . LEU A 1 344 ? -17.065 5.282 33.174 1.00 83.44 344 LEU A N 1
ATOM 2716 C CA . LEU A 1 344 ? -16.903 4.916 34.590 1.00 83.44 344 LEU A CA 1
ATOM 2717 C C . LEU A 1 344 ? -15.604 5.461 35.210 1.00 83.44 344 LEU A C 1
ATOM 2719 O O . LEU A 1 344 ? -15.532 5.622 36.423 1.00 83.44 344 LEU A O 1
ATOM 2723 N N . GLY A 1 345 ? -14.583 5.735 34.392 1.00 70.62 345 GLY A N 1
ATOM 2724 C CA . GLY A 1 345 ? -13.267 6.203 34.837 1.00 70.62 345 GLY A CA 1
ATOM 2725 C C . GLY A 1 345 ? -12.997 7.694 34.614 1.00 70.62 345 GLY A C 1
ATOM 2726 O O . GLY A 1 345 ? -11.843 8.110 34.700 1.00 70.62 345 GLY A O 1
ATOM 2727 N N . VAL A 1 346 ? -14.005 8.504 34.267 1.00 76.88 346 VAL A N 1
ATOM 2728 C CA . VAL A 1 346 ? -13.783 9.908 33.876 1.00 76.88 346 VAL A CA 1
ATOM 2729 C C . VAL A 1 346 ? -13.581 10.809 35.094 1.00 76.88 346 VAL A C 1
ATOM 2731 O O . VAL A 1 346 ? -14.487 11.009 35.898 1.00 76.88 346 VAL A O 1
ATOM 2734 N N . GLY A 1 347 ? -12.390 11.405 35.193 1.00 65.44 347 GLY A N 1
ATOM 2735 C CA . GLY A 1 347 ? -12.082 12.469 36.151 1.00 65.44 347 GLY A CA 1
ATOM 2736 C C . GLY A 1 347 ? -12.526 13.862 35.676 1.00 65.44 347 GLY A C 1
ATOM 2737 O O . GLY A 1 347 ? -12.716 14.102 34.484 1.00 65.44 347 GLY A O 1
ATOM 2738 N N . VAL A 1 348 ? -12.621 14.812 36.615 1.00 61.03 348 VAL A N 1
ATOM 2739 C CA . VAL A 1 348 ? -13.192 16.167 36.425 1.00 61.03 348 VAL A CA 1
ATOM 2740 C C . VAL A 1 348 ? -12.561 16.963 35.266 1.00 61.03 348 VAL A C 1
ATOM 2742 O O . VAL A 1 348 ? -13.256 17.696 34.567 1.00 61.03 348 VAL A O 1
ATOM 2745 N N . THR A 1 349 ? -11.257 16.810 35.013 1.00 59.06 349 THR A N 1
ATOM 2746 C CA . THR A 1 349 ? -10.522 17.555 33.969 1.00 59.06 349 THR A CA 1
ATOM 2747 C C . THR A 1 349 ? -10.803 17.073 32.542 1.00 59.06 349 THR A C 1
ATOM 2749 O O . THR A 1 349 ? -10.700 17.857 31.599 1.00 59.06 349 THR A O 1
ATOM 2752 N N . GLN A 1 350 ? -11.199 15.811 32.356 1.00 65.81 350 GLN A N 1
ATOM 2753 C CA . GLN A 1 350 ? -11.505 15.237 31.037 1.00 65.81 350 GLN A CA 1
ATOM 2754 C C . GLN A 1 350 ? -12.961 15.490 30.613 1.00 65.81 350 GLN A C 1
ATOM 2756 O O . GLN A 1 350 ? -13.292 15.423 29.425 1.00 65.81 350 GLN A O 1
ATOM 2761 N N . THR A 1 351 ? -13.824 15.839 31.569 1.00 76.00 351 THR A N 1
ATOM 2762 C CA . THR A 1 351 ? -15.270 15.984 31.386 1.00 76.00 351 THR A CA 1
ATOM 2763 C C . THR A 1 351 ? -15.633 16.977 30.283 1.00 76.00 351 THR A C 1
ATOM 2765 O O . THR A 1 351 ? -16.497 16.681 29.466 1.00 76.00 351 THR A O 1
ATOM 2768 N N . THR A 1 352 ? -14.956 18.125 30.171 1.00 81.31 352 THR A N 1
ATOM 2769 C CA . THR A 1 352 ? -15.315 19.151 29.172 1.00 81.31 352 THR A CA 1
ATOM 2770 C C . THR A 1 352 ? -15.090 18.684 27.732 1.00 81.31 352 THR A C 1
ATOM 2772 O O . THR A 1 352 ? -15.963 18.860 26.881 1.00 81.31 352 THR A O 1
ATOM 2775 N N . GLN A 1 353 ? -13.936 18.077 27.436 1.00 81.81 353 GLN A N 1
ATOM 2776 C CA . GLN A 1 353 ? -13.623 17.583 26.089 1.00 81.81 353 GLN A CA 1
ATOM 2777 C C . GLN A 1 353 ? -14.479 16.365 25.724 1.00 81.81 353 GLN A C 1
ATOM 2779 O O . GLN A 1 353 ? -15.002 16.293 24.609 1.00 81.81 353 GLN A O 1
ATOM 2784 N N . ILE A 1 354 ? -14.693 15.453 26.679 1.00 84.38 354 ILE A N 1
ATOM 2785 C CA . ILE A 1 354 ? -15.579 14.299 26.501 1.00 84.38 354 ILE A CA 1
ATOM 2786 C C . ILE A 1 354 ? -17.006 14.774 26.222 1.00 84.38 354 ILE A C 1
ATOM 2788 O O . ILE A 1 354 ? -17.585 14.372 25.218 1.00 84.38 354 ILE A O 1
ATOM 2792 N N . ARG A 1 355 ? -17.553 15.699 27.024 1.00 85.62 355 ARG A N 1
ATOM 2793 C CA . ARG A 1 355 ? -18.897 16.261 26.807 1.00 85.62 355 ARG A CA 1
ATOM 2794 C C . ARG A 1 355 ? -19.034 16.918 25.431 1.00 85.62 355 ARG A C 1
ATOM 2796 O O . ARG A 1 355 ? -20.024 16.676 24.749 1.00 85.62 355 ARG A O 1
ATOM 2803 N N . ARG A 1 356 ? -18.042 17.702 24.984 1.00 87.00 356 ARG A N 1
ATOM 2804 C CA . ARG A 1 356 ? -18.042 18.302 23.631 1.00 87.00 356 ARG A CA 1
ATOM 2805 C C . ARG A 1 356 ? -18.116 17.240 22.529 1.00 87.00 356 ARG A C 1
ATOM 2807 O O . ARG A 1 356 ? -18.933 17.372 21.623 1.00 87.00 356 ARG A O 1
ATOM 2814 N N . SER A 1 357 ? -17.306 16.191 22.633 1.00 86.31 357 SER A N 1
ATOM 2815 C CA . SER A 1 357 ? -17.251 15.096 21.652 1.00 86.31 357 SER A CA 1
ATOM 2816 C C . SER A 1 357 ? -18.554 14.283 21.645 1.00 86.31 357 SER A C 1
ATOM 2818 O O . SER A 1 357 ? -19.152 14.036 20.600 1.00 86.31 357 SER A O 1
ATOM 2820 N N . LEU A 1 358 ? -19.079 13.959 22.830 1.00 87.38 358 LEU A N 1
ATOM 2821 C CA . LEU A 1 358 ? -20.363 13.277 23.000 1.00 87.38 358 LEU A CA 1
ATOM 2822 C C . LEU A 1 358 ? -21.543 14.088 22.443 1.00 87.38 358 LEU A C 1
ATOM 2824 O O . LEU A 1 358 ? -22.433 13.513 21.818 1.00 87.38 358 LEU A O 1
ATOM 2828 N N . ASN A 1 359 ? -21.537 15.415 22.607 1.00 86.81 359 ASN A N 1
ATOM 2829 C CA . ASN A 1 359 ? -22.540 16.296 22.006 1.00 86.81 359 ASN A CA 1
ATOM 2830 C C . ASN A 1 359 ? -22.508 16.238 20.474 1.00 86.81 359 ASN A C 1
ATOM 2832 O O . ASN A 1 359 ? -23.565 16.154 19.851 1.00 86.81 359 ASN A O 1
ATOM 2836 N N . LYS A 1 360 ? -21.319 16.221 19.857 1.00 86.38 360 LYS A N 1
ATOM 2837 C CA . LYS A 1 360 ? -21.192 16.060 18.400 1.00 86.38 360 LYS A CA 1
ATOM 2838 C C . LYS A 1 360 ? -21.731 14.711 17.926 1.00 86.38 360 LYS A C 1
ATOM 2840 O O . LYS A 1 360 ? -22.510 14.671 16.974 1.00 86.38 360 LYS A O 1
ATOM 2845 N N . ILE A 1 361 ? -21.379 13.625 18.620 1.00 85.62 361 ILE A N 1
ATOM 2846 C CA . ILE A 1 361 ? -21.896 12.280 18.325 1.00 85.62 361 ILE A CA 1
ATOM 2847 C C . ILE A 1 361 ? -23.429 12.265 18.446 1.00 85.62 361 ILE A C 1
ATOM 2849 O O . ILE A 1 361 ? -24.117 11.781 17.547 1.00 85.62 361 ILE A O 1
ATOM 2853 N N . SER A 1 362 ? -23.985 12.845 19.515 1.00 84.25 362 SER A N 1
ATOM 2854 C CA . SER A 1 362 ? -25.437 12.943 19.710 1.00 84.25 362 SER A CA 1
ATOM 2855 C C . SER A 1 362 ? -26.120 13.746 18.599 1.00 84.25 362 SER A C 1
ATOM 2857 O O . SER A 1 362 ? -27.140 13.302 18.074 1.00 84.25 362 SER A O 1
ATOM 2859 N N . GLY A 1 363 ? -25.548 14.885 18.196 1.00 82.56 363 GLY A N 1
ATOM 2860 C CA . GLY A 1 363 ? -26.076 15.707 17.104 1.00 82.56 363 GLY A CA 1
ATOM 2861 C C . GLY A 1 363 ? -26.068 14.979 15.756 1.00 82.56 363 GLY A C 1
ATOM 2862 O O . GLY A 1 363 ? -27.027 15.064 14.991 1.00 82.56 363 GLY A O 1
ATOM 2863 N N . ARG A 1 364 ? -25.036 14.172 15.475 1.00 78.88 364 ARG A N 1
ATOM 2864 C CA . ARG A 1 364 ? -25.011 13.296 14.289 1.00 78.88 364 ARG A CA 1
ATOM 2865 C C . ARG A 1 364 ? -26.107 12.235 14.350 1.00 78.88 364 ARG A C 1
ATOM 2867 O O . ARG A 1 364 ? -26.819 12.059 13.365 1.00 78.88 364 ARG A O 1
ATOM 2874 N N . LEU A 1 365 ? -26.296 11.591 15.506 1.00 77.56 365 LEU A N 1
ATOM 2875 C CA . LEU A 1 365 ? -27.374 10.617 15.768 1.00 77.56 365 LEU A CA 1
ATOM 2876 C C . LEU A 1 365 ? -28.789 11.202 15.623 1.00 77.56 365 LEU A C 1
ATOM 2878 O O . LEU A 1 365 ? -29.752 10.447 15.460 1.00 77.56 365 LEU A O 1
ATOM 2882 N N . GLU A 1 366 ? -28.921 12.526 15.676 1.00 77.00 366 GLU A N 1
ATOM 2883 C CA . GLU A 1 366 ? -30.162 13.273 15.451 1.00 77.00 366 GLU A CA 1
ATOM 2884 C C . GLU A 1 366 ? -30.403 13.632 13.985 1.00 77.00 366 GLU A C 1
ATOM 2886 O O . GLU A 1 366 ? -31.552 13.841 13.601 1.00 77.00 366 GLU A O 1
ATOM 2891 N N . SER A 1 367 ? -29.357 13.654 13.156 1.00 74.19 367 SER A N 1
ATOM 2892 C CA . SER A 1 367 ? -29.474 14.037 11.753 1.00 74.19 367 SER A CA 1
ATOM 2893 C C . SER A 1 367 ? -30.252 12.984 10.948 1.00 74.19 367 SER A C 1
ATOM 2895 O O . SER A 1 367 ? -29.789 11.844 10.814 1.00 74.19 367 SER A O 1
ATOM 2897 N N . PRO A 1 368 ? -31.404 13.342 10.347 1.00 65.12 368 PRO A N 1
ATOM 2898 C CA . PRO A 1 368 ? -32.177 12.424 9.510 1.00 65.12 368 PRO A CA 1
ATOM 2899 C C . PRO A 1 368 ? -31.432 12.033 8.223 1.00 65.12 368 PRO A C 1
ATOM 2901 O O . PRO A 1 368 ? -31.689 10.969 7.668 1.00 65.12 368 PRO A O 1
ATOM 2904 N N . ASN A 1 369 ? -30.466 12.849 7.783 1.00 60.84 369 ASN A N 1
ATOM 2905 C CA . ASN A 1 369 ? -29.696 12.620 6.557 1.00 60.84 369 ASN A CA 1
ATOM 2906 C C . ASN A 1 369 ? -28.569 11.592 6.724 1.00 60.84 369 ASN A C 1
ATOM 2908 O O . ASN A 1 369 ? -28.138 11.000 5.739 1.00 60.84 369 ASN A O 1
ATOM 2912 N N . TYR A 1 370 ? -28.086 11.385 7.950 1.00 58.59 370 TYR A N 1
ATOM 2913 C CA . TYR A 1 370 ? -26.950 10.500 8.219 1.00 58.59 370 TYR A CA 1
ATOM 2914 C C . TYR A 1 370 ? -27.382 9.037 8.426 1.00 58.59 370 TYR A C 1
ATOM 2916 O O . TYR A 1 370 ? -26.605 8.113 8.213 1.00 58.59 370 TYR A O 1
ATOM 2924 N N . PHE A 1 371 ? -28.641 8.799 8.801 1.00 59.69 371 PHE A N 1
ATOM 2925 C CA . PHE A 1 371 ? -29.105 7.482 9.226 1.00 59.69 371 PHE A CA 1
ATOM 2926 C C . PHE A 1 371 ? -30.340 7.022 8.456 1.00 59.69 371 PHE A C 1
ATOM 2928 O O . PHE A 1 371 ? -31.460 7.436 8.754 1.00 59.69 371 PHE A O 1
ATOM 2935 N N . ARG A 1 372 ? -30.131 6.091 7.519 1.00 56.62 372 ARG A N 1
ATOM 2936 C CA . ARG A 1 372 ? -31.206 5.350 6.834 1.00 56.62 372 ARG A CA 1
ATOM 2937 C C . ARG A 1 372 ? -31.564 4.021 7.525 1.00 56.62 372 ARG A C 1
ATOM 2939 O O . ARG A 1 372 ? -32.459 3.324 7.059 1.00 56.62 372 ARG A O 1
ATOM 2946 N N . GLY A 1 373 ? -30.868 3.674 8.613 1.00 60.16 373 GLY A N 1
ATOM 2947 C CA . GLY A 1 373 ? -31.035 2.432 9.372 1.00 60.16 373 GLY A CA 1
ATOM 2948 C C . GLY A 1 373 ? -32.058 2.482 10.520 1.00 60.16 373 GLY A C 1
ATOM 2949 O O . GLY A 1 373 ? -32.800 3.447 10.714 1.00 60.16 373 GLY A O 1
ATOM 2950 N N . ASP A 1 374 ? -32.072 1.408 11.312 1.00 65.88 374 ASP A N 1
ATOM 2951 C CA . ASP A 1 374 ? -33.016 1.151 12.408 1.00 65.88 374 ASP A CA 1
ATOM 2952 C C . ASP A 1 374 ? -32.975 2.235 13.511 1.00 65.88 374 ASP A C 1
ATOM 2954 O O . ASP A 1 374 ? -31.946 2.490 14.150 1.00 65.88 374 ASP A O 1
ATOM 2958 N N . ALA A 1 375 ? -34.125 2.871 13.763 1.00 71.19 375 ALA A N 1
ATOM 2959 C CA . ALA A 1 375 ? -34.290 3.902 14.787 1.00 71.19 375 ALA A CA 1
ATOM 2960 C C . ALA A 1 375 ? -33.976 3.403 16.211 1.00 71.19 375 ALA A C 1
ATOM 2962 O O . ALA A 1 375 ? -33.477 4.180 17.030 1.00 71.19 375 ALA A O 1
ATOM 2963 N N . SER A 1 376 ? -34.195 2.116 16.493 1.00 74.44 376 SER A N 1
ATOM 2964 C CA . SER A 1 376 ? -33.944 1.519 17.808 1.00 74.44 376 SER A CA 1
ATOM 2965 C C . SER A 1 376 ? -32.449 1.469 18.151 1.00 74.44 376 SER A C 1
ATOM 2967 O O . SER A 1 376 ? -32.057 1.771 19.281 1.00 74.44 376 SER A O 1
ATOM 2969 N N . LYS A 1 377 ? -31.588 1.190 17.162 1.00 73.88 377 LYS A N 1
ATOM 2970 C CA . LYS A 1 377 ? -30.125 1.121 17.332 1.00 73.88 377 LYS A CA 1
ATOM 2971 C C . LYS A 1 377 ? -29.528 2.493 17.642 1.00 73.88 377 LYS A C 1
ATOM 2973 O O . LYS A 1 377 ? -28.698 2.624 18.542 1.00 73.88 377 LYS A O 1
ATOM 2978 N N . ARG A 1 378 ? -30.029 3.540 16.977 1.00 72.38 378 ARG A N 1
ATOM 2979 C CA . ARG A 1 378 ? -29.675 4.939 17.279 1.00 72.38 378 ARG A CA 1
ATOM 2980 C C . ARG A 1 378 ? -30.063 5.335 18.694 1.00 72.38 378 ARG A C 1
ATOM 2982 O O . ARG A 1 378 ? -29.280 5.976 19.394 1.00 72.38 378 ARG A O 1
ATOM 2989 N N . HIS A 1 379 ? -31.274 4.961 19.103 1.00 79.25 379 HIS A N 1
ATOM 2990 C CA . HIS A 1 379 ? -31.798 5.312 20.414 1.00 79.25 379 HIS A CA 1
ATOM 2991 C C . HIS A 1 379 ? -30.897 4.784 21.538 1.00 79.25 379 HIS A C 1
ATOM 2993 O O . HIS A 1 379 ? -30.600 5.534 22.459 1.00 79.25 379 HIS A O 1
ATOM 2999 N N . ARG A 1 380 ? -30.359 3.561 21.420 1.00 80.00 380 ARG A N 1
ATOM 3000 C CA . ARG A 1 380 ? -29.459 2.969 22.429 1.00 80.00 380 ARG A CA 1
ATOM 3001 C C . ARG A 1 380 ? -28.216 3.814 22.709 1.00 80.00 380 ARG A C 1
ATOM 3003 O O . ARG A 1 380 ? -27.974 4.166 23.862 1.00 80.00 380 ARG A O 1
ATOM 3010 N N . VAL A 1 381 ? -27.472 4.189 21.664 1.00 78.94 381 VAL A N 1
ATOM 3011 C CA . VAL A 1 381 ? -26.259 5.015 21.818 1.00 78.94 381 VAL A CA 1
ATOM 3012 C C . VAL A 1 381 ? -26.627 6.373 22.416 1.00 78.94 381 VAL A C 1
ATOM 3014 O O . VAL A 1 381 ? -25.986 6.835 23.357 1.00 78.94 381 VAL A O 1
ATOM 3017 N N . ARG A 1 382 ? -27.715 6.989 21.931 1.00 82.75 382 ARG A N 1
ATOM 3018 C CA . ARG A 1 382 ? -28.199 8.277 22.450 1.00 82.75 382 ARG A CA 1
ATOM 3019 C C . ARG A 1 382 ? -28.580 8.208 23.921 1.00 82.75 382 ARG A C 1
ATOM 3021 O O . ARG A 1 382 ? -28.277 9.147 24.645 1.00 82.75 382 ARG A O 1
ATOM 3028 N N . THR A 1 383 ? -29.226 7.136 24.368 1.00 83.50 383 THR A N 1
ATOM 3029 C CA . THR A 1 383 ? -29.631 6.977 25.769 1.00 83.50 383 THR A CA 1
ATOM 3030 C C . THR A 1 383 ? -28.418 6.970 26.691 1.00 83.50 383 THR A C 1
ATOM 3032 O O . THR A 1 383 ? -28.405 7.709 27.674 1.00 83.50 383 THR A O 1
ATOM 3035 N N . VAL A 1 384 ? -27.361 6.231 26.336 1.00 81.81 384 VAL A N 1
ATOM 3036 C CA . VAL A 1 384 ? -26.110 6.222 27.112 1.00 81.81 384 VAL A CA 1
ATOM 3037 C C . VAL A 1 384 ? -25.474 7.613 27.133 1.00 81.81 384 VAL A C 1
ATOM 3039 O O . VAL A 1 384 ? -25.144 8.119 28.203 1.00 81.81 384 VAL A O 1
ATOM 3042 N N . ILE A 1 385 ? -25.378 8.281 25.981 1.00 83.94 385 ILE A N 1
ATOM 3043 C CA . ILE A 1 385 ? -24.801 9.629 25.898 1.00 83.94 385 ILE A CA 1
ATOM 3044 C C . ILE A 1 385 ? -25.598 10.633 26.742 1.00 83.94 385 ILE A C 1
ATOM 3046 O O . ILE A 1 385 ? -25.019 11.352 27.553 1.00 83.94 385 ILE A O 1
ATOM 3050 N N . LYS A 1 386 ? -26.928 10.657 26.603 1.00 85.12 386 LYS A N 1
ATOM 3051 C CA . LYS A 1 386 ? -27.805 11.565 27.354 1.00 85.12 386 LYS A CA 1
ATOM 3052 C C . LYS A 1 386 ? -27.728 11.328 28.858 1.00 85.12 386 LYS A C 1
ATOM 3054 O O . LYS A 1 386 ? -27.686 12.303 29.597 1.00 85.12 386 LYS A O 1
ATOM 3059 N N . SER A 1 387 ? -27.657 10.070 29.306 1.00 81.94 387 SER A N 1
ATOM 3060 C CA . SER A 1 387 ? -27.503 9.767 30.736 1.00 81.94 387 SER A CA 1
ATOM 3061 C C . SER A 1 387 ? -26.217 10.342 31.329 1.00 81.94 387 SER A C 1
ATOM 3063 O O . SER A 1 387 ? -26.227 10.799 32.464 1.00 81.94 387 SER A O 1
ATOM 3065 N N . PHE A 1 388 ? -25.127 10.380 30.557 1.00 79.94 388 PHE A N 1
ATOM 3066 C CA . PHE A 1 388 ? -23.879 10.987 31.010 1.00 79.94 388 PHE A CA 1
ATOM 3067 C C . PHE A 1 388 ? -23.907 12.512 30.936 1.00 79.94 388 PHE A C 1
ATOM 3069 O O . PHE A 1 388 ? -23.329 13.161 31.789 1.00 79.94 388 PHE A O 1
ATOM 3076 N N . LEU A 1 389 ? -24.545 13.097 29.920 1.00 80.44 389 LEU A N 1
ATOM 3077 C CA . LEU A 1 389 ? -24.622 14.555 29.773 1.00 80.44 389 LEU A CA 1
ATOM 3078 C C . LEU A 1 389 ? -25.567 15.220 30.787 1.00 80.44 389 LEU A C 1
ATOM 3080 O O . LEU A 1 389 ? -25.431 16.417 31.029 1.00 80.44 389 LEU A O 1
ATOM 3084 N N . ALA A 1 390 ? -26.533 14.469 31.327 1.00 77.62 390 ALA A N 1
ATOM 3085 C CA . ALA A 1 390 ? -27.486 14.944 32.331 1.00 77.62 390 ALA A CA 1
ATOM 3086 C C . ALA A 1 390 ? -26.900 15.011 33.755 1.00 77.62 390 ALA A C 1
ATOM 3088 O O . ALA A 1 390 ? -27.412 15.770 34.575 1.00 77.62 390 ALA A O 1
ATOM 3089 N N . ASN A 1 391 ? -25.844 14.236 34.020 1.00 63.66 391 ASN A N 1
ATOM 3090 C CA . ASN A 1 391 ? -25.035 14.275 35.243 1.00 63.66 391 ASN A CA 1
ATOM 3091 C C . ASN A 1 391 ? -23.810 15.162 35.005 1.00 63.66 391 ASN A C 1
ATOM 3093 O O . ASN A 1 391 ? -23.390 15.917 35.908 1.00 63.66 391 ASN A O 1
#

Radius of gyration: 27.24 Å; chains: 1; bounding box: 64×62×79 Å

Sequence (391 aa):
MKRWKSDSSDARRYLFQREYDKLSSENRGRHLLATLCAFGAPQRVDVLKRILNFSDEQMQDAIAETRDMFLRIEHSTDSLGDLLSLGAATQSFLDQASRHLDRYSSIEGKVKIFQSETKLIPPILTLLKGKVARYLQQGMPDQALRALQEPELPNTIIEHPVFKACLGTVYAKLTPPRAGDAREAFTNAALLGYVEHEMFNEWLNMEKSAGASLTRGIEVCETVVKGNGFTYKVKAYFYKQLAYLQHKKTWEIDASSPEESIKLLKSSLGNNINAYHTAKKAQLSALSSYFTQANESIGRLASSAARKYSPLIYISAIEEIFESNEDNTEFSDAISKGISLVLLGVGVTQTTQIRRSLNKISGRLESPNYFRGDASKRHRVRTVIKSFLAN

Organism: Brucella anthropi (NCBI:txid529)

Foldseek 3Di:
DVVVVVVVLVVLLVVLVVLQVVDDPVCLLVLLLLLLLLLVDWDDLLLSCLLVVDDPVSSVVSCVSCVPNFWDWDADPDPRGITIHGDPSSSVSSVVVSVPDPCNQLSSLLSCLLPDPDPDDPPVLVVLLVVLVVCVVVLNLVVNQCSLVVDPDRSNNCLALSSLLSNLLSQLSDVVRPLVSSVVSNSSSLSSPNQDLVSLVSNLVSCVVVVHQLVSNLVSLCSNLVDPPDALLSNLVSLQSNLVSLQVVLVVCCVPCVPSSLVSLLSSLVSLVSSLVSCVVVVPPCSVVSVVSNLVSLLVNLVCCQPPNPLVSSLVSVLVVLVDLDAPLSNLVSSLVSNVRRLVRDDPVCLVVSLVSLVSSLVSLVDPVSDPDDNVSSVSSNVSSVVSNVD